Protein AF-0000000083397404 (afdb_homodimer)

Secondary structure (DSSP, 8-state):
--------GGGTTTTS--SS--HHHHHHH-HHHHHHHHTTTS-SSGGGS-HHHHHHHHHHHHHHHHH-HHHHHHHHHHHTTEES-SHHHHTTSTT-EEETTEEE--S---TT-HHHHHHHH--EEEESTTTSSS--S-EE-HHHHHHHHHHHTTS-S-TT--EEEE---TGGGG-HHHHHHHHHHS-TT--EEEEEEGGGGSHHIIIIIHHHHHHH-TT--EEEEEESSSPPPHHHHHHHHT-TT-SEEEEE-SSS---HHHHHHHHT----------TTS---SGGGTTSTT--EEEE-----/--------GGGTTTTS--SS--HHHHHHH-HHHHHHHHTTTS-SSGGGS-HHHHHHHHHHHHHHHHH-HHHHHHHHHHHTTEES-SHHHHTTSTT-EEETTEEE--S---TT-HHHHHHHH--EEEESTTTSSS--S-EE-HHHHHHHHHHHTTS-S-TT--EEEE---TGGGG-HHHHHHHHHHS-TT--EEEEEEGGGGSHHIIIIIHHHHHHH-TT--EEEEEESSSPPPHHHHHHHHT-TT-SEEEEE-SSS---HHHHHHHHT-SS-------TTS---SGGGTTSTT--EEEE-----

Foldseek 3Di:
DDDPPPDDPVVVVVVPPDPPCDPVNVCLQDLVNLLVVLCVQPPLDNVVDDLVSVVRSLVVLVVQLVPDVSNNPSSLLRNLQEDADCVVLLVQDPPWDADPQEIDDDDADDPPGPSQVSLASHAEYEYEPVNDDPDDSHAYDLVRLVVVCVRCPPHFRRQRHAEYEYEYELCLLVPPRRVSCLLNRLACNYAEYEYHYQNQQPVCNLPPNLLSNLVHPLNHAYYEYAHDDAFHDLSNVLSVLQRQNYQEYEYEGDDDPPPPQVSCCVSVVHDDRPDPDDLPDQPDDDVCPSRVRHRGYRYDYDDD/DDDPCPDDPCVVVVVPPDPPCDPVNVCLQDLVNLLVVLCVQPPLDNVVDDLVSVVRSLVVLVVQLVPDVSNNVSSLLRNLQEDADCVVLLVQDPPWDADPQETDDDDADDPPGPSQVSLASHAEYEYEPVNDDPDDSHAYDLVRLVVVCVRCPPHFRRQRHAEYEYEYELCLLVPPRRVSCLLNRLACNYAEYEYHYQNQQPVCNLPPNLLSSLVHPLNHAYYEYAHDDAFHDLSNVLSVLSRQNYQEYEYEGDDDPPPPQVSCDVSVPDDDSPDPDDLPDQPDDDVCPSRVRHRGYRYDYDDD

Sequence (608 aa):
MQPLTVSNPLLFQNLFQSTKPGPRTLVLSDQDLLALVFSNFLPDDPLVLPRAEIVNGRKQLRNIALTCKAFKNPALDRLWIYLDSLLPLIKVLPNLKVLHGQYYFSGRLSQDSKFRLYARKLRTLAIGSETESPQPTQMISPSLYHLITQELGEDILFPNLQHVIVHPSQDDTNNINFTAQLPWAFASSVKAAAFCGRGISRPLFAEFCFPLAQKLLSNLRHLSLKAAETAPPTGVLEAVMGMNNLESLDLQLPGPNVSLGHILARTMGSGNPCQPRDVTKPAPSRFGRAFPSLSGLAPICERHMQPLTVSNPLLFQNLFQSTKPGPRTLVLSDQDLLALVFSNFLPDDPLVLPRAEIVNGRKQLRNIALTCKAFKNPALDRLWIYLDSLLPLIKVLPNLKVLHGQYYFSGRLSQDSKFRLYARKLRTLAIGSETESPQPTQMISPSLYHLITQELGEDILFPNLQHVIVHPSQDDTNNINFTAQLPWAFASSVKAAAFCGRGISRPLFAEFCFPLAQKLLSNLRHLSLKAAETAPPTGVLEAVMGMNNLESLDLQLPGPNVSLGHILARTMGSGNPCQPRDVTKPAPSRFGRAFPSLSGLAPICERH

Radius of gyration: 31.04 Å; Cα contacts (8 Å, |Δi|>4): 1012; chains: 2; bounding box: 79×108×68 Å

Organism: Coprinellus micaceus (NCBI:txid71717)

Structure (mmCIF, N/CA/C/O backbone):
data_AF-0000000083397404-model_v1
#
loop_
_entity.id
_entity.type
_entity.pdbx_description
1 polymer 'F-box domain-containing protein'
#
loop_
_atom_site.group_PDB
_atom_site.id
_atom_site.type_symbol
_atom_site.label_atom_id
_atom_site.label_alt_id
_atom_site.label_comp_id
_atom_site.label_asym_id
_atom_site.label_entity_id
_atom_site.label_seq_id
_atom_site.pdbx_PDB_ins_code
_atom_site.Cartn_x
_atom_site.Cartn_y
_atom_site.Cartn_z
_atom_site.occupancy
_atom_site.B_iso_or_equiv
_atom_site.auth_seq_id
_atom_site.auth_comp_id
_atom_site.auth_asym_id
_atom_site.auth_atom_id
_atom_site.pdbx_PDB_model_num
ATOM 1 N N . MET A 1 1 ? 14.992 58.938 -10.523 1 24.72 1 MET A N 1
ATOM 2 C CA . MET A 1 1 ? 14.93 58.469 -9.141 1 24.72 1 MET A CA 1
ATOM 3 C C . MET A 1 1 ? 15.953 57.375 -8.898 1 24.72 1 MET A C 1
ATOM 5 O O . MET A 1 1 ? 15.977 56.375 -9.617 1 24.72 1 MET A O 1
ATOM 9 N N . GLN A 1 2 ? 17.141 57.625 -8.227 1 27.38 2 GLN A N 1
ATOM 10 C CA . GLN A 1 2 ? 18.453 57 -8.266 1 27.38 2 GLN A CA 1
ATOM 11 C C . GLN A 1 2 ? 18.469 55.688 -7.488 1 27.38 2 GLN A C 1
ATOM 13 O O . GLN A 1 2 ? 17.797 55.562 -6.461 1 27.38 2 GLN A O 1
ATOM 18 N N . PRO A 1 3 ? 18.938 54.5 -8.062 1 28.8 3 PRO A N 1
ATOM 19 C CA . PRO A 1 3 ? 18.859 53.094 -7.672 1 28.8 3 PRO A CA 1
ATOM 20 C C . PRO A 1 3 ? 19.625 52.781 -6.379 1 28.8 3 PRO A C 1
ATOM 22 O O . PRO A 1 3 ? 20.797 53.156 -6.25 1 28.8 3 PRO A O 1
ATOM 25 N N . LEU A 1 4 ? 19.047 52.969 -5.191 1 27.47 4 LEU A N 1
ATOM 26 C CA . LEU A 1 4 ? 19.766 52.906 -3.92 1 27.47 4 LEU A CA 1
ATOM 27 C C . LEU A 1 4 ? 20.531 51.594 -3.807 1 27.47 4 LEU A C 1
ATOM 29 O O . LEU A 1 4 ? 19.922 50.5 -3.824 1 27.47 4 LEU A O 1
ATOM 33 N N . THR A 1 5 ? 21.828 51.469 -4.223 1 27.86 5 THR A N 1
ATOM 34 C CA . THR A 1 5 ? 22.875 50.469 -4.273 1 27.86 5 THR A CA 1
ATOM 35 C C . THR A 1 5 ? 23.266 50 -2.865 1 27.86 5 THR A C 1
ATOM 37 O O . THR A 1 5 ? 23.766 50.812 -2.072 1 27.86 5 THR A O 1
ATOM 40 N N . VAL A 1 6 ? 22.422 49.219 -2.188 1 29.25 6 VAL A N 1
ATOM 41 C CA . VAL A 1 6 ? 22.672 48.781 -0.821 1 29.25 6 VAL A CA 1
ATOM 42 C C . VAL A 1 6 ? 24.047 48.125 -0.746 1 29.25 6 VAL A C 1
ATOM 44 O O . VAL A 1 6 ? 24.25 47.031 -1.259 1 29.25 6 VAL A O 1
ATOM 47 N N . SER A 1 7 ? 25.25 48.812 -0.882 1 26.8 7 SER A N 1
ATOM 48 C CA . SER A 1 7 ? 26.672 48.531 -1.078 1 26.8 7 SER A CA 1
ATOM 49 C C . SER A 1 7 ? 27.266 47.844 0.142 1 26.8 7 SER A C 1
ATOM 51 O O . SER A 1 7 ? 28.375 47.281 0.068 1 26.8 7 SER A O 1
ATOM 53 N N . ASN A 1 8 ? 27.047 48.281 1.415 1 26.64 8 ASN A N 1
ATOM 54 C CA . ASN A 1 8 ? 28.188 48.188 2.309 1 26.64 8 ASN A CA 1
ATOM 55 C C . ASN A 1 8 ? 28.359 46.781 2.865 1 26.64 8 ASN A C 1
ATOM 57 O O . ASN A 1 8 ? 27.5 46.281 3.619 1 26.64 8 ASN A O 1
ATOM 61 N N . PRO A 1 9 ? 29.188 45.844 2.32 1 30.39 9 PRO A N 1
ATOM 62 C CA . PRO A 1 9 ? 29.625 44.469 2.629 1 30.39 9 PRO A CA 1
ATOM 63 C C . PRO A 1 9 ? 30.156 44.344 4.055 1 30.39 9 PRO A C 1
ATOM 65 O O . PRO A 1 9 ? 30.297 43.219 4.555 1 30.39 9 PRO A O 1
ATOM 68 N N . LEU A 1 10 ? 30.656 45.438 4.652 1 30.62 10 LEU A N 1
ATOM 69 C CA . LEU A 1 10 ? 31.453 45.469 5.871 1 30.62 10 LEU A CA 1
ATOM 70 C C . LEU A 1 10 ? 30.609 45.094 7.086 1 30.62 10 LEU A C 1
ATOM 72 O O . LEU A 1 10 ? 31.156 44.781 8.148 1 30.62 10 LEU A O 1
ATOM 76 N N . LEU A 1 11 ? 29.297 45.406 6.988 1 29.14 11 LEU A N 1
ATOM 77 C CA . LEU A 1 11 ? 28.516 45.25 8.211 1 29.14 11 LEU A CA 1
ATOM 78 C C . LEU A 1 11 ? 28.484 43.781 8.664 1 29.14 11 LEU A C 1
ATOM 80 O O . LEU A 1 11 ? 28.312 43.5 9.852 1 29.14 11 LEU A O 1
ATOM 84 N N . PHE A 1 12 ? 28.578 42.844 7.711 1 31.06 12 PHE A N 1
ATOM 85 C CA . PHE A 1 12 ? 28.5 41.438 8.094 1 31.06 12 PHE A CA 1
ATOM 86 C C . PHE A 1 12 ? 29.781 40.969 8.781 1 31.06 12 PHE A C 1
ATOM 88 O O . PHE A 1 12 ? 29.781 39.969 9.508 1 31.06 12 PHE A O 1
ATOM 95 N N . GLN A 1 13 ? 30.938 41.5 8.398 1 31.58 13 GLN A N 1
ATOM 96 C CA . GLN A 1 13 ? 32.25 41.062 8.875 1 31.58 13 GLN A CA 1
ATOM 97 C C . GLN A 1 13 ? 32.406 41.344 10.359 1 31.58 13 GLN A C 1
ATOM 99 O O . GLN A 1 13 ? 33 40.531 11.086 1 31.58 13 GLN A O 1
ATOM 104 N N . ASN A 1 14 ? 32.062 42.594 10.781 1 32 14 ASN A N 1
ATOM 105 C CA . ASN A 1 14 ? 32.438 43.062 12.117 1 32 14 ASN A CA 1
ATOM 106 C C . ASN A 1 14 ? 31.719 42.281 13.203 1 32 14 ASN A C 1
ATOM 108 O O . ASN A 1 14 ? 31.953 42.5 14.391 1 32 14 ASN A O 1
ATOM 112 N N . LEU A 1 15 ? 30.516 41.688 12.852 1 32.56 15 LEU A N 1
ATOM 113 C CA . LEU A 1 15 ? 29.797 41.062 13.945 1 32.56 15 LEU A CA 1
ATOM 114 C C . LEU A 1 15 ? 30.547 39.812 14.43 1 32.56 15 LEU A C 1
ATOM 116 O O . LEU A 1 15 ? 30.281 39.312 15.523 1 32.56 15 LEU A O 1
ATOM 120 N N . PHE A 1 16 ? 31.406 39.188 13.641 1 32.59 16 PHE A N 1
ATOM 121 C CA . PHE A 1 16 ? 32.094 37.969 14.016 1 32.59 16 PHE A CA 1
ATOM 122 C C . PHE A 1 16 ? 33.344 38.25 14.836 1 32.59 16 PHE A C 1
ATOM 124 O O . PHE A 1 16 ? 34.062 37.344 15.188 1 32.59 16 PHE A O 1
ATOM 131 N N . GLN A 1 17 ? 33.938 39.406 14.812 1 31.3 17 GLN A N 1
ATOM 132 C CA . GLN A 1 17 ? 35.312 39.469 15.273 1 31.3 17 GLN A CA 1
ATOM 133 C C . GLN A 1 17 ? 35.406 39.375 16.797 1 31.3 17 GLN A C 1
ATOM 135 O O . GLN A 1 17 ? 36.5 39.312 17.359 1 31.3 17 GLN A O 1
ATOM 140 N N . SER A 1 18 ? 34.5 40.031 17.672 1 33.97 18 SER A N 1
ATOM 141 C CA . SER A 1 18 ? 35.062 40.219 19 1 33.97 18 SER A CA 1
ATOM 142 C C . SER A 1 18 ? 35.219 38.875 19.719 1 33.97 18 SER A C 1
ATOM 144 O O . SER A 1 18 ? 34.438 37.938 19.484 1 33.97 18 SER A O 1
ATOM 146 N N . THR A 1 19 ? 36.312 38.531 20.438 1 39.16 19 THR A N 1
ATOM 147 C CA . THR A 1 19 ? 36.875 37.438 21.203 1 39.16 19 THR A CA 1
ATOM 148 C C . THR A 1 19 ? 35.906 36.938 22.25 1 39.16 19 THR A C 1
ATOM 150 O O . THR A 1 19 ? 36.094 35.875 22.828 1 39.16 19 THR A O 1
ATOM 153 N N . LYS A 1 20 ? 35.375 37.844 23.219 1 42.38 20 LYS A N 1
ATOM 154 C CA . LYS A 1 20 ? 34.438 37.438 24.266 1 42.38 20 LYS A CA 1
ATOM 155 C C . LYS A 1 20 ? 33.125 36.938 23.656 1 42.38 20 LYS A C 1
ATOM 157 O O . LYS A 1 20 ? 32.531 37.594 22.812 1 42.38 20 LYS A O 1
ATOM 162 N N . PRO A 1 21 ? 32.688 35.625 23.594 1 44.53 21 PRO A N 1
ATOM 163 C CA . PRO A 1 21 ? 31.594 35.188 22.719 1 44.53 21 PRO A CA 1
ATOM 164 C C . PRO A 1 21 ? 30.375 36.094 22.766 1 44.53 21 PRO A C 1
ATOM 166 O O . PRO A 1 21 ? 29.875 36.406 23.859 1 44.53 21 PRO A O 1
ATOM 169 N N . GLY A 1 22 ? 30.203 37.156 22.078 1 42.41 22 GLY A N 1
ATOM 170 C CA . GLY A 1 22 ? 29.234 38.25 22.094 1 42.41 22 GLY A CA 1
ATOM 171 C C . GLY A 1 22 ? 27.797 37.75 22.203 1 42.41 22 GLY A C 1
ATOM 172 O O . GLY A 1 22 ? 27.531 36.562 22.078 1 42.41 22 GLY A O 1
ATOM 173 N N . PRO A 1 23 ? 26.828 38.594 22.844 1 45.31 23 PRO A N 1
ATOM 174 C CA . PRO A 1 23 ? 25.422 38.281 23.047 1 45.31 23 PRO A CA 1
ATOM 175 C C . PRO A 1 23 ? 24.812 37.469 21.891 1 45.31 23 PRO A C 1
ATOM 177 O O . PRO A 1 23 ? 23.891 36.688 22.094 1 45.31 23 PRO A O 1
ATOM 180 N N . ARG A 1 24 ? 25.219 37.781 20.766 1 47.16 24 ARG A N 1
ATOM 181 C CA . ARG A 1 24 ? 24.734 37.094 19.578 1 47.16 24 ARG A CA 1
ATOM 182 C C . ARG A 1 24 ? 25.156 35.625 19.578 1 47.16 24 ARG A C 1
ATOM 184 O O . ARG A 1 24 ? 24.391 34.75 19.188 1 47.16 24 ARG A O 1
ATOM 191 N N . THR A 1 25 ? 26.266 35.438 20 1 52.66 25 THR A N 1
ATOM 192 C CA . THR A 1 25 ? 26.797 34.062 20.047 1 52.66 25 THR A CA 1
ATOM 193 C C . THR A 1 25 ? 26 33.219 21.031 1 52.66 25 THR A C 1
ATOM 195 O O . THR A 1 25 ? 25.781 32.031 20.781 1 52.66 25 THR A O 1
ATOM 198 N N . LEU A 1 26 ? 25.75 33.844 22.109 1 51.03 26 LEU A N 1
ATOM 199 C CA . LEU A 1 26 ? 25 33.125 23.141 1 51.03 26 LEU A CA 1
ATOM 200 C C . LEU A 1 26 ? 23.609 32.75 22.641 1 51.03 26 LEU A C 1
ATOM 202 O O . LEU A 1 26 ? 23.125 31.656 22.906 1 51.03 26 LEU A O 1
ATOM 206 N N . VAL A 1 27 ? 22.984 33.75 22.125 1 52.53 27 VAL A N 1
ATOM 207 C CA . VAL A 1 27 ? 21.641 33.531 21.641 1 52.53 27 VAL A CA 1
ATOM 208 C C . VAL A 1 27 ? 21.656 32.469 20.562 1 52.53 27 VAL A C 1
ATOM 210 O O . VAL A 1 27 ? 20.766 31.594 20.516 1 52.53 27 VAL A O 1
ATOM 213 N N . LEU A 1 28 ? 22.75 32.531 19.797 1 58.09 28 LEU A N 1
ATOM 214 C CA . LEU A 1 28 ? 22.828 31.578 18.688 1 58.09 28 LEU A CA 1
ATOM 215 C C . LEU A 1 28 ? 23.109 30.188 19.219 1 58.09 28 LEU A C 1
ATOM 217 O O . LEU A 1 28 ? 22.875 29.188 18.516 1 58.09 28 LEU A O 1
ATOM 221 N N . SER A 1 29 ? 23.562 30.25 20.5 1 62.59 29 SER A N 1
ATOM 222 C CA . SER A 1 29 ? 23.906 28.938 21.047 1 62.59 29 SER A CA 1
ATOM 223 C C . SER A 1 29 ? 22.781 28.391 21.906 1 62.59 29 SER A C 1
ATOM 225 O O . SER A 1 29 ? 22.812 27.219 22.297 1 62.59 29 SER A O 1
ATOM 227 N N . ASP A 1 30 ? 21.812 29.281 22.25 1 73 30 ASP A N 1
ATOM 228 C CA . ASP A 1 30 ? 20.719 28.797 23.078 1 73 30 ASP A CA 1
ATOM 229 C C . ASP A 1 30 ? 19.609 28.188 22.234 1 73 30 ASP A C 1
ATOM 231 O O . ASP A 1 30 ? 18.828 28.906 21.609 1 73 30 ASP A O 1
ATOM 235 N N . GLN A 1 31 ? 19.5 27 22.312 1 75.88 31 GLN A N 1
ATOM 236 C CA . GLN A 1 31 ? 18.562 26.219 21.5 1 75.88 31 GLN A CA 1
ATOM 237 C C . GLN A 1 31 ? 17.125 26.609 21.781 1 75.88 31 GLN A C 1
ATOM 239 O O . GLN A 1 31 ? 16.297 26.641 20.859 1 75.88 31 GLN A O 1
ATOM 244 N N . ASP A 1 32 ? 16.875 27.047 22.984 1 79.19 32 ASP A N 1
ATOM 245 C CA . ASP A 1 32 ? 15.516 27.422 23.344 1 79.19 32 ASP A CA 1
ATOM 246 C C . ASP A 1 32 ? 15.125 28.766 22.719 1 79.19 32 ASP A C 1
ATOM 248 O O . ASP A 1 32 ? 13.984 28.938 22.281 1 79.19 32 ASP A O 1
ATOM 252 N N . LEU A 1 33 ? 16.062 29.547 22.734 1 79.44 33 LEU A N 1
ATOM 253 C CA . LEU A 1 33 ? 15.805 30.859 22.125 1 79.44 33 LEU A CA 1
ATOM 254 C C . LEU A 1 33 ? 15.625 30.719 20.625 1 79.44 33 LEU A C 1
ATOM 256 O O . LEU A 1 33 ? 14.75 31.359 20.031 1 79.44 33 LEU A O 1
ATOM 260 N N . LEU A 1 34 ? 16.438 29.953 20.062 1 82.44 34 LEU A N 1
ATOM 261 C CA . LEU A 1 34 ? 16.328 29.734 18.625 1 82.44 34 LEU A CA 1
ATOM 262 C C . LEU A 1 34 ? 14.969 29.125 18.266 1 82.44 34 LEU A C 1
ATOM 264 O O . LEU A 1 34 ? 14.336 29.516 17.297 1 82.44 34 LEU A O 1
ATOM 268 N N . ALA A 1 35 ? 14.547 28.266 19.094 1 82.44 35 ALA A N 1
ATOM 269 C CA . ALA A 1 35 ? 13.258 27.625 18.875 1 82.44 35 ALA A CA 1
ATOM 270 C C . ALA A 1 35 ? 12.117 28.641 18.891 1 82.44 35 ALA A C 1
ATOM 272 O O . ALA A 1 35 ? 11.195 28.562 18.078 1 82.44 35 ALA A O 1
ATOM 273 N N . LEU A 1 36 ? 12.266 29.516 19.781 1 82.94 36 LEU A N 1
ATOM 274 C CA . LEU A 1 36 ? 11.242 30.562 19.891 1 82.94 36 LEU A CA 1
ATOM 275 C C . LEU A 1 36 ? 11.242 31.453 18.656 1 82.94 36 LEU A C 1
ATOM 277 O O . LEU A 1 36 ? 10.18 31.828 18.156 1 82.94 36 LEU A O 1
ATOM 281 N N . VAL A 1 37 ? 12.383 31.734 18.203 1 84.12 37 VAL A N 1
ATOM 282 C CA . VAL A 1 37 ? 12.508 32.562 17.031 1 84.12 37 VAL A CA 1
ATOM 283 C C . VAL A 1 37 ? 11.922 31.859 15.812 1 84.12 37 VAL A C 1
ATOM 285 O O . VAL A 1 37 ? 11.156 32.438 15.039 1 84.12 37 VAL A O 1
ATOM 288 N N . PHE A 1 38 ? 12.227 30.656 15.766 1 88.69 38 PHE A N 1
ATOM 289 C CA . PHE A 1 38 ? 11.82 29.906 14.578 1 88.69 38 PHE A CA 1
ATOM 290 C C . PHE A 1 38 ? 10.328 29.594 14.617 1 88.69 38 PHE A C 1
ATOM 292 O O . PHE A 1 38 ? 9.719 29.312 13.578 1 88.69 38 PHE A O 1
ATOM 299 N N . SER A 1 39 ? 9.766 29.656 15.742 1 87.75 39 SER A N 1
ATOM 300 C CA . SER A 1 39 ? 8.328 29.438 15.867 1 87.75 39 SER A CA 1
ATOM 301 C C . SER A 1 39 ? 7.539 30.578 15.211 1 87.75 39 SER A C 1
ATOM 303 O O . SER A 1 39 ? 6.348 30.422 14.93 1 87.75 39 SER A O 1
ATOM 305 N N . ASN A 1 40 ? 8.242 31.609 15 1 85.31 40 ASN A N 1
ATOM 306 C CA . ASN A 1 40 ? 7.594 32.719 14.328 1 85.31 40 ASN A CA 1
ATOM 307 C C . ASN A 1 40 ? 7.383 32.438 12.844 1 85.31 40 ASN A C 1
ATOM 309 O O . ASN A 1 40 ? 6.516 33.031 12.211 1 85.31 40 ASN A O 1
ATOM 313 N N . PHE A 1 41 ? 8.172 31.609 12.305 1 88 41 PHE A N 1
ATOM 314 C CA . PHE A 1 41 ? 8.039 31.25 10.898 1 88 41 PHE A CA 1
ATOM 315 C C . PHE A 1 41 ? 6.945 30.219 10.695 1 88 41 PHE A C 1
ATOM 317 O O . PHE A 1 41 ? 6.285 30.203 9.656 1 88 41 PHE A O 1
ATOM 324 N N . LEU A 1 42 ? 6.766 29.344 11.609 1 89.5 42 LEU A N 1
ATOM 325 C CA . LEU A 1 42 ? 5.762 28.281 11.594 1 89.5 42 LEU A CA 1
ATOM 326 C C . LEU A 1 42 ? 5.277 27.969 13 1 89.5 42 LEU A C 1
ATOM 328 O O . LEU A 1 42 ? 5.969 27.297 13.766 1 89.5 42 LEU A O 1
ATOM 332 N N . PRO A 1 43 ? 4.125 28.438 13.242 1 83.94 43 PRO A N 1
ATOM 333 C CA . PRO A 1 43 ? 3.598 28.188 14.586 1 83.94 43 PRO A CA 1
ATOM 334 C C . PRO A 1 43 ? 3.232 26.719 14.805 1 83.94 43 PRO A C 1
ATOM 336 O O . PRO A 1 43 ? 3.273 25.922 13.867 1 83.94 43 PRO A O 1
ATOM 339 N N . ASP A 1 44 ? 2.963 26.359 16.062 1 77.81 44 ASP A N 1
ATOM 340 C CA . ASP A 1 44 ? 2.615 24.984 16.422 1 77.81 44 ASP A CA 1
ATOM 341 C C . ASP A 1 44 ? 1.352 24.531 15.695 1 77.81 44 ASP A C 1
ATOM 343 O O . ASP A 1 44 ? 1.239 23.359 15.305 1 77.81 44 ASP A O 1
ATOM 347 N N . ASP A 1 45 ? 0.474 25.516 15.531 1 76.88 45 ASP A N 1
ATOM 348 C CA . ASP A 1 45 ? -0.711 25.25 14.719 1 76.88 45 ASP A CA 1
ATOM 349 C C . ASP A 1 45 ? -0.67 26.062 13.422 1 76.88 45 ASP A C 1
ATOM 351 O O . ASP A 1 45 ? -1.196 27.172 13.367 1 76.88 45 ASP A O 1
ATOM 355 N N . PRO A 1 46 ? -0.126 25.469 12.477 1 76.38 46 PRO A N 1
ATOM 356 C CA . PRO A 1 46 ? 0.099 26.219 11.242 1 76.38 46 PRO A CA 1
ATOM 357 C C . PRO A 1 46 ? -1.197 26.547 10.5 1 76.38 46 PRO A C 1
ATOM 359 O O . PRO A 1 46 ? -1.217 27.422 9.633 1 76.38 46 PRO A O 1
ATOM 362 N N . LEU A 1 47 ? -2.236 25.938 10.867 1 73.75 47 LEU A N 1
ATOM 363 C CA . LEU A 1 47 ? -3.475 26.094 10.109 1 73.75 47 LEU A CA 1
ATOM 364 C C . LEU A 1 47 ? -4.129 27.438 10.414 1 73.75 47 LEU A C 1
ATOM 366 O O . LEU A 1 47 ? -5.051 27.859 9.711 1 73.75 47 LEU A O 1
ATOM 370 N N . VAL A 1 48 ? -3.615 28.078 11.391 1 71.62 48 VAL A N 1
ATOM 371 C CA . VAL A 1 48 ? -4.105 29.422 11.703 1 71.62 48 VAL A CA 1
ATOM 372 C C . VAL A 1 48 ? -3.605 30.406 10.656 1 71.62 48 VAL A C 1
ATOM 374 O O . VAL A 1 48 ? -4.191 31.484 10.477 1 71.62 48 VAL A O 1
ATOM 377 N N . LEU A 1 49 ? -2.602 30.031 9.906 1 79 49 LEU A N 1
ATOM 378 C CA . LEU A 1 49 ? -1.987 30.891 8.898 1 79 49 LEU A CA 1
ATOM 379 C C . LEU A 1 49 ? -2.549 30.594 7.516 1 79 49 LEU A C 1
ATOM 381 O O . LEU A 1 49 ? -2.959 29.469 7.234 1 79 49 LEU A O 1
ATOM 385 N N . PRO A 1 50 ? -2.596 31.703 6.801 1 81.69 50 PRO A N 1
ATOM 386 C CA . PRO A 1 50 ? -2.896 31.438 5.395 1 81.69 50 PRO A CA 1
ATOM 387 C C . PRO A 1 50 ? -1.853 30.547 4.727 1 81.69 50 PRO A C 1
ATOM 389 O O . PRO A 1 50 ? -0.69 30.531 5.137 1 81.69 50 PRO A O 1
ATOM 392 N N . ARG A 1 51 ? -2.244 29.906 3.777 1 79.81 51 ARG A N 1
ATOM 393 C CA . ARG A 1 51 ? -1.396 28.938 3.082 1 79.81 51 ARG A CA 1
ATOM 394 C C . ARG A 1 51 ? -0.109 29.594 2.596 1 79.81 51 ARG A C 1
ATOM 396 O O . ARG A 1 51 ? 0.971 29.016 2.705 1 79.81 51 ARG A O 1
ATOM 403 N N . ALA A 1 52 ? -0.206 30.719 2.066 1 82.62 52 ALA A N 1
ATOM 404 C CA . ALA A 1 52 ? 0.952 31.438 1.529 1 82.62 52 ALA A CA 1
ATOM 405 C C . ALA A 1 52 ? 2.002 31.672 2.611 1 82.62 52 ALA A C 1
ATOM 407 O O . ALA A 1 52 ? 3.203 31.578 2.35 1 82.62 52 ALA A O 1
ATOM 408 N N . GLU A 1 53 ? 1.567 31.938 3.799 1 86.44 53 GLU A N 1
ATOM 409 C CA . GLU A 1 53 ? 2.477 32.188 4.914 1 86.44 53 GLU A CA 1
ATOM 410 C C . GLU A 1 53 ? 3.139 30.906 5.391 1 86.44 53 GLU A C 1
ATOM 412 O O . GLU A 1 53 ? 4.305 30.906 5.797 1 86.44 53 GLU A O 1
ATOM 417 N N . ILE A 1 54 ? 2.383 29.859 5.328 1 85.44 54 ILE A N 1
ATOM 418 C CA . ILE A 1 54 ? 2.939 28.562 5.699 1 85.44 54 ILE A CA 1
ATOM 419 C C . ILE A 1 54 ? 4.066 28.188 4.742 1 85.44 54 ILE A C 1
ATOM 421 O O . ILE A 1 54 ? 5.156 27.797 5.172 1 85.44 54 ILE A O 1
ATOM 425 N N . VAL A 1 55 ? 3.816 28.344 3.494 1 83.81 55 VAL A N 1
ATOM 426 C CA . VAL A 1 55 ? 4.797 28.016 2.467 1 83.81 55 VAL A CA 1
ATOM 427 C C . VAL A 1 55 ? 6.051 28.875 2.646 1 83.81 55 VAL A C 1
ATOM 429 O O . VAL A 1 55 ? 7.172 28.359 2.588 1 83.81 55 VAL A O 1
ATOM 432 N N . ASN A 1 56 ? 5.801 30.141 2.885 1 88 56 ASN A N 1
ATOM 433 C CA . ASN A 1 56 ? 6.918 31.062 3.084 1 88 56 ASN A CA 1
ATOM 434 C C . ASN A 1 56 ? 7.703 30.719 4.348 1 88 56 ASN A C 1
ATOM 436 O O . ASN A 1 56 ? 8.938 30.781 4.355 1 88 56 ASN A O 1
ATOM 440 N N . GLY A 1 57 ? 6.988 30.5 5.363 1 89.31 57 GLY A N 1
ATOM 441 C CA . GLY A 1 57 ? 7.637 30.109 6.605 1 89.31 57 GLY A CA 1
ATOM 442 C C . GLY A 1 57 ? 8.492 28.875 6.465 1 89.31 57 GLY A C 1
ATOM 443 O O . GLY A 1 57 ? 9.625 28.828 6.953 1 89.31 57 GLY A O 1
ATOM 444 N N . ARG A 1 58 ? 8.047 27.922 5.777 1 89.06 58 ARG A N 1
ATOM 445 C CA . ARG A 1 58 ? 8.797 26.688 5.566 1 89.06 58 ARG A CA 1
ATOM 446 C C . ARG A 1 58 ? 10.031 26.938 4.707 1 89.06 58 ARG A C 1
ATOM 448 O O . ARG A 1 58 ? 11.102 26.375 4.973 1 89.06 58 ARG A O 1
ATOM 455 N N . LYS A 1 59 ? 9.844 27.719 3.717 1 89.19 59 LYS A N 1
ATOM 456 C CA . LYS A 1 59 ? 10.969 28.078 2.863 1 89.19 59 LYS A CA 1
ATOM 457 C C . LYS A 1 59 ? 12.078 28.75 3.67 1 89.19 59 LYS A C 1
ATOM 459 O O . LYS A 1 59 ? 13.258 28.438 3.5 1 89.19 59 LYS A O 1
ATOM 464 N N . GLN A 1 60 ? 11.664 29.656 4.523 1 90.94 60 GLN A N 1
ATOM 465 C CA . GLN A 1 60 ? 12.625 30.359 5.359 1 90.94 60 GLN A CA 1
ATOM 466 C C . GLN A 1 60 ? 13.336 29.406 6.316 1 90.94 60 GLN A C 1
ATOM 468 O O . GLN A 1 60 ? 14.555 29.484 6.488 1 90.94 60 GLN A O 1
ATOM 473 N N . LEU A 1 61 ? 12.578 28.562 6.844 1 92.12 61 LEU A N 1
ATOM 474 C CA . LEU A 1 61 ? 13.156 27.609 7.773 1 92.12 61 LEU A CA 1
ATOM 475 C C . LEU A 1 61 ? 14.164 26.703 7.066 1 92.12 61 LEU A C 1
ATOM 477 O O . LEU A 1 61 ? 15.219 26.406 7.617 1 92.12 61 LEU A O 1
ATOM 481 N N . ARG A 1 62 ? 13.828 26.297 5.883 1 90.44 62 ARG A N 1
ATOM 482 C CA . ARG A 1 62 ? 14.758 25.484 5.094 1 90.44 62 ARG A CA 1
ATOM 483 C C . ARG A 1 62 ? 16.062 26.25 4.836 1 90.44 62 ARG A C 1
ATOM 485 O O . ARG A 1 62 ? 17.141 25.703 5.004 1 90.44 62 ARG A O 1
ATOM 492 N N . ASN A 1 63 ? 15.938 27.469 4.5 1 91.12 63 ASN A N 1
ATOM 493 C CA . ASN A 1 63 ? 17.109 28.297 4.234 1 91.12 63 ASN A CA 1
ATOM 494 C C . ASN A 1 63 ? 17.953 28.484 5.492 1 91.12 63 ASN A C 1
ATOM 496 O O . ASN A 1 63 ? 19.188 28.438 5.426 1 91.12 63 ASN A O 1
ATOM 500 N N . ILE A 1 64 ? 17.328 28.719 6.531 1 89.69 64 ILE A N 1
ATOM 501 C CA . ILE A 1 64 ? 18 28.906 7.809 1 89.69 64 ILE A CA 1
ATOM 502 C C . ILE A 1 64 ? 18.766 27.641 8.195 1 89.69 64 ILE A C 1
ATOM 504 O O . ILE A 1 64 ? 19.891 27.719 8.672 1 89.69 64 ILE A O 1
ATOM 508 N N . ALA A 1 65 ? 18.172 26.5 7.945 1 89.56 65 ALA A N 1
ATOM 509 C CA . ALA A 1 65 ? 18.812 25.219 8.273 1 89.56 65 ALA A CA 1
ATOM 510 C C . ALA A 1 65 ? 20.078 25.016 7.461 1 89.56 65 ALA A C 1
ATOM 512 O O . ALA A 1 65 ? 21.016 24.359 7.91 1 89.56 65 ALA A O 1
ATOM 513 N N . LEU A 1 66 ? 20.062 25.641 6.336 1 89.5 66 LEU A N 1
ATOM 514 C CA . LEU A 1 66 ? 21.188 25.453 5.434 1 89.5 66 LEU A CA 1
ATOM 515 C C . LEU A 1 66 ? 22.266 26.516 5.672 1 89.5 66 LEU A C 1
ATOM 517 O O . LEU A 1 66 ? 23.359 26.422 5.133 1 89.5 66 LEU A O 1
ATOM 521 N N . THR A 1 67 ? 22.031 27.5 6.406 1 86.69 67 THR A N 1
ATOM 522 C CA . THR A 1 67 ? 22.922 28.641 6.555 1 86.69 67 THR A CA 1
ATOM 523 C C . THR A 1 67 ? 23.969 28.375 7.629 1 86.69 67 THR A C 1
ATOM 525 O O . THR A 1 67 ? 25.125 28.766 7.48 1 86.69 67 THR A O 1
ATOM 528 N N . CYS A 1 68 ? 23.531 27.859 8.766 1 83.94 68 CYS A N 1
ATOM 529 C CA . CYS A 1 68 ? 24.406 27.672 9.922 1 83.94 68 CYS A CA 1
ATOM 530 C C . CYS A 1 68 ? 24.156 26.328 10.602 1 83.94 68 CYS A C 1
ATOM 532 O O . CYS A 1 68 ? 23 25.938 10.781 1 83.94 68 CYS A O 1
ATOM 534 N N . LYS A 1 69 ? 25.172 25.734 10.953 1 83.44 69 LYS A N 1
ATOM 535 C CA . LYS A 1 69 ? 25.094 24.422 11.602 1 83.44 69 LYS A CA 1
ATOM 536 C C . LYS A 1 69 ? 24.375 24.516 12.938 1 83.44 69 LYS A C 1
ATOM 538 O O . LYS A 1 69 ? 23.625 23.625 13.312 1 83.44 69 LYS A O 1
ATOM 543 N N . ALA A 1 70 ? 24.625 25.562 13.578 1 81.56 70 ALA A N 1
ATOM 544 C CA . ALA A 1 70 ? 24.016 25.75 14.891 1 81.56 70 ALA A CA 1
ATOM 545 C C . ALA A 1 70 ? 22.484 25.875 14.781 1 81.56 70 ALA A C 1
ATOM 547 O O . ALA A 1 70 ? 21.766 25.531 15.719 1 81.56 70 ALA A O 1
ATOM 548 N N . PHE A 1 71 ? 22.078 26.344 13.602 1 87.25 71 PHE A N 1
ATOM 549 C CA . PHE A 1 71 ? 20.641 26.578 13.406 1 87.25 71 PHE A CA 1
ATOM 550 C C . PHE A 1 71 ? 19.969 25.359 12.797 1 87.25 71 PHE A C 1
ATOM 552 O O . PHE A 1 71 ? 18.734 25.25 12.812 1 87.25 71 PHE A O 1
ATOM 559 N N . LYS A 1 72 ? 20.688 24.453 12.359 1 87.94 72 LYS A N 1
ATOM 560 C CA . LYS A 1 72 ? 20.172 23.375 11.531 1 87.94 72 LYS A CA 1
ATOM 561 C C . LYS A 1 72 ? 19.125 22.547 12.281 1 87.94 72 LYS A C 1
ATOM 563 O O . LYS A 1 72 ? 17.984 22.438 11.836 1 87.94 72 LYS A O 1
ATOM 568 N N . ASN A 1 73 ? 19.484 22.141 13.438 1 87.44 73 ASN A N 1
ATOM 569 C CA . ASN A 1 73 ? 18.609 21.203 14.133 1 87.44 73 ASN A CA 1
ATOM 570 C C . ASN A 1 73 ? 17.328 21.891 14.625 1 87.44 73 ASN A C 1
ATOM 572 O O . ASN A 1 73 ? 16.219 21.422 14.352 1 87.44 73 ASN A O 1
ATOM 576 N N . PRO A 1 74 ? 17.5 23.047 15.227 1 88.19 74 PRO A N 1
ATOM 577 C CA . PRO A 1 74 ? 16.281 23.719 15.648 1 88.19 74 PRO A CA 1
ATOM 578 C C . PRO A 1 74 ? 15.375 24.109 14.484 1 88.19 74 PRO A C 1
ATOM 580 O O . PRO A 1 74 ? 14.148 24.062 14.594 1 88.19 74 PRO A O 1
ATOM 583 N N . ALA A 1 75 ? 15.938 24.5 13.438 1 90.75 75 ALA A N 1
ATOM 584 C CA . ALA A 1 75 ? 15.164 24.875 12.258 1 90.75 75 ALA A CA 1
ATOM 585 C C . ALA A 1 75 ? 14.453 23.672 11.656 1 90.75 75 ALA A C 1
ATOM 587 O O . ALA A 1 75 ? 13.281 23.75 11.281 1 90.75 75 ALA A O 1
ATOM 588 N N . LEU A 1 76 ? 15.125 22.578 11.625 1 90.44 76 LEU A N 1
ATOM 589 C CA . LEU A 1 76 ? 14.539 21.344 11.094 1 90.44 76 LEU A CA 1
ATOM 590 C C . LEU A 1 76 ? 13.43 20.844 12.008 1 90.44 76 LEU A C 1
ATOM 592 O O . LEU A 1 76 ? 12.414 20.328 11.523 1 90.44 76 LEU A O 1
ATOM 596 N N . ASP A 1 77 ? 13.641 21.062 13.211 1 90.25 77 ASP A N 1
ATOM 597 C CA . ASP A 1 77 ? 12.609 20.641 14.156 1 90.25 77 ASP A CA 1
ATOM 598 C C . ASP A 1 77 ? 11.297 21.375 13.898 1 90.25 77 ASP A C 1
ATOM 600 O O . ASP A 1 77 ? 10.219 20.766 13.953 1 90.25 77 ASP A O 1
ATOM 604 N N . ARG A 1 78 ? 11.516 22.562 13.602 1 90.94 78 ARG A N 1
ATOM 605 C CA . ARG A 1 78 ? 10.328 23.359 13.328 1 90.94 78 ARG A CA 1
ATOM 606 C C . ARG A 1 78 ? 9.766 23.047 11.945 1 90.94 78 ARG A C 1
ATOM 608 O O . ARG A 1 78 ? 8.547 23 11.766 1 90.94 78 ARG A O 1
ATOM 615 N N . LEU A 1 79 ? 10.562 22.844 11.062 1 92.19 79 LEU A N 1
ATOM 616 C CA . LEU A 1 79 ? 10.172 22.609 9.672 1 92.19 79 LEU A CA 1
ATOM 617 C C . LEU A 1 79 ? 9.312 21.359 9.555 1 92.19 79 LEU A C 1
ATOM 619 O O . LEU A 1 79 ? 8.328 21.344 8.805 1 92.19 79 LEU A O 1
ATOM 623 N N . TRP A 1 80 ? 9.602 20.391 10.375 1 94.38 80 TRP A N 1
ATOM 624 C CA . TRP A 1 80 ? 9 19.078 10.195 1 94.38 80 TRP A CA 1
ATOM 625 C C . TRP A 1 80 ? 7.707 18.953 11 1 94.38 80 TRP A C 1
ATOM 627 O O . TRP A 1 80 ? 6.988 17.953 10.883 1 94.38 80 TRP A O 1
ATOM 637 N N . ILE A 1 81 ? 7.285 19.984 11.703 1 93 81 ILE A N 1
ATOM 638 C CA . ILE A 1 81 ? 6.09 19.906 12.531 1 93 81 ILE A CA 1
ATOM 639 C C . ILE A 1 81 ? 4.848 19.859 11.648 1 93 81 ILE A C 1
ATOM 641 O O . ILE A 1 81 ? 3.789 19.391 12.07 1 93 81 ILE A O 1
ATOM 645 N N . TYR A 1 82 ? 5.102 20.359 10.453 1 93 82 TYR A N 1
ATOM 646 C CA . TYR A 1 82 ? 3.979 20.453 9.523 1 93 82 TYR A CA 1
ATOM 647 C C . TYR A 1 82 ? 4.375 19.969 8.141 1 93 82 TYR A C 1
ATOM 649 O O . TYR A 1 82 ? 5.445 20.312 7.633 1 93 82 TYR A O 1
ATOM 657 N N . LEU A 1 83 ? 3.436 19.141 7.578 1 92 83 LEU A N 1
ATOM 658 C CA . LEU A 1 83 ? 3.57 18.75 6.18 1 92 83 LEU A CA 1
ATOM 659 C C . LEU A 1 83 ? 2.232 18.844 5.457 1 92 83 LEU A C 1
ATOM 661 O O . LEU A 1 83 ? 1.188 18.516 6.02 1 92 83 LEU A O 1
ATOM 665 N N . ASP A 1 84 ? 2.279 19.266 4.227 1 89.56 84 ASP A N 1
ATOM 666 C CA . ASP A 1 84 ? 1.083 19.281 3.393 1 89.56 84 ASP A CA 1
ATOM 667 C C . ASP A 1 84 ? 1.17 18.234 2.289 1 89.56 84 ASP A C 1
ATOM 669 O O . ASP A 1 84 ? 0.338 18.203 1.38 1 89.56 84 ASP A O 1
ATOM 673 N N . SER A 1 85 ? 2.193 17.5 2.361 1 90.25 85 SER A N 1
ATOM 674 C CA . SER A 1 85 ? 2.449 16.344 1.5 1 90.25 85 SER A CA 1
ATOM 675 C C . SER A 1 85 ? 3.441 15.383 2.145 1 90.25 85 SER A C 1
ATOM 677 O O . SER A 1 85 ? 4.312 15.797 2.912 1 90.25 85 SER A O 1
ATOM 679 N N . LEU A 1 86 ? 3.336 14.18 1.81 1 93.12 86 LEU A N 1
ATOM 680 C CA . LEU A 1 86 ? 4.254 13.195 2.377 1 93.12 86 LEU A CA 1
ATOM 681 C C . LEU A 1 86 ? 5.543 13.117 1.566 1 93.12 86 LEU A C 1
ATOM 683 O O . LEU A 1 86 ? 6.512 12.484 1.987 1 93.12 86 LEU A O 1
ATOM 687 N N . LEU A 1 87 ? 5.578 13.82 0.484 1 92 87 LEU A N 1
ATOM 688 C CA . LEU A 1 87 ? 6.684 13.703 -0.463 1 92 87 LEU A CA 1
ATOM 689 C C . LEU A 1 87 ? 8 14.102 0.189 1 92 87 LEU A C 1
ATOM 691 O O . LEU A 1 87 ? 9.008 13.414 0.034 1 92 87 LEU A O 1
ATOM 695 N N . PRO A 1 88 ? 8.039 15.211 0.947 1 91.56 88 PRO A N 1
ATOM 696 C CA . PRO A 1 88 ? 9.312 15.555 1.587 1 91.56 88 PRO A CA 1
ATOM 697 C C . PRO A 1 88 ? 9.836 14.453 2.504 1 91.56 88 PRO A C 1
ATOM 699 O O . PRO A 1 88 ? 11.039 14.211 2.564 1 91.56 88 PRO A O 1
ATOM 702 N N . LEU A 1 89 ? 9 13.797 3.16 1 94.94 89 LEU A N 1
ATOM 703 C CA . LEU A 1 89 ? 9.391 12.719 4.059 1 94.94 89 LEU A CA 1
ATOM 704 C C . LEU A 1 89 ? 9.898 11.516 3.268 1 94.94 89 LEU A C 1
ATOM 706 O O . LEU A 1 89 ? 10.891 10.891 3.646 1 94.94 89 LEU A O 1
ATOM 710 N N . ILE A 1 90 ? 9.234 11.211 2.16 1 95.44 90 ILE A N 1
ATOM 711 C CA . ILE A 1 90 ? 9.602 10.086 1.309 1 95.44 90 ILE A CA 1
ATOM 712 C C . ILE A 1 90 ? 10.977 10.336 0.688 1 95.44 90 ILE A C 1
ATOM 714 O O . ILE A 1 90 ? 11.773 9.406 0.547 1 95.44 90 ILE A O 1
ATOM 718 N N . LYS A 1 91 ? 11.234 11.555 0.427 1 93.94 91 LYS A N 1
ATOM 719 C CA . LYS A 1 91 ? 12.469 11.914 -0.265 1 93.94 91 LYS A CA 1
ATOM 720 C C . LYS A 1 91 ? 13.688 11.711 0.636 1 93.94 91 LYS A C 1
ATOM 722 O O . LYS A 1 91 ? 14.82 11.672 0.156 1 93.94 91 LYS A O 1
ATOM 727 N N . VAL A 1 92 ? 13.492 11.547 1.882 1 94.25 92 VAL A N 1
ATOM 728 C CA . VAL A 1 92 ? 14.602 11.367 2.807 1 94.25 92 VAL A CA 1
ATOM 729 C C . VAL A 1 92 ? 14.977 9.891 2.881 1 94.25 92 VAL A C 1
ATOM 731 O O . VAL A 1 92 ? 16.016 9.531 3.432 1 94.25 92 VAL A O 1
ATOM 734 N N . LEU A 1 93 ? 14.18 8.961 2.287 1 95.75 93 LEU A N 1
ATOM 735 C CA . LEU A 1 93 ? 14.453 7.531 2.309 1 95.75 93 LEU A CA 1
ATOM 736 C C . LEU A 1 93 ? 15.734 7.219 1.535 1 95.75 93 LEU A C 1
ATOM 738 O O . LEU A 1 93 ? 15.984 7.805 0.482 1 95.75 93 LEU A O 1
ATOM 742 N N . PRO A 1 94 ? 16.469 6.293 2.092 1 90.44 94 PRO A N 1
ATOM 743 C CA . PRO A 1 94 ? 17.688 5.914 1.371 1 90.44 94 PRO A CA 1
ATOM 744 C C . PRO A 1 94 ? 17.406 5.109 0.107 1 90.44 94 PRO A C 1
ATOM 746 O O . PRO A 1 94 ? 16.406 4.387 0.044 1 90.44 94 PRO A O 1
ATOM 749 N N . ASN A 1 95 ? 18.188 5.227 -0.939 1 86.62 95 ASN A N 1
ATOM 750 C CA . ASN A 1 95 ? 18.156 4.434 -2.164 1 86.62 95 ASN A CA 1
ATOM 751 C C . ASN A 1 95 ? 16.797 4.543 -2.857 1 86.62 95 ASN A C 1
ATOM 753 O O . ASN A 1 95 ? 16.25 3.545 -3.334 1 86.62 95 ASN A O 1
ATOM 757 N N . LEU A 1 96 ? 16.203 5.68 -2.734 1 93.94 96 LEU A N 1
ATOM 758 C CA . LEU A 1 96 ? 14.953 5.957 -3.424 1 93.94 96 LEU A CA 1
ATOM 759 C C . LEU A 1 96 ? 15.164 6.043 -4.93 1 93.94 96 LEU A C 1
ATOM 761 O O . LEU A 1 96 ? 16.141 6.629 -5.391 1 93.94 96 LEU A O 1
ATOM 765 N N . LYS A 1 97 ? 14.305 5.398 -5.68 1 93.94 97 LYS A N 1
ATOM 766 C CA . LYS A 1 97 ? 14.391 5.402 -7.141 1 93.94 97 LYS A CA 1
ATOM 767 C C . LYS A 1 97 ? 13.164 6.07 -7.758 1 93.94 97 LYS A C 1
ATOM 769 O O . LYS A 1 97 ? 12.055 5.965 -7.227 1 93.94 97 LYS A O 1
ATOM 774 N N . VAL A 1 98 ? 13.422 6.742 -8.852 1 93.5 98 VAL A N 1
ATOM 775 C CA . VAL A 1 98 ? 12.32 7.328 -9.609 1 93.5 98 VAL A CA 1
ATOM 776 C C . VAL A 1 98 ? 12.188 6.613 -10.953 1 93.5 98 VAL A C 1
ATOM 778 O O . VAL A 1 98 ? 13.125 6.598 -11.75 1 93.5 98 VAL A O 1
ATOM 781 N N . LEU A 1 99 ? 11.062 5.949 -11.086 1 91.94 99 LEU A N 1
ATOM 782 C CA . LEU A 1 99 ? 10.766 5.242 -12.328 1 91.94 99 LEU A CA 1
ATOM 783 C C . LEU A 1 99 ? 9.414 5.676 -12.883 1 91.94 99 LEU A C 1
ATOM 785 O O . LEU A 1 99 ? 8.398 5.613 -12.188 1 91.94 99 LEU A O 1
ATOM 789 N N . HIS A 1 100 ? 9.375 6.137 -14.109 1 87.81 100 HIS A N 1
ATOM 790 C CA . HIS A 1 100 ? 8.148 6.559 -14.789 1 87.81 100 HIS A CA 1
ATOM 791 C C . HIS A 1 100 ? 7.375 7.562 -13.938 1 87.81 100 HIS A C 1
ATOM 793 O O . HIS A 1 100 ? 6.168 7.406 -13.734 1 87.81 100 HIS A O 1
ATOM 799 N N . GLY A 1 101 ? 8.109 8.438 -13.344 1 88.44 101 GLY A N 1
ATOM 800 C CA . GLY A 1 101 ? 7.484 9.516 -12.602 1 88.44 101 GLY A CA 1
ATOM 801 C C . GLY A 1 101 ? 6.98 9.094 -11.234 1 88.44 101 GLY A C 1
ATOM 802 O O . GLY A 1 101 ? 6.207 9.82 -10.602 1 88.44 101 GLY A O 1
ATOM 803 N N . GLN A 1 102 ? 7.406 7.922 -10.711 1 92.19 102 GLN A N 1
ATOM 804 C CA . GLN A 1 102 ? 6.988 7.438 -9.398 1 92.19 102 GLN A CA 1
ATOM 805 C C . GLN A 1 102 ? 8.195 7.113 -8.523 1 92.19 102 GLN A C 1
ATOM 807 O O . GLN A 1 102 ? 9.203 6.609 -9.016 1 92.19 102 GLN A O 1
ATOM 812 N N . TYR A 1 103 ? 8.023 7.383 -7.285 1 94.62 103 TYR A N 1
ATOM 813 C CA . TYR A 1 103 ? 9.062 7.039 -6.324 1 94.62 103 TYR A CA 1
ATOM 814 C C . TYR A 1 103 ? 8.898 5.602 -5.836 1 94.62 103 TYR A C 1
ATOM 816 O O . TYR A 1 103 ? 7.812 5.203 -5.418 1 94.62 103 TYR A O 1
ATOM 824 N N . TYR A 1 104 ? 9.969 4.844 -5.93 1 95.94 104 TYR A N 1
ATOM 825 C CA . TYR A 1 104 ? 10 3.465 -5.453 1 95.94 104 TYR A CA 1
ATOM 826 C C . TYR A 1 104 ? 11.055 3.289 -4.367 1 95.94 104 TYR A C 1
ATOM 828 O O . TYR A 1 104 ? 12.086 3.965 -4.379 1 95.94 104 TYR A O 1
ATOM 836 N N . PHE A 1 105 ? 10.734 2.416 -3.426 1 95.25 105 PHE A N 1
ATOM 837 C CA . PHE A 1 105 ? 11.648 2.117 -2.33 1 95.25 105 PHE A CA 1
ATOM 838 C C . PHE A 1 105 ? 11.789 0.611 -2.139 1 95.25 105 PHE A C 1
ATOM 840 O O . PHE A 1 105 ? 10.789 -0.096 -1.989 1 95.25 105 PHE A O 1
ATOM 847 N N . SER A 1 106 ? 12.977 0.116 -2.219 1 92.69 106 SER A N 1
ATOM 848 C CA . SER A 1 106 ? 13.227 -1.307 -2.018 1 92.69 106 SER A CA 1
ATOM 849 C C . SER A 1 106 ? 14.258 -1.535 -0.919 1 92.69 106 SER A C 1
ATOM 851 O O . SER A 1 106 ? 14.766 -2.646 -0.76 1 92.69 106 SER A O 1
ATOM 853 N N . GLY A 1 107 ? 14.578 -0.526 -0.164 1 90.94 107 GLY A N 1
ATOM 854 C CA . GLY A 1 107 ? 15.617 -0.639 0.845 1 90.94 107 GLY A CA 1
ATOM 855 C C . GLY A 1 107 ? 15.086 -1.021 2.213 1 90.94 107 GLY A C 1
ATOM 856 O O . GLY A 1 107 ? 13.945 -1.488 2.334 1 90.94 107 GLY A O 1
ATOM 857 N N . ARG A 1 108 ? 16.016 -0.909 3.166 1 92.62 108 ARG A N 1
ATOM 858 C CA . ARG A 1 108 ? 15.695 -1.172 4.562 1 92.62 108 ARG A CA 1
ATOM 859 C C . ARG A 1 108 ? 15.641 0.124 5.367 1 92.62 108 ARG A C 1
ATOM 861 O O . ARG A 1 108 ? 16.312 1.104 5.02 1 92.62 108 ARG A O 1
ATOM 868 N N . LEU A 1 109 ? 14.773 0.061 6.34 1 93.38 109 LEU A N 1
ATOM 869 C CA . LEU A 1 109 ? 14.656 1.214 7.227 1 93.38 109 LEU A CA 1
ATOM 870 C C . LEU A 1 109 ? 15.328 0.939 8.57 1 93.38 109 LEU A C 1
ATOM 872 O O . LEU A 1 109 ? 14.766 0.236 9.414 1 93.38 109 LEU A O 1
ATOM 876 N N . SER A 1 110 ? 16.438 1.553 8.75 1 91.88 110 SER A N 1
ATOM 877 C CA . SER A 1 110 ? 17.141 1.394 10.023 1 91.88 110 SER A CA 1
ATOM 878 C C . SER A 1 110 ? 16.469 2.189 11.133 1 91.88 110 SER A C 1
ATOM 880 O O . SER A 1 110 ? 15.68 3.094 10.859 1 91.88 110 SER A O 1
ATOM 882 N N . GLN A 1 111 ? 16.766 1.854 12.312 1 90.62 111 GLN A N 1
ATOM 883 C CA . GLN A 1 111 ? 16.188 2.527 13.469 1 90.62 111 GLN A CA 1
ATOM 884 C C . GLN A 1 111 ? 16.625 3.986 13.531 1 90.62 111 GLN A C 1
ATOM 886 O O . GLN A 1 111 ? 15.883 4.844 14.008 1 90.62 111 GLN A O 1
ATOM 891 N N . ASP A 1 112 ? 17.828 4.176 12.977 1 91.5 112 ASP A N 1
ATOM 892 C CA . ASP A 1 112 ? 18.375 5.523 13.062 1 91.5 112 ASP A CA 1
ATOM 893 C C . ASP A 1 112 ? 18.203 6.273 11.742 1 91.5 112 ASP A C 1
ATOM 895 O O . ASP A 1 112 ? 18.922 7.242 11.469 1 91.5 112 ASP A O 1
ATOM 899 N N . SER A 1 113 ? 17.281 5.844 11.016 1 93.62 113 SER A N 1
ATOM 900 C CA . SER A 1 113 ? 17.094 6.484 9.727 1 93.62 113 SER A CA 1
ATOM 901 C C . SER A 1 113 ? 16.516 7.895 9.883 1 93.62 113 SER A C 1
ATOM 903 O O . SER A 1 113 ? 15.758 8.156 10.812 1 93.62 113 SER A O 1
ATOM 905 N N . LYS A 1 114 ? 16.891 8.781 9.008 1 93.81 114 LYS A N 1
ATOM 906 C CA . LYS A 1 114 ? 16.344 10.141 8.977 1 93.81 114 LYS A CA 1
ATOM 907 C C . LYS A 1 114 ? 14.836 10.117 8.797 1 93.81 114 LYS A C 1
ATOM 909 O O . LYS A 1 114 ? 14.133 10.984 9.312 1 93.81 114 LYS A O 1
ATOM 914 N N . PHE A 1 115 ? 14.391 9.141 8.109 1 96.44 115 PHE A N 1
ATOM 915 C CA . PHE A 1 115 ? 12.961 8.992 7.895 1 96.44 115 PHE A CA 1
ATOM 916 C C . PHE A 1 115 ? 12.219 8.875 9.227 1 96.44 115 PHE A C 1
ATOM 918 O O . PHE A 1 115 ? 11.258 9.602 9.469 1 96.44 115 PHE A O 1
ATOM 925 N N . ARG A 1 116 ? 12.672 8.039 10.055 1 95.5 116 ARG A N 1
ATOM 926 C CA . ARG A 1 116 ? 12.055 7.836 11.359 1 95.5 116 ARG A CA 1
ATOM 927 C C . ARG A 1 116 ? 12.188 9.078 12.234 1 95.5 116 ARG A C 1
ATOM 929 O O . ARG A 1 116 ? 11.25 9.453 12.945 1 95.5 116 ARG A O 1
ATOM 936 N N . LEU A 1 117 ? 13.312 9.688 12.156 1 94.94 117 LEU A N 1
ATOM 937 C CA . LEU A 1 117 ? 13.578 10.883 12.953 1 94.94 117 LEU A CA 1
ATOM 938 C C . LEU A 1 117 ? 12.586 11.984 12.617 1 94.94 117 LEU A C 1
ATOM 940 O O . LEU A 1 117 ? 11.977 12.57 13.516 1 94.94 117 LEU A O 1
ATOM 944 N N . TYR A 1 118 ? 12.43 12.203 11.367 1 95.69 118 TYR A N 1
ATOM 945 C CA . TYR A 1 118 ? 11.555 13.289 10.945 1 95.69 118 TYR A CA 1
ATOM 946 C C . TYR A 1 118 ? 10.094 12.906 11.109 1 95.69 118 TYR A C 1
ATOM 948 O O . TYR A 1 118 ? 9.25 13.758 11.398 1 95.69 118 TYR A O 1
ATOM 956 N N . ALA A 1 119 ? 9.75 11.648 10.891 1 96.75 119 ALA A N 1
ATOM 957 C CA . ALA A 1 119 ? 8.383 11.18 11.117 1 96.75 119 ALA A CA 1
ATOM 958 C C . ALA A 1 119 ? 7.938 11.453 12.547 1 96.75 119 ALA A C 1
ATOM 960 O O . ALA A 1 119 ? 6.773 11.773 12.797 1 96.75 119 ALA A O 1
ATOM 961 N N . ARG A 1 120 ? 8.844 11.43 13.477 1 95.62 120 ARG A N 1
ATOM 962 C CA . ARG A 1 120 ? 8.531 11.648 14.891 1 95.62 120 ARG A CA 1
ATOM 963 C C . ARG A 1 120 ? 8.25 13.117 15.164 1 95.62 120 ARG A C 1
ATOM 965 O O . ARG A 1 120 ? 7.598 13.453 16.156 1 95.62 120 ARG A O 1
ATOM 972 N N . LYS A 1 121 ? 8.711 13.938 14.367 1 94.25 121 LYS A N 1
ATOM 973 C CA . LYS A 1 121 ? 8.578 15.367 14.602 1 94.25 121 LYS A CA 1
ATOM 974 C C . LYS A 1 121 ? 7.254 15.898 14.055 1 94.25 121 LYS A C 1
ATOM 976 O O . LYS A 1 121 ? 6.828 17 14.406 1 94.25 121 LYS A O 1
ATOM 981 N N . LEU A 1 122 ? 6.66 15.133 13.203 1 96.12 122 LEU A N 1
ATOM 982 C CA . LEU A 1 122 ? 5.441 15.562 12.531 1 96.12 122 LEU A CA 1
ATOM 983 C C . LEU A 1 122 ? 4.285 15.68 13.516 1 96.12 122 LEU A C 1
ATOM 985 O O . LEU A 1 122 ? 4.02 14.742 14.273 1 96.12 122 LEU A O 1
ATOM 989 N N . ARG A 1 123 ? 3.574 16.828 13.484 1 95.12 123 ARG A N 1
ATOM 990 C CA . ARG A 1 123 ? 2.457 17.047 14.398 1 95.12 123 ARG A CA 1
ATOM 991 C C . ARG A 1 123 ? 1.163 17.297 13.625 1 95.12 123 ARG A C 1
ATOM 993 O O . ARG A 1 123 ? 0.076 16.984 14.117 1 95.12 123 ARG A O 1
ATOM 1000 N N . THR A 1 124 ? 1.351 17.922 12.523 1 94.62 124 THR A N 1
ATOM 1001 C CA . THR A 1 124 ? 0.188 18.234 11.703 1 94.62 124 THR A CA 1
ATOM 1002 C C . THR A 1 124 ? 0.415 17.797 10.258 1 94.62 124 THR A C 1
ATOM 1004 O O . THR A 1 124 ? 1.444 18.125 9.656 1 94.62 124 THR A O 1
ATOM 1007 N N . LEU A 1 125 ? -0.501 17.047 9.695 1 94.81 125 LEU A N 1
ATOM 1008 C CA . LEU A 1 125 ? -0.435 16.594 8.312 1 94.81 125 LEU A CA 1
ATOM 1009 C C . LEU A 1 125 ? -1.687 16.984 7.547 1 94.81 125 LEU A C 1
ATOM 1011 O O . LEU A 1 125 ? -2.807 16.734 7.996 1 94.81 125 LEU A O 1
ATOM 1015 N N . ALA A 1 126 ? -1.473 17.656 6.527 1 92.19 126 ALA A N 1
ATOM 1016 C CA . ALA A 1 126 ? -2.568 18.016 5.625 1 92.19 126 ALA A CA 1
ATOM 1017 C C . ALA A 1 126 ? -2.479 17.219 4.32 1 92.19 126 ALA A C 1
ATOM 1019 O O . ALA A 1 126 ? -1.41 17.125 3.713 1 92.19 126 ALA A O 1
ATOM 1020 N N . ILE A 1 127 ? -3.566 16.578 3.941 1 91.25 127 ILE A N 1
ATOM 1021 C CA . ILE A 1 127 ? -3.564 15.805 2.707 1 91.25 127 ILE A CA 1
ATOM 1022 C C . ILE A 1 127 ? -4.711 16.266 1.807 1 91.25 127 ILE A C 1
ATOM 1024 O O . ILE A 1 127 ? -5.766 16.672 2.295 1 91.25 127 ILE A O 1
ATOM 1028 N N . GLY A 1 128 ? -4.434 16.172 0.501 1 89.12 128 GLY A N 1
ATOM 1029 C CA . GLY A 1 128 ? -5.414 16.578 -0.495 1 89.12 128 GLY A CA 1
ATOM 1030 C C . GLY A 1 128 ? -4.895 17.625 -1.458 1 89.12 128 GLY A C 1
ATOM 1031 O O . GLY A 1 128 ? -3.998 18.391 -1.115 1 89.12 128 GLY A O 1
ATOM 1032 N N . SER A 1 129 ? -5.43 17.609 -2.662 1 80.38 129 SER A N 1
ATOM 1033 C CA . SER A 1 129 ? -4.949 18.484 -3.729 1 80.38 129 SER A CA 1
ATOM 1034 C C . SER A 1 129 ? -5.191 19.953 -3.395 1 80.38 129 SER A C 1
ATOM 1036 O O . SER A 1 129 ? -4.488 20.844 -3.893 1 80.38 129 SER A O 1
ATOM 1038 N N . GLU A 1 130 ? -6.152 20.203 -2.559 1 73.94 130 GLU A N 1
ATOM 1039 C CA . GLU A 1 130 ? -6.473 21.594 -2.234 1 73.94 130 GLU A CA 1
ATOM 1040 C C . GLU A 1 130 ? -5.488 22.156 -1.22 1 73.94 130 GLU A C 1
ATOM 1042 O O . GLU A 1 130 ? -5.398 23.375 -1.054 1 73.94 130 GLU A O 1
ATOM 1047 N N . THR A 1 131 ? -4.801 21.297 -0.53 1 70.56 131 THR A N 1
ATOM 1048 C CA . THR A 1 131 ? -3.822 21.734 0.461 1 70.56 131 THR A CA 1
ATOM 1049 C C . THR A 1 131 ? -2.408 21.672 -0.109 1 70.56 131 THR A C 1
ATOM 1051 O O . THR A 1 131 ? -1.514 22.375 0.358 1 70.56 131 THR A O 1
ATOM 1054 N N . GLU A 1 132 ? -2.287 20.797 -1.052 1 67.69 132 GLU A N 1
ATOM 1055 C CA . GLU A 1 132 ? -0.934 20.484 -1.497 1 67.69 132 GLU A CA 1
ATOM 1056 C C . GLU A 1 132 ? -0.348 21.609 -2.338 1 67.69 132 GLU A C 1
ATOM 1058 O O . GLU A 1 132 ? -1.059 22.234 -3.125 1 67.69 132 GLU A O 1
ATOM 1063 N N . SER A 1 133 ? 0.746 21.953 -1.883 1 64.62 133 SER A N 1
ATOM 1064 C CA . SER A 1 133 ? 1.518 22.844 -2.756 1 64.62 133 SER A CA 1
ATOM 1065 C C . SER A 1 133 ? 1.583 22.281 -4.176 1 64.62 133 SER A C 1
ATOM 1067 O O . SER A 1 133 ? 1.241 21.125 -4.414 1 64.62 133 SER A O 1
ATOM 1069 N N . PRO A 1 134 ? 1.896 23.125 -5.098 1 61.22 134 PRO A N 1
ATOM 1070 C CA . PRO A 1 134 ? 1.856 22.625 -6.473 1 61.22 134 PRO A CA 1
ATOM 1071 C C . PRO A 1 134 ? 2.369 21.188 -6.594 1 61.22 134 PRO A C 1
ATOM 1073 O O . PRO A 1 134 ? 3.375 20.828 -5.973 1 61.22 134 PRO A O 1
ATOM 1076 N N . GLN A 1 135 ? 1.432 20.453 -7.074 1 59.12 135 GLN A N 1
ATOM 1077 C CA . GLN A 1 135 ? 1.612 19 -7.133 1 59.12 135 GLN A CA 1
ATOM 1078 C C . GLN A 1 135 ? 2.91 18.641 -7.852 1 59.12 135 GLN A C 1
ATOM 1080 O O . GLN A 1 135 ? 3.203 19.172 -8.922 1 59.12 135 GLN A O 1
ATOM 1085 N N . PRO A 1 136 ? 3.734 17.969 -6.961 1 61.38 136 PRO A N 1
ATOM 1086 C CA . PRO A 1 136 ? 4.914 17.453 -7.664 1 61.38 136 PRO A CA 1
ATOM 1087 C C . PRO A 1 136 ? 4.555 16.594 -8.875 1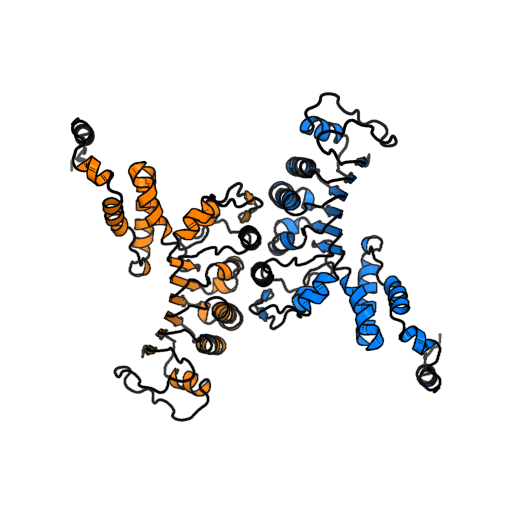 61.38 136 PRO A C 1
ATOM 1089 O O . PRO A 1 136 ? 3.465 16.016 -8.922 1 61.38 136 PRO A O 1
ATOM 1092 N N . THR A 1 137 ? 5.336 16.656 -9.82 1 66.25 137 THR A N 1
ATOM 1093 C CA . THR A 1 137 ? 5.215 15.867 -11.039 1 66.25 137 THR A CA 1
ATOM 1094 C C . THR A 1 137 ? 5.352 14.375 -10.734 1 66.25 137 THR A C 1
ATOM 1096 O O . THR A 1 137 ? 4.758 13.539 -11.414 1 66.25 137 THR A O 1
ATOM 1099 N N . GLN A 1 138 ? 5.969 14.188 -9.594 1 76.56 138 GLN A N 1
ATOM 1100 C CA . GLN A 1 138 ? 6.223 12.781 -9.258 1 76.56 138 GLN A CA 1
ATOM 1101 C C . GLN A 1 138 ? 5.25 12.289 -8.195 1 76.56 138 GLN A C 1
ATOM 1103 O O . GLN A 1 138 ? 4.859 13.047 -7.301 1 76.56 138 GLN A O 1
ATOM 1108 N N . MET A 1 139 ? 4.898 11.062 -8.406 1 87.88 139 MET A N 1
ATOM 1109 C CA . MET A 1 139 ? 3.957 10.422 -7.488 1 87.88 139 MET A CA 1
ATOM 1110 C C . MET A 1 139 ? 4.652 9.344 -6.656 1 87.88 139 MET A C 1
ATOM 1112 O O . MET A 1 139 ? 5.758 8.914 -6.992 1 87.88 139 MET A O 1
ATOM 1116 N N . ILE A 1 140 ? 4.156 9.07 -5.512 1 92.69 140 ILE A N 1
ATOM 1117 C CA . ILE A 1 140 ? 4.645 8 -4.648 1 92.69 140 ILE A CA 1
ATOM 1118 C C . ILE A 1 140 ? 4.016 6.672 -5.062 1 92.69 140 ILE A C 1
ATOM 1120 O O . ILE A 1 140 ? 2.789 6.559 -5.145 1 92.69 140 ILE A O 1
ATOM 1124 N N . SER A 1 141 ? 4.844 5.73 -5.375 1 93.69 141 SER A N 1
ATOM 1125 C CA . SER A 1 141 ? 4.301 4.41 -5.68 1 93.69 141 SER A CA 1
ATOM 1126 C C . SER A 1 141 ? 3.553 3.83 -4.484 1 93.69 141 SER A C 1
ATOM 1128 O O . SER A 1 141 ? 4.059 3.848 -3.361 1 93.69 141 SER A O 1
ATOM 1130 N N . PRO A 1 142 ? 2.422 3.277 -4.727 1 91.44 142 PRO A N 1
ATOM 1131 C CA . PRO A 1 142 ? 1.66 2.713 -3.609 1 91.44 142 PRO A CA 1
ATOM 1132 C C . PRO A 1 142 ? 2.393 1.567 -2.916 1 91.44 142 PRO A C 1
ATOM 1134 O O . PRO A 1 142 ? 2.154 1.301 -1.734 1 91.44 142 PRO A O 1
ATOM 1137 N N . SER A 1 143 ? 3.246 0.864 -3.643 1 92.88 143 SER A N 1
ATOM 1138 C CA . SER A 1 143 ? 4.012 -0.217 -3.031 1 92.88 143 SER A CA 1
ATOM 1139 C C . SER A 1 143 ? 4.887 0.3 -1.895 1 92.88 143 SER A C 1
ATOM 1141 O O . SER A 1 143 ? 5.211 -0.444 -0.967 1 92.88 143 SER A O 1
ATOM 1143 N N . LEU A 1 144 ? 5.188 1.533 -1.997 1 95.31 144 LEU A N 1
ATOM 1144 C CA . LEU A 1 144 ? 6.066 2.143 -1.002 1 95.31 144 LEU A CA 1
ATOM 1145 C C . LEU A 1 144 ? 5.395 2.174 0.367 1 95.31 144 LEU A C 1
ATOM 1147 O O . LEU A 1 144 ? 6.035 1.897 1.384 1 95.31 144 LEU A O 1
ATOM 1151 N N . TYR A 1 145 ? 4.141 2.465 0.402 1 93.25 145 TYR A N 1
ATOM 1152 C CA . TYR A 1 145 ? 3.41 2.52 1.662 1 93.25 145 TYR A CA 1
ATOM 1153 C C . TYR A 1 145 ? 3.396 1.158 2.346 1 93.25 145 TYR A C 1
ATOM 1155 O O . TYR A 1 145 ? 3.627 1.06 3.553 1 93.25 145 TYR A O 1
ATOM 1163 N N . HIS A 1 146 ? 3.221 0.225 1.527 1 90.69 146 HIS A N 1
ATOM 1164 C CA . HIS A 1 146 ? 3.197 -1.152 2.006 1 90.69 146 HIS A CA 1
ATOM 1165 C C . HIS A 1 146 ? 4.566 -1.581 2.521 1 90.69 146 HIS A C 1
ATOM 1167 O O . HIS A 1 146 ? 4.676 -2.16 3.604 1 90.69 146 HIS A O 1
ATOM 1173 N N . LEU A 1 147 ? 5.523 -1.311 1.821 1 93.81 147 LEU A N 1
ATOM 1174 C CA . LEU A 1 147 ? 6.879 -1.742 2.143 1 93.81 147 LEU A CA 1
ATOM 1175 C C . LEU A 1 147 ? 7.387 -1.053 3.406 1 93.81 147 LEU A C 1
ATOM 1177 O O . LEU A 1 147 ? 8.016 -1.687 4.254 1 93.81 147 LEU A O 1
ATOM 1181 N N . ILE A 1 148 ? 7.039 0.192 3.553 1 94.06 148 ILE A N 1
ATOM 1182 C CA . ILE A 1 148 ? 7.461 0.921 4.742 1 94.06 148 ILE A CA 1
ATOM 1183 C C . ILE A 1 148 ? 6.73 0.375 5.969 1 94.06 148 ILE A C 1
ATOM 1185 O O . ILE A 1 148 ? 7.324 0.242 7.043 1 94.06 148 ILE A O 1
ATOM 1189 N N . THR A 1 149 ? 5.527 0.067 5.77 1 90.94 149 THR A N 1
ATOM 1190 C CA . THR A 1 149 ? 4.766 -0.516 6.867 1 90.94 149 THR A CA 1
ATOM 1191 C C . THR A 1 149 ? 5.387 -1.833 7.32 1 90.94 149 THR A C 1
ATOM 1193 O O . THR A 1 149 ? 5.477 -2.105 8.516 1 90.94 149 THR A O 1
ATOM 1196 N N . GLN A 1 150 ? 5.801 -2.578 6.398 1 89.94 150 GLN A N 1
ATOM 1197 C CA . GLN A 1 150 ? 6.465 -3.836 6.719 1 89.94 150 GLN A CA 1
ATOM 1198 C C . GLN A 1 150 ? 7.77 -3.592 7.473 1 89.94 150 GLN A C 1
ATOM 1200 O O . GLN A 1 150 ? 8.078 -4.297 8.438 1 89.94 150 GLN A O 1
ATOM 1205 N N . GLU A 1 151 ? 8.484 -2.604 7.027 1 90.75 151 GLU A N 1
ATOM 1206 C CA . GLU A 1 151 ? 9.773 -2.275 7.633 1 90.75 151 GLU A CA 1
ATOM 1207 C C . GLU A 1 151 ? 9.594 -1.739 9.047 1 90.75 151 GLU A C 1
ATOM 1209 O O . GLU A 1 151 ? 10.453 -1.944 9.906 1 90.75 151 GLU A O 1
ATOM 1214 N N . LEU A 1 152 ? 8.492 -1.102 9.234 1 89.56 152 LEU A N 1
ATOM 1215 C CA . LEU A 1 152 ? 8.227 -0.514 10.547 1 89.56 152 LEU A CA 1
ATOM 1216 C C . LEU A 1 152 ? 7.836 -1.588 11.555 1 89.56 152 LEU A C 1
ATOM 1218 O O . LEU A 1 152 ? 8.148 -1.473 12.742 1 89.56 152 LEU A O 1
ATOM 1222 N N . GLY A 1 153 ? 7.176 -2.615 11.07 1 83.69 153 GLY A N 1
ATOM 1223 C CA . GLY A 1 153 ? 6.695 -3.645 11.977 1 83.69 153 GLY A CA 1
ATOM 1224 C C . GLY A 1 153 ? 5.652 -3.139 12.953 1 83.69 153 GLY A C 1
ATOM 1225 O O . GLY A 1 153 ? 4.625 -2.588 12.547 1 83.69 153 GLY A O 1
ATOM 1226 N N . GLU A 1 154 ? 6.047 -3.121 14.227 1 83.06 154 GLU A N 1
ATOM 1227 C CA . GLU A 1 154 ? 5.109 -2.732 15.273 1 83.06 154 GLU A CA 1
ATOM 1228 C C . GLU A 1 154 ? 5.273 -1.263 15.648 1 83.06 154 GLU A C 1
ATOM 1230 O O . GLU A 1 154 ? 4.461 -0.71 16.391 1 83.06 154 GLU A O 1
ATOM 1235 N N . ASP A 1 155 ? 6.254 -0.694 15.047 1 86.56 155 ASP A N 1
ATOM 1236 C CA . ASP A 1 155 ? 6.5 0.709 15.359 1 86.56 155 ASP A CA 1
ATOM 1237 C C . ASP A 1 155 ? 5.414 1.604 14.773 1 86.56 155 ASP A C 1
ATOM 1239 O O . ASP A 1 155 ? 4.895 1.33 13.688 1 86.56 155 ASP A O 1
ATOM 1243 N N . ILE A 1 156 ? 5.184 2.635 15.516 1 89.06 156 ILE A N 1
ATOM 1244 C CA . ILE A 1 156 ? 4.23 3.633 15.039 1 89.06 156 ILE A CA 1
ATOM 1245 C C . ILE A 1 156 ? 4.945 4.648 14.148 1 89.06 156 ILE A C 1
ATOM 1247 O O . ILE A 1 156 ? 5.953 5.238 14.555 1 89.06 156 ILE A O 1
ATOM 1251 N N . LEU A 1 157 ? 4.391 4.855 12.93 1 92.81 157 LEU A N 1
ATOM 1252 C CA . LEU A 1 157 ? 5.047 5.715 11.953 1 92.81 157 LEU A CA 1
ATOM 1253 C C . LEU A 1 157 ? 5.082 7.16 12.438 1 92.81 157 LEU A C 1
ATOM 1255 O O . LEU A 1 157 ? 6.133 7.805 12.406 1 92.81 157 LEU A O 1
ATOM 1259 N N . PHE A 1 158 ? 3.918 7.648 12.867 1 96.38 158 PHE A N 1
ATOM 1260 C CA . PHE A 1 158 ? 3.807 9.031 13.32 1 96.38 158 PHE A CA 1
ATOM 1261 C C . PHE A 1 158 ? 3.33 9.086 14.766 1 96.38 158 PHE A C 1
ATOM 1263 O O . PHE A 1 158 ? 2.193 9.484 15.039 1 96.38 158 PHE A O 1
ATOM 1270 N N . PRO A 1 159 ? 4.219 8.914 15.734 1 95.25 159 PRO A N 1
ATOM 1271 C CA . PRO A 1 159 ? 3.785 8.844 17.125 1 95.25 159 PRO A CA 1
ATOM 1272 C C . PRO A 1 159 ? 3.324 10.188 17.672 1 95.25 159 PRO A C 1
ATOM 1274 O O . PRO A 1 159 ? 2.557 10.234 18.641 1 95.25 159 PRO A O 1
ATOM 1277 N N . ASN A 1 160 ? 3.771 11.305 17.047 1 95.38 160 ASN A N 1
ATOM 1278 C CA . ASN A 1 160 ? 3.441 12.617 17.594 1 95.38 160 ASN A CA 1
ATOM 1279 C C . ASN A 1 160 ? 2.447 13.359 16.703 1 95.38 160 ASN A C 1
ATOM 1281 O O . ASN A 1 160 ? 2.201 14.555 16.906 1 95.38 160 ASN A O 1
ATOM 1285 N N . LEU A 1 161 ? 1.954 12.672 15.742 1 96.75 161 LEU A N 1
ATOM 1286 C CA . LEU A 1 161 ? 0.946 13.289 14.891 1 96.75 161 LEU A CA 1
ATOM 1287 C C . LEU A 1 161 ? -0.34 13.547 15.672 1 96.75 161 LEU A C 1
ATOM 1289 O O . LEU A 1 161 ? -0.963 12.609 16.172 1 96.75 161 LEU A O 1
ATOM 1293 N N . GLN A 1 162 ? -0.805 14.82 15.688 1 95.56 162 GLN A N 1
ATOM 1294 C CA . GLN A 1 162 ? -1.944 15.195 16.516 1 95.56 162 GLN A CA 1
ATOM 1295 C C . GLN A 1 162 ? -3.102 15.711 15.672 1 95.56 162 GLN A C 1
ATOM 1297 O O . GLN A 1 162 ? -4.266 15.547 16.031 1 95.56 162 GLN A O 1
ATOM 1302 N N . HIS A 1 163 ? -2.725 16.328 14.602 1 95.44 163 HIS A N 1
ATOM 1303 C CA . HIS A 1 163 ? -3.732 16.969 13.773 1 95.44 163 HIS A CA 1
ATOM 1304 C C . HIS A 1 163 ? -3.65 16.5 12.328 1 95.44 163 HIS A C 1
ATOM 1306 O O . HIS A 1 163 ? -2.562 16.422 11.75 1 95.44 163 HIS A O 1
ATOM 1312 N N . VAL A 1 164 ? -4.785 16.156 11.781 1 96.12 164 VAL A N 1
ATOM 1313 C CA . VAL A 1 164 ? -4.844 15.766 10.375 1 96.12 164 VAL A CA 1
ATOM 1314 C C . VAL A 1 164 ? -5.93 16.578 9.664 1 96.12 164 VAL A C 1
ATOM 1316 O O . VAL A 1 164 ? -7.039 16.719 10.18 1 96.12 164 VAL A O 1
ATOM 1319 N N . ILE A 1 165 ? -5.586 17.094 8.547 1 93.62 165 ILE A N 1
ATOM 1320 C CA . ILE A 1 165 ? -6.535 17.812 7.707 1 93.62 165 ILE A CA 1
ATOM 1321 C C . ILE A 1 165 ? -6.676 17.109 6.359 1 93.62 165 ILE A C 1
ATOM 1323 O O . ILE A 1 165 ? -5.68 16.875 5.668 1 93.62 165 ILE A O 1
ATOM 1327 N N . VAL A 1 166 ? -7.844 16.719 6.062 1 94.38 166 VAL A N 1
ATOM 1328 C CA . VAL A 1 166 ? -8.141 16.125 4.762 1 94.38 166 VAL A CA 1
ATOM 1329 C C . VAL A 1 166 ? -8.984 17.094 3.934 1 94.38 166 VAL A C 1
ATOM 1331 O O . VAL A 1 166 ? -10.141 17.375 4.277 1 94.38 166 VAL A O 1
ATOM 1334 N N . HIS A 1 167 ? -8.375 17.578 2.855 1 91.06 167 HIS A N 1
ATOM 1335 C CA . HIS A 1 167 ? -9.023 18.578 2.002 1 91.06 167 HIS A CA 1
ATOM 1336 C C . HIS A 1 167 ? -9.055 18.109 0.55 1 91.06 167 HIS A C 1
ATOM 1338 O O . HIS A 1 167 ? -8.359 18.656 -0.302 1 91.06 167 HIS A O 1
ATOM 1344 N N . PRO A 1 168 ? -9.977 17.188 0.275 1 91.06 168 PRO A N 1
ATOM 1345 C CA . PRO A 1 168 ? -10.016 16.594 -1.062 1 91.06 168 PRO A CA 1
ATOM 1346 C C . PRO A 1 168 ? -10.742 17.469 -2.078 1 91.06 168 PRO A C 1
ATOM 1348 O O . PRO A 1 168 ? -11.773 18.078 -1.755 1 91.06 168 PRO A O 1
ATOM 1351 N N . SER A 1 169 ? -10.148 17.5 -3.227 1 88.12 169 SER A N 1
ATOM 1352 C CA . SER A 1 169 ? -10.906 17.984 -4.375 1 88.12 169 SER A CA 1
ATOM 1353 C C . SER A 1 169 ? -11.812 16.891 -4.934 1 88.12 169 SER A C 1
ATOM 1355 O O . SER A 1 169 ? -11.781 15.75 -4.473 1 88.12 169 SER A O 1
ATOM 1357 N N . GLN A 1 170 ? -12.578 17.219 -5.883 1 85.31 170 GLN A N 1
ATOM 1358 C CA . GLN A 1 170 ? -13.43 16.219 -6.527 1 85.31 170 GLN A CA 1
ATOM 1359 C C . GLN A 1 170 ? -12.594 15.164 -7.242 1 85.31 170 GLN A C 1
ATOM 1361 O O . GLN A 1 170 ? -12.938 13.984 -7.223 1 85.31 170 GLN A O 1
ATOM 1366 N N . ASP A 1 171 ? -11.516 15.57 -7.73 1 86.94 171 ASP A N 1
ATOM 1367 C CA . ASP A 1 171 ? -10.664 14.68 -8.516 1 86.94 171 ASP A CA 1
ATOM 1368 C C . ASP A 1 171 ? -9.883 13.734 -7.609 1 86.94 171 ASP A C 1
ATOM 1370 O O . ASP A 1 171 ? -9.508 12.633 -8.031 1 86.94 171 ASP A O 1
ATOM 1374 N N . ASP A 1 172 ? -9.688 14.086 -6.363 1 87.94 172 ASP A N 1
ATOM 1375 C CA . ASP A 1 172 ? -8.93 13.266 -5.426 1 87.94 172 ASP A CA 1
ATOM 1376 C C . ASP A 1 172 ? -9.625 11.938 -5.164 1 87.94 172 ASP A C 1
ATOM 1378 O O . ASP A 1 172 ? -8.969 10.922 -4.918 1 87.94 172 ASP A O 1
ATOM 1382 N N . THR A 1 173 ? -10.859 11.961 -5.301 1 83.75 173 THR A N 1
ATOM 1383 C CA . THR A 1 173 ? -11.625 10.773 -4.949 1 83.75 173 THR A CA 1
ATOM 1384 C C . THR A 1 173 ? -11.398 9.656 -5.965 1 83.75 173 THR A C 1
ATOM 1386 O O . THR A 1 173 ? -11.68 8.492 -5.688 1 83.75 173 THR A O 1
ATOM 1389 N N . ASN A 1 174 ? -10.867 10.047 -7.055 1 85.06 174 ASN A N 1
ATOM 1390 C CA . ASN A 1 174 ? -10.547 9.055 -8.078 1 85.06 174 ASN A CA 1
ATOM 1391 C C . ASN A 1 174 ? -9.039 8.844 -8.203 1 85.06 174 ASN A C 1
ATOM 1393 O O . ASN A 1 174 ? -8.578 8.109 -9.078 1 85.06 174 ASN A O 1
ATOM 1397 N N . ASN A 1 175 ? -8.414 9.469 -7.371 1 87.31 175 ASN A N 1
ATOM 1398 C CA . ASN A 1 175 ? -6.961 9.43 -7.441 1 87.31 175 ASN A CA 1
ATOM 1399 C C . ASN A 1 175 ? -6.375 8.383 -6.496 1 87.31 175 ASN A C 1
ATOM 1401 O O . ASN A 1 175 ? -6.496 8.508 -5.277 1 87.31 175 ASN A O 1
ATOM 1405 N N . ILE A 1 176 ? -5.664 7.488 -7.035 1 86.69 176 ILE A N 1
ATOM 1406 C CA . ILE A 1 176 ? -5.098 6.363 -6.301 1 86.69 176 ILE A CA 1
ATOM 1407 C C . ILE A 1 176 ? -4.062 6.867 -5.297 1 86.69 176 ILE A C 1
ATOM 1409 O O . ILE A 1 176 ? -3.932 6.312 -4.203 1 86.69 176 ILE A O 1
ATOM 1413 N N . ASN A 1 177 ? -3.404 7.883 -5.676 1 85.12 177 ASN A N 1
ATOM 1414 C CA . ASN A 1 177 ? -2.373 8.422 -4.797 1 85.12 177 ASN A CA 1
ATOM 1415 C C . ASN A 1 177 ? -2.979 9.039 -3.537 1 85.12 177 ASN A C 1
ATOM 1417 O O . ASN A 1 177 ? -2.385 8.969 -2.461 1 85.12 177 ASN A O 1
ATOM 1421 N N . PHE A 1 178 ? -4.117 9.617 -3.75 1 90.81 178 PHE A N 1
ATOM 1422 C CA . PHE A 1 178 ? -4.812 10.203 -2.611 1 90.81 178 PHE A CA 1
ATOM 1423 C C . PHE A 1 178 ? -5.281 9.117 -1.646 1 90.81 178 PHE A C 1
ATOM 1425 O O . PHE A 1 178 ? -5.051 9.219 -0.438 1 90.81 178 PHE A O 1
ATOM 1432 N N . THR A 1 179 ? -5.844 8.078 -2.129 1 92.44 179 THR A N 1
ATOM 1433 C CA . THR A 1 179 ? -6.418 7.039 -1.278 1 92.44 179 THR A CA 1
ATOM 1434 C C . THR A 1 179 ? -5.32 6.203 -0.626 1 92.44 179 THR A C 1
ATOM 1436 O O . THR A 1 179 ? -5.484 5.727 0.498 1 92.44 179 THR A O 1
ATOM 1439 N N . ALA A 1 180 ? -4.219 6.109 -1.282 1 91.75 180 ALA A N 1
ATOM 1440 C CA . ALA A 1 180 ? -3.131 5.266 -0.797 1 91.75 180 ALA A CA 1
ATOM 1441 C C . ALA A 1 180 ? -2.488 5.863 0.452 1 91.75 180 ALA A C 1
ATOM 1443 O O . ALA A 1 180 ? -1.914 5.141 1.27 1 91.75 180 ALA A O 1
ATOM 1444 N N . GLN A 1 181 ? -2.596 7.129 0.641 1 93.19 181 GLN A N 1
ATOM 1445 C CA . GLN A 1 181 ? -1.894 7.777 1.744 1 93.19 181 GLN A CA 1
ATOM 1446 C C . GLN A 1 181 ? -2.783 7.879 2.979 1 93.19 181 GLN A C 1
ATOM 1448 O O . GLN A 1 181 ? -2.303 8.172 4.074 1 93.19 181 GLN A O 1
ATOM 1453 N N . LEU A 1 182 ? -4.039 7.605 2.869 1 94.75 182 LEU A N 1
ATOM 1454 C CA . LEU A 1 182 ? -5.012 7.824 3.936 1 94.75 182 LEU A CA 1
ATOM 1455 C C . LEU A 1 182 ? -4.676 6.98 5.16 1 94.75 182 LEU A C 1
ATOM 1457 O O . LEU A 1 182 ? -4.684 7.48 6.285 1 94.75 182 LEU A O 1
ATOM 1461 N N . PRO A 1 183 ? -4.258 5.75 4.949 1 94.31 183 PRO A N 1
ATOM 1462 C CA . PRO A 1 183 ? -3.947 4.949 6.137 1 94.31 183 PRO A CA 1
ATOM 1463 C C . PRO A 1 183 ? -2.805 5.535 6.965 1 94.31 183 PRO A C 1
ATOM 1465 O O . PRO A 1 183 ? -2.793 5.398 8.188 1 94.31 183 PRO A O 1
ATOM 1468 N N . TRP A 1 184 ? -1.899 6.18 6.344 1 94.38 184 TRP A N 1
ATOM 1469 C CA . TRP A 1 184 ? -0.792 6.805 7.055 1 94.38 184 TRP A CA 1
ATOM 1470 C C . TRP A 1 184 ? -1.263 8.039 7.816 1 94.38 184 TRP A C 1
ATOM 1472 O O . TRP A 1 184 ? -0.799 8.312 8.922 1 94.38 184 TRP A O 1
ATOM 1482 N N . ALA A 1 185 ? -2.168 8.734 7.234 1 95.38 185 ALA A N 1
ATOM 1483 C CA . ALA A 1 185 ? -2.666 9.969 7.84 1 95.38 185 ALA A CA 1
ATOM 1484 C C . ALA A 1 185 ? -3.518 9.672 9.07 1 95.38 185 ALA A C 1
ATOM 1486 O O . ALA A 1 185 ? -3.586 10.484 10 1 95.38 185 ALA A O 1
ATOM 1487 N N . PHE A 1 186 ? -4.121 8.508 9.039 1 96.12 186 PHE A N 1
ATOM 1488 C CA . PHE A 1 186 ? -5.031 8.156 10.117 1 96.12 186 PHE A CA 1
ATOM 1489 C C . PHE A 1 186 ? -4.309 7.359 11.195 1 96.12 186 PHE A C 1
ATOM 1491 O O . PHE A 1 186 ? -4.641 6.199 11.445 1 96.12 186 PHE A O 1
ATOM 1498 N N . ALA A 1 187 ? -3.426 8.031 11.812 1 94.12 187 ALA A N 1
ATOM 1499 C CA . ALA A 1 187 ? -2.658 7.422 12.898 1 94.12 187 ALA A CA 1
ATOM 1500 C C . ALA A 1 187 ? -3.445 7.445 14.203 1 94.12 187 ALA A C 1
ATOM 1502 O O . ALA A 1 187 ? -4.262 8.344 14.43 1 94.12 187 ALA A O 1
ATOM 1503 N N . SER A 1 188 ? -3.17 6.52 15.086 1 93.06 188 SER A N 1
ATOM 1504 C CA . SER A 1 188 ? -3.875 6.406 16.359 1 93.06 188 SER A CA 1
ATOM 1505 C C . SER A 1 188 ? -3.555 7.578 17.281 1 93.06 188 SER A C 1
ATOM 1507 O O . SER A 1 188 ? -4.293 7.852 18.234 1 93.06 188 SER A O 1
ATOM 1509 N N . SER A 1 189 ? -2.506 8.266 16.984 1 95.19 189 SER A N 1
ATOM 1510 C CA . SER A 1 189 ? -2.072 9.383 17.812 1 95.19 189 SER A CA 1
ATOM 1511 C C . SER A 1 189 ? -2.895 10.633 17.531 1 95.19 189 SER A C 1
ATOM 1513 O O . SER A 1 189 ? -2.854 11.594 18.297 1 95.19 189 SER A O 1
ATOM 1515 N N . VAL A 1 190 ? -3.621 10.602 16.516 1 96.94 190 VAL A N 1
ATOM 1516 C CA . VAL A 1 190 ? -4.34 11.789 16.062 1 96.94 190 VAL A CA 1
ATOM 1517 C C . VAL A 1 190 ? -5.449 12.133 17.047 1 96.94 190 VAL A C 1
ATOM 1519 O O . VAL A 1 190 ? -6.25 11.266 17.422 1 96.94 190 VAL A O 1
ATOM 1522 N N . LYS A 1 191 ? -5.508 13.414 17.438 1 96 191 LYS A N 1
ATOM 1523 C CA . LYS A 1 191 ? -6.512 13.867 18.391 1 96 191 LYS A CA 1
ATOM 1524 C C . LYS A 1 191 ? -7.559 14.75 17.719 1 96 191 LYS A C 1
ATOM 1526 O O . LYS A 1 191 ? -8.68 14.883 18.219 1 96 191 LYS A O 1
ATOM 1531 N N . ALA A 1 192 ? -7.129 15.352 16.688 1 94.94 192 ALA A N 1
ATOM 1532 C CA . ALA A 1 192 ? -8.039 16.25 15.977 1 94.94 192 ALA A CA 1
ATOM 1533 C C . ALA A 1 192 ? -7.957 16.031 14.469 1 94.94 192 ALA A C 1
ATOM 1535 O O . ALA A 1 192 ? -6.863 15.93 13.906 1 94.94 192 ALA A O 1
ATOM 1536 N N . ALA A 1 193 ? -9.094 15.953 13.828 1 95.56 193 ALA A N 1
ATOM 1537 C CA . ALA A 1 193 ? -9.164 15.781 12.383 1 95.56 193 ALA A CA 1
ATOM 1538 C C . ALA A 1 193 ? -10.172 16.75 11.758 1 95.56 193 ALA A C 1
ATOM 1540 O O . ALA A 1 193 ? -11.227 17.016 12.352 1 95.56 193 ALA A O 1
ATOM 1541 N N . ALA A 1 194 ? -9.812 17.281 10.672 1 92.88 194 ALA A N 1
ATOM 1542 C CA . ALA A 1 194 ? -10.703 18.156 9.914 1 92.88 194 ALA A CA 1
ATOM 1543 C C . ALA A 1 194 ? -10.891 17.641 8.484 1 92.88 194 ALA A C 1
ATOM 1545 O O . ALA A 1 194 ? -9.922 17.312 7.809 1 92.88 194 ALA A O 1
ATOM 1546 N N . PHE A 1 195 ? -12.102 17.484 8.086 1 92.75 195 PHE A N 1
ATOM 1547 C CA . PHE A 1 195 ? -12.461 17.125 6.715 1 92.75 195 PHE A CA 1
ATOM 1548 C C . PHE A 1 195 ? -13.18 18.297 6.031 1 92.75 195 PHE A C 1
ATOM 1550 O O . PHE A 1 195 ? -14.266 18.703 6.457 1 92.75 195 PHE A O 1
ATOM 1557 N N . CYS A 1 196 ? -12.438 18.781 5.023 1 86.88 196 CYS A N 1
ATOM 1558 C CA . CYS A 1 196 ? -13.008 19.922 4.328 1 86.88 196 CYS A CA 1
ATOM 1559 C C . CYS A 1 196 ? -12.758 19.828 2.826 1 86.88 196 CYS A C 1
ATOM 1561 O O . CYS A 1 196 ? -11.758 19.25 2.393 1 86.88 196 CYS A O 1
ATOM 1563 N N . GLY A 1 197 ? -13.742 20.094 2.062 1 83.69 197 GLY A N 1
ATOM 1564 C CA . GLY A 1 197 ? -13.523 20.094 0.624 1 83.69 197 GLY A CA 1
ATOM 1565 C C . GLY A 1 197 ? -14.695 19.531 -0.156 1 83.69 197 GLY A C 1
ATOM 1566 O O . GLY A 1 197 ? -15.602 18.922 0.422 1 83.69 197 GLY A O 1
ATOM 1567 N N . ARG A 1 198 ? -14.641 19.688 -1.462 1 84.06 198 ARG A N 1
ATOM 1568 C CA . ARG A 1 198 ? -15.727 19.312 -2.359 1 84.06 198 ARG A CA 1
ATOM 1569 C C . ARG A 1 198 ? -15.82 17.797 -2.518 1 84.06 198 ARG A C 1
ATOM 1571 O O . ARG A 1 198 ? -16.875 17.266 -2.852 1 84.06 198 ARG A O 1
ATOM 1578 N N . GLY A 1 199 ? -14.789 17.156 -2.162 1 88.38 199 GLY A N 1
ATOM 1579 C CA . GLY A 1 199 ? -14.75 15.719 -2.355 1 88.38 199 GLY A CA 1
ATOM 1580 C C . GLY A 1 199 ? -15.453 14.945 -1.254 1 88.38 199 GLY A C 1
ATOM 1581 O O . GLY A 1 199 ? -15.742 13.758 -1.407 1 88.38 199 GLY A O 1
ATOM 1582 N N . ILE A 1 200 ? -15.789 15.578 -0.197 1 87.56 200 ILE A N 1
ATOM 1583 C CA . ILE A 1 200 ? -16.328 14.914 0.988 1 87.56 200 ILE A CA 1
ATOM 1584 C C . ILE A 1 200 ? -17.688 14.312 0.674 1 87.56 200 ILE A C 1
ATOM 1586 O O . ILE A 1 200 ? -18.109 13.336 1.301 1 87.56 200 ILE A O 1
ATOM 1590 N N . SER A 1 201 ? -18.359 14.852 -0.301 1 85.94 201 SER A N 1
ATOM 1591 C CA . SER A 1 201 ? -19.703 14.414 -0.634 1 85.94 201 SER A CA 1
ATOM 1592 C C . SER A 1 201 ? -19.672 13.18 -1.529 1 85.94 201 SER A C 1
ATOM 1594 O O . SER A 1 201 ? -20.719 12.57 -1.79 1 85.94 201 SER A O 1
ATOM 1596 N N . ARG A 1 202 ? -18.578 12.781 -1.951 1 89.44 202 ARG A N 1
ATOM 1597 C CA . ARG A 1 202 ? -18.453 11.648 -2.861 1 89.44 202 ARG A CA 1
ATOM 1598 C C . ARG A 1 202 ? -18.562 10.328 -2.111 1 89.44 202 ARG A C 1
ATOM 1600 O O . ARG A 1 202 ? -18.234 10.258 -0.922 1 89.44 202 ARG A O 1
ATOM 1607 N N . PRO A 1 203 ? -18.922 9.305 -2.764 1 90.56 203 PRO A N 1
ATOM 1608 C CA . PRO A 1 203 ? -19.141 8.008 -2.125 1 90.56 203 PRO A CA 1
ATOM 1609 C C . PRO A 1 203 ? -17.891 7.457 -1.454 1 90.56 203 PRO A C 1
ATOM 1611 O O . PRO A 1 203 ? -17.984 6.723 -0.467 1 90.56 203 PRO A O 1
ATOM 1614 N N . LEU A 1 204 ? -16.766 7.785 -1.935 1 93.19 204 LEU A N 1
ATOM 1615 C CA . LEU A 1 204 ? -15.516 7.312 -1.368 1 93.19 204 LEU A CA 1
ATOM 1616 C C . LEU A 1 204 ? -15.422 7.648 0.117 1 93.19 204 LEU A C 1
ATOM 1618 O O . LEU A 1 204 ? -14.938 6.84 0.913 1 93.19 204 LEU A O 1
ATOM 1622 N N . PHE A 1 205 ? -15.898 8.742 0.48 1 92.19 205 PHE A N 1
ATOM 1623 C CA . PHE A 1 205 ? -15.758 9.203 1.858 1 92.19 205 PHE A CA 1
ATOM 1624 C C . PHE A 1 205 ? -16.734 8.469 2.771 1 92.19 205 PHE A C 1
ATOM 1626 O O . PHE A 1 205 ? -16.375 8.094 3.893 1 92.19 205 PHE A O 1
ATOM 1633 N N . ALA A 1 206 ? -17.891 8.211 2.244 1 90 206 ALA A N 1
ATOM 1634 C CA . ALA A 1 206 ? -18.891 7.52 3.043 1 90 206 ALA A CA 1
ATOM 1635 C C . ALA A 1 206 ? -18.578 6.031 3.152 1 90 206 ALA A C 1
ATOM 1637 O O . ALA A 1 206 ? -18.781 5.418 4.203 1 90 206 ALA A O 1
ATOM 1638 N N . GLU A 1 207 ? -18.031 5.508 2.129 1 92.75 207 GLU A N 1
ATOM 1639 C CA . GLU A 1 207 ? -17.938 4.055 2.045 1 92.75 207 GLU A CA 1
ATOM 1640 C C . GLU A 1 207 ? -16.547 3.555 2.43 1 92.75 207 GLU A C 1
ATOM 1642 O O . GLU A 1 207 ? -16.375 2.381 2.762 1 92.75 207 GLU A O 1
ATOM 1647 N N . PHE A 1 208 ? -15.602 4.453 2.42 1 94 208 PHE A N 1
ATOM 1648 C CA . PHE A 1 208 ? -14.242 3.994 2.697 1 94 208 PHE A CA 1
ATOM 1649 C C . PHE A 1 208 ? -13.555 4.906 3.705 1 94 208 PHE A C 1
ATOM 1651 O O . PHE A 1 208 ? -13.133 4.457 4.773 1 94 208 PHE A O 1
ATOM 1658 N N . CYS A 1 209 ? -13.5 6.172 3.465 1 94.88 209 CYS A N 1
ATOM 1659 C CA . CYS A 1 209 ? -12.688 7.094 4.246 1 94.88 209 CYS A CA 1
ATOM 1660 C C . CYS A 1 209 ? -13.164 7.152 5.691 1 94.88 209 CYS A C 1
ATOM 1662 O O . CYS A 1 209 ? -12.367 6.988 6.621 1 94.88 209 CYS A O 1
ATOM 1664 N N . PHE A 1 210 ? -14.391 7.363 5.898 1 94.12 210 PHE A N 1
ATOM 1665 C CA . PHE A 1 210 ? -14.867 7.551 7.262 1 94.12 210 PHE A CA 1
ATOM 1666 C C . 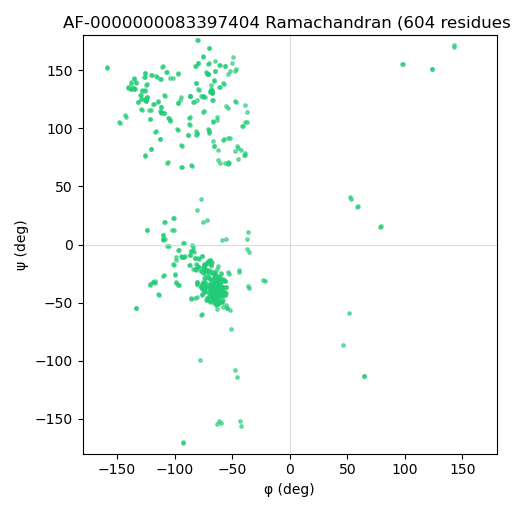PHE A 1 210 ? -14.906 6.223 8.008 1 94.12 210 PHE A C 1
ATOM 1668 O O . PHE A 1 210 ? -14.539 6.16 9.188 1 94.12 210 PHE A O 1
ATOM 1675 N N . PRO A 1 211 ? -15.328 5.156 7.34 1 93.25 211 PRO A N 1
ATOM 1676 C CA . PRO A 1 211 ? -15.172 3.875 8.023 1 93.25 211 PRO A CA 1
ATOM 1677 C C . PRO A 1 211 ? -13.719 3.596 8.422 1 93.25 211 PRO A C 1
ATOM 1679 O O . PRO A 1 211 ? -13.461 3.068 9.508 1 93.25 211 PRO A O 1
ATOM 1682 N N . LEU A 1 212 ? -12.828 3.906 7.57 1 95.12 212 LEU A N 1
ATOM 1683 C CA . LEU A 1 212 ? -11.406 3.752 7.875 1 95.12 212 LEU A CA 1
ATOM 1684 C C . LEU A 1 212 ? -11 4.637 9.047 1 95.12 212 LEU A C 1
ATOM 1686 O O . LEU A 1 212 ? -10.273 4.199 9.938 1 95.12 212 LEU A O 1
ATOM 1690 N N . ALA A 1 213 ? -11.461 5.875 8.992 1 95.31 213 ALA A N 1
ATOM 1691 C CA . ALA A 1 213 ? -11.18 6.809 10.078 1 95.31 213 ALA A CA 1
ATOM 1692 C C . ALA A 1 213 ? -11.703 6.277 11.414 1 95.31 213 ALA A C 1
ATOM 1694 O O . ALA A 1 213 ? -11.016 6.371 12.438 1 95.31 213 ALA A O 1
ATOM 1695 N N . GLN A 1 214 ? -12.836 5.738 11.398 1 92.19 214 GLN A N 1
ATOM 1696 C CA . GLN A 1 214 ? -13.438 5.172 12.602 1 92.19 214 GLN A CA 1
ATOM 1697 C C . GLN A 1 214 ? -12.586 4.039 13.164 1 92.19 214 GLN A C 1
ATOM 1699 O O . GLN A 1 214 ? -12.438 3.91 14.383 1 92.19 214 GLN A O 1
ATOM 1704 N N . LYS A 1 215 ? -12.055 3.35 12.305 1 91.81 215 LYS A N 1
ATOM 1705 C CA . LYS A 1 215 ? -11.25 2.195 12.695 1 91.81 215 LYS A CA 1
ATOM 1706 C C . LYS A 1 215 ? -9.883 2.629 13.211 1 91.81 215 LYS A C 1
ATOM 1708 O O . LYS A 1 215 ? -9.414 2.125 14.234 1 91.81 215 LYS A O 1
ATOM 1713 N N . LEU A 1 216 ? -9.266 3.557 12.547 1 93.94 216 LEU A N 1
ATOM 1714 C CA . LEU A 1 216 ? -7.852 3.832 12.789 1 93.94 216 LEU A CA 1
ATOM 1715 C C . LEU A 1 216 ? -7.684 4.992 13.766 1 93.94 216 LEU A C 1
ATOM 1717 O O . LEU A 1 216 ? -6.719 5.031 14.531 1 93.94 216 LEU A O 1
ATOM 1721 N N . LEU A 1 217 ? -8.602 5.961 13.68 1 95.38 217 LEU A N 1
ATOM 1722 C CA . LEU A 1 217 ? -8.508 7.129 14.547 1 95.38 217 LEU A CA 1
ATOM 1723 C C . LEU A 1 217 ? -9.164 6.859 15.898 1 95.38 217 LEU A C 1
ATOM 1725 O O . LEU A 1 217 ? -10.094 7.57 16.297 1 95.38 217 LEU A O 1
ATOM 1729 N N . SER A 1 218 ? -8.578 6 16.641 1 89.88 218 SER A N 1
ATOM 1730 C CA . SER A 1 218 ? -9.188 5.496 17.859 1 89.88 218 SER A CA 1
ATOM 1731 C C . SER A 1 218 ? -9.133 6.539 18.984 1 89.88 218 SER A C 1
ATOM 1733 O O . SER A 1 218 ? -9.961 6.52 19.891 1 89.88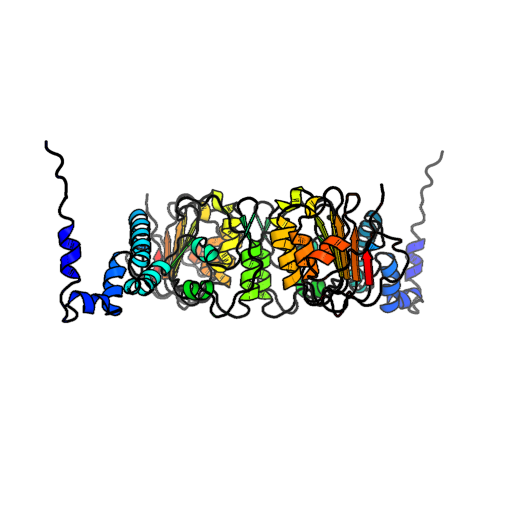 218 SER A O 1
ATOM 1735 N N . ASN A 1 219 ? -8.234 7.496 18.922 1 92.62 219 ASN A N 1
ATOM 1736 C CA . ASN A 1 219 ? -8.086 8.484 19.984 1 92.62 219 ASN A CA 1
ATOM 1737 C C . ASN A 1 219 ? -8.562 9.859 19.531 1 92.62 219 ASN A C 1
ATOM 1739 O O . ASN A 1 219 ? -8.211 10.867 20.141 1 92.62 219 ASN A O 1
ATOM 1743 N N . LEU A 1 220 ? -9.328 9.836 18.531 1 94.88 220 LEU A N 1
ATOM 1744 C CA . LEU A 1 220 ? -9.812 11.109 18 1 94.88 220 LEU A CA 1
ATOM 1745 C C . LEU A 1 220 ? -10.75 11.781 19 1 94.88 220 LEU A C 1
ATOM 1747 O O . LEU A 1 220 ? -11.711 11.164 19.469 1 94.88 220 LEU A O 1
ATOM 1751 N N . ARG A 1 221 ? -10.539 13.07 19.281 1 91.38 221 ARG A N 1
ATOM 1752 C CA . ARG A 1 221 ? -11.328 13.805 20.266 1 91.38 221 ARG A CA 1
ATOM 1753 C C . ARG A 1 221 ? -12.102 14.945 19.594 1 91.38 221 ARG A C 1
ATOM 1755 O O . ARG A 1 221 ? -13.18 15.32 20.047 1 91.38 221 ARG A O 1
ATOM 1762 N N . HIS A 1 222 ? -11.484 15.477 18.578 1 90 222 HIS A N 1
ATOM 1763 C CA . HIS A 1 222 ? -12.086 16.609 17.906 1 90 222 HIS A CA 1
ATOM 1764 C C . HIS A 1 222 ? -12.25 16.344 16.406 1 90 222 HIS A C 1
ATOM 1766 O O . HIS A 1 222 ? -11.289 16 15.727 1 90 222 HIS A O 1
ATOM 1772 N N . LEU A 1 223 ? -13.477 16.516 15.922 1 91.5 223 LEU A N 1
ATOM 1773 C CA . LEU A 1 223 ? -13.742 16.297 14.5 1 91.5 223 LEU A CA 1
ATOM 1774 C C . LEU A 1 223 ? -14.469 17.5 13.898 1 91.5 223 LEU A C 1
ATOM 1776 O O . LEU A 1 223 ? -15.438 17.984 14.477 1 91.5 223 LEU A O 1
ATOM 1780 N N . SER A 1 224 ? -13.898 18 12.875 1 88.56 224 SER A N 1
ATOM 1781 C CA . SER A 1 224 ? -14.539 19.047 12.102 1 88.56 224 SER A CA 1
ATOM 1782 C C . SER A 1 224 ? -14.883 18.578 10.695 1 88.56 224 SER A C 1
ATOM 1784 O O . SER A 1 224 ? -14.023 18.062 9.977 1 88.56 224 SER A O 1
ATOM 1786 N N . LEU A 1 225 ? -16.125 18.672 10.344 1 87.88 225 LEU A N 1
ATOM 1787 C CA . LEU A 1 225 ? -16.594 18.297 9.016 1 87.88 225 LEU A CA 1
ATOM 1788 C C . LEU A 1 225 ? -17.281 19.484 8.336 1 87.88 225 LEU A C 1
ATOM 1790 O O . LEU A 1 225 ? -18.312 19.969 8.805 1 87.88 225 LEU A O 1
ATOM 1794 N N . LYS A 1 226 ? -16.656 19.891 7.277 1 83.31 226 LYS A N 1
ATOM 1795 C CA . LYS A 1 226 ? -17.188 21.016 6.512 1 83.31 226 LYS A CA 1
ATOM 1796 C C . LYS A 1 226 ? -17.469 20.609 5.066 1 83.31 226 LYS A C 1
ATOM 1798 O O . LYS A 1 226 ? -16.547 20.438 4.273 1 83.31 226 LYS A O 1
ATOM 1803 N N . ALA A 1 227 ? -18.734 20.484 4.723 1 79.31 227 ALA A N 1
ATOM 1804 C CA . ALA A 1 227 ? -19.094 20.156 3.346 1 79.31 227 ALA A CA 1
ATOM 1805 C C . ALA A 1 227 ? -19.391 21.438 2.555 1 79.31 227 ALA A C 1
ATOM 1807 O O . ALA A 1 227 ? -20.109 22.328 3.035 1 79.31 227 ALA A O 1
ATOM 1808 N N . ALA A 1 228 ? -18.797 21.625 1.503 1 72.25 228 ALA A N 1
ATOM 1809 C CA . ALA A 1 228 ? -18.875 22.875 0.75 1 72.25 228 ALA A CA 1
ATOM 1810 C C . ALA A 1 228 ? -20.188 22.984 -0.014 1 72.25 228 ALA A C 1
ATOM 1812 O O . ALA A 1 228 ? -20.953 23.922 0.19 1 72.25 228 ALA A O 1
ATOM 1813 N N . GLU A 1 229 ? -20.484 22.109 -0.909 1 71.94 229 GLU A N 1
ATOM 1814 C CA . GLU A 1 229 ? -21.562 22.328 -1.863 1 71.94 229 GLU A CA 1
ATOM 1815 C C . GLU A 1 229 ? -22.703 21.328 -1.634 1 71.94 229 GLU A C 1
ATOM 1817 O O . GLU A 1 229 ? -23.875 21.703 -1.69 1 71.94 229 GLU A O 1
ATOM 1822 N N . THR A 1 230 ? -22.406 20.172 -1.408 1 74.94 230 THR A N 1
ATOM 1823 C CA . THR A 1 230 ? -23.391 19.109 -1.285 1 74.94 230 THR A CA 1
ATOM 1824 C C . THR A 1 230 ? -23.266 18.391 0.054 1 74.94 230 THR A C 1
ATOM 1826 O O . THR A 1 230 ? -22.156 18.203 0.554 1 74.94 230 THR A O 1
ATOM 1829 N N . ALA A 1 231 ? -24.438 18.141 0.598 1 73.25 231 ALA A N 1
ATOM 1830 C CA . ALA A 1 231 ? -24.453 17.406 1.858 1 73.25 231 ALA A CA 1
ATOM 1831 C C . ALA A 1 231 ? -23.766 16.047 1.712 1 73.25 231 ALA A C 1
ATOM 1833 O O . ALA A 1 231 ? -23.906 15.383 0.685 1 73.25 231 ALA A O 1
ATOM 1834 N N . PRO A 1 232 ? -23.031 15.758 2.715 1 78.12 232 PRO A N 1
ATOM 1835 C CA . PRO A 1 232 ? -22.406 14.438 2.668 1 78.12 232 PRO A CA 1
ATOM 1836 C C . PRO A 1 232 ? -23.406 13.297 2.721 1 78.12 232 PRO A C 1
ATOM 1838 O O . PRO A 1 232 ? -24.516 13.469 3.227 1 78.12 232 PRO A O 1
ATOM 1841 N N . PRO A 1 233 ? -23.031 12.234 2.096 1 78.62 233 PRO A N 1
ATOM 1842 C CA . PRO A 1 233 ? -23.906 11.062 2.168 1 78.62 233 PRO A CA 1
ATOM 1843 C C . PRO A 1 233 ? -24.203 10.625 3.604 1 78.62 233 PRO A C 1
ATOM 1845 O O . PRO A 1 233 ? -23.406 10.906 4.504 1 78.62 233 PRO A O 1
ATOM 1848 N N . THR A 1 234 ? -25.312 9.992 3.787 1 75.75 234 THR A N 1
ATOM 1849 C CA . THR A 1 234 ? -25.766 9.562 5.102 1 75.75 234 THR A CA 1
ATOM 1850 C C . THR A 1 234 ? -24.734 8.656 5.766 1 75.75 234 THR A C 1
ATOM 1852 O O . THR A 1 234 ? -24.594 8.672 6.992 1 75.75 234 THR A O 1
ATOM 1855 N N . GLY A 1 235 ? -24 7.922 4.969 1 78.19 235 GLY A N 1
ATOM 1856 C CA . GLY A 1 235 ? -23 7.016 5.508 1 78.19 235 GLY A CA 1
ATOM 1857 C C . GLY A 1 235 ? -21.891 7.723 6.262 1 78.19 235 GLY A C 1
ATOM 1858 O O . GLY A 1 235 ? -21.297 7.16 7.188 1 78.19 235 GLY A O 1
ATOM 1859 N N . VAL A 1 236 ? -21.656 8.984 5.871 1 83.75 236 VAL A N 1
ATOM 1860 C CA . VAL A 1 236 ? -20.625 9.766 6.535 1 83.75 236 VAL A CA 1
ATOM 1861 C C . VAL A 1 236 ? -21.062 10.102 7.957 1 83.75 236 VAL A C 1
ATOM 1863 O O . VAL A 1 236 ? -20.312 9.906 8.914 1 83.75 236 VAL A O 1
ATOM 1866 N N . LEU A 1 237 ? -22.25 10.492 7.996 1 76.81 237 LEU A N 1
ATOM 1867 C CA . LEU A 1 237 ? -22.797 10.875 9.297 1 76.81 237 LEU A CA 1
ATOM 1868 C C . LEU A 1 237 ? -22.938 9.664 10.211 1 76.81 237 LEU A C 1
ATOM 1870 O O . LEU A 1 237 ? -22.672 9.742 11.414 1 76.81 237 LEU A O 1
ATOM 1874 N N . GLU A 1 238 ? -23.25 8.578 9.672 1 77.12 238 GLU A N 1
ATOM 1875 C CA . GLU A 1 238 ? -23.344 7.344 10.438 1 77.12 238 GLU A CA 1
ATOM 1876 C C . GLU A 1 238 ? -21.984 6.949 11.008 1 77.12 238 GLU A C 1
ATOM 1878 O O . GLU A 1 238 ? -21.891 6.531 12.164 1 77.12 238 GLU A O 1
ATOM 1883 N N . ALA A 1 239 ? -21 7.09 10.227 1 82 239 ALA A N 1
ATOM 1884 C CA . ALA A 1 239 ? -19.656 6.746 10.664 1 82 239 ALA A CA 1
ATOM 1885 C C . ALA A 1 239 ? -19.172 7.688 11.766 1 82 239 ALA A C 1
ATOM 1887 O O . ALA A 1 239 ? -18.547 7.25 12.734 1 82 239 ALA A O 1
ATOM 1888 N N . VAL A 1 240 ? -19.5 8.906 11.57 1 82.56 240 VAL A N 1
ATOM 1889 C CA . VAL A 1 240 ? -19.094 9.922 12.539 1 82.56 240 VAL A CA 1
ATOM 1890 C C . VAL A 1 240 ? -19.75 9.633 13.891 1 82.56 240 VAL A C 1
ATOM 1892 O O . VAL A 1 240 ? -19.109 9.75 14.938 1 82.56 240 VAL A O 1
ATOM 1895 N N . MET A 1 241 ? -20.891 9.133 13.781 1 74.75 241 MET A N 1
ATOM 1896 C CA . MET A 1 241 ? -21.641 8.844 15 1 74.75 241 MET A CA 1
ATOM 1897 C C . MET A 1 241 ? -21.078 7.609 15.703 1 74.75 241 MET A C 1
ATOM 1899 O O . MET A 1 241 ? -21.281 7.426 16.906 1 74.75 241 MET A O 1
ATOM 1903 N N . GLY A 1 242 ? -20.391 6.836 14.977 1 76.75 242 GLY A N 1
ATOM 1904 C CA . GLY A 1 242 ? -19.781 5.637 15.539 1 76.75 242 GLY A CA 1
ATOM 1905 C C . GLY A 1 242 ? -18.453 5.898 16.203 1 76.75 242 GLY A C 1
ATOM 1906 O O . GLY A 1 242 ? -17.875 5.008 16.844 1 76.75 242 GLY A O 1
ATOM 1907 N N . MET A 1 243 ? -18 7.148 16.156 1 84.06 243 MET A N 1
ATOM 1908 C CA . MET A 1 243 ? -16.75 7.496 16.797 1 84.06 243 MET A CA 1
ATOM 1909 C C . MET A 1 243 ? -16.953 7.848 18.266 1 84.06 243 MET A C 1
ATOM 1911 O O . MET A 1 243 ? -17.281 8.992 18.594 1 84.06 243 MET A O 1
ATOM 1915 N N . ASN A 1 244 ? -16.609 6.93 19.109 1 76.38 244 ASN A N 1
ATOM 1916 C CA . ASN A 1 244 ? -17.047 6.938 20.5 1 76.38 244 ASN A CA 1
ATOM 1917 C C . ASN A 1 244 ? -16.203 7.875 21.359 1 76.38 244 ASN A C 1
ATOM 1919 O O . ASN A 1 244 ? -16.625 8.305 22.422 1 76.38 244 ASN A O 1
ATOM 1923 N N . ASN A 1 245 ? -15.062 8.273 20.953 1 83.38 245 ASN A N 1
ATOM 1924 C CA . ASN A 1 245 ? -14.164 9.055 21.797 1 83.38 245 ASN A CA 1
ATOM 1925 C C . ASN A 1 245 ? -14.219 10.539 21.453 1 83.38 245 ASN A C 1
ATOM 1927 O O . ASN A 1 245 ? -13.422 11.336 21.953 1 83.38 245 ASN A O 1
ATOM 1931 N N . LEU A 1 246 ? -15.172 10.93 20.703 1 84.38 246 LEU A N 1
ATOM 1932 C CA . LEU A 1 246 ? -15.25 12.312 20.25 1 84.38 246 LEU A CA 1
ATOM 1933 C C . LEU A 1 246 ? -15.727 13.219 21.375 1 84.38 246 LEU A C 1
ATOM 1935 O O . LEU A 1 246 ? -16.75 12.938 22.016 1 84.38 246 LEU A O 1
ATOM 1939 N N . GLU A 1 247 ? -15.008 14.266 21.656 1 81.38 247 GLU A N 1
ATOM 1940 C CA . GLU A 1 247 ? -15.367 15.266 22.656 1 81.38 247 GLU A CA 1
ATOM 1941 C C . GLU A 1 247 ? -16.016 16.484 22 1 81.38 247 GLU A C 1
ATOM 1943 O O . GLU A 1 247 ? -16.828 17.172 22.625 1 81.38 247 GLU A O 1
ATOM 1948 N N . SER A 1 248 ? -15.562 16.781 20.797 1 81.31 248 SER A N 1
ATOM 1949 C CA . SER A 1 248 ? -16.109 17.922 20.062 1 81.31 248 SER A CA 1
ATOM 1950 C C . SER A 1 248 ? -16.328 17.578 18.594 1 81.31 248 SER A C 1
ATOM 1952 O O . SER A 1 248 ? -15.523 16.891 17.969 1 81.31 248 SER A O 1
ATOM 1954 N N . LEU A 1 249 ? -17.5 17.969 18.125 1 81.06 249 LEU A N 1
ATOM 1955 C CA . LEU A 1 249 ? -17.875 17.781 16.734 1 81.06 249 LEU A CA 1
ATOM 1956 C C . LEU A 1 249 ? -18.375 19.078 16.109 1 81.06 249 LEU A C 1
ATOM 1958 O O . LEU A 1 249 ? -19.344 19.672 16.578 1 81.06 249 LEU A O 1
ATOM 1962 N N . ASP A 1 250 ? -17.625 19.547 15.125 1 78.38 250 ASP A N 1
ATOM 1963 C CA . ASP A 1 250 ? -18.016 20.734 14.359 1 78.38 250 ASP A CA 1
ATOM 1964 C C . ASP A 1 250 ? -18.531 20.344 12.977 1 78.38 250 ASP A C 1
ATOM 1966 O O . ASP A 1 250 ? -17.781 19.875 12.133 1 78.38 250 ASP A O 1
ATOM 1970 N N . LEU A 1 251 ? -19.859 20.484 12.742 1 78.38 251 LEU A N 1
ATOM 1971 C CA . LEU A 1 251 ? -20.453 20.141 11.453 1 78.38 251 LEU A CA 1
ATOM 1972 C C . LEU A 1 251 ? -20.953 21.391 10.734 1 78.38 251 LEU A C 1
ATOM 1974 O O . LEU A 1 251 ? -21.719 22.172 11.289 1 78.38 251 LEU A O 1
ATOM 1978 N N . GLN A 1 252 ? -20.344 21.609 9.555 1 76.69 252 GLN A N 1
ATOM 1979 C CA . GLN A 1 252 ? -20.828 22.656 8.664 1 76.69 252 GLN A CA 1
ATOM 1980 C C . GLN A 1 252 ? -21.344 22.062 7.348 1 76.69 252 GLN A C 1
ATOM 1982 O O . GLN A 1 252 ? -20.547 21.75 6.453 1 76.69 252 GLN A O 1
ATOM 1987 N N . LEU A 1 253 ? -22.625 21.844 7.184 1 72 253 LEU A N 1
ATOM 1988 C CA . LEU A 1 253 ? -23.219 21.203 6.02 1 72 253 LEU A CA 1
ATOM 1989 C C . LEU A 1 253 ? -24.078 22.203 5.23 1 72 253 LEU A C 1
ATOM 1991 O O . LEU A 1 253 ? -24.656 23.125 5.809 1 72 253 LEU A O 1
ATOM 1995 N N . PRO A 1 254 ? -23.922 21.953 3.775 1 68.56 254 PRO A N 1
ATOM 1996 C CA . PRO A 1 254 ? -24.781 22.828 2.969 1 68.56 254 PRO A CA 1
ATOM 1997 C C . PRO A 1 254 ? -26.266 22.484 3.092 1 68.56 254 PRO A C 1
ATOM 1999 O O . PRO A 1 254 ? -26.609 21.328 3.264 1 68.56 254 PRO A O 1
ATOM 2002 N N . GLY A 1 255 ? -27.156 23.5 2.822 1 58.25 255 GLY A N 1
ATOM 2003 C CA . GLY A 1 255 ? -28.609 23.359 2.744 1 58.25 255 GLY A CA 1
ATOM 2004 C C . GLY A 1 255 ? -29.312 23.781 4.02 1 58.25 255 GLY A C 1
ATOM 2005 O O . GLY A 1 255 ? -28.672 23.953 5.062 1 58.25 255 GLY A O 1
ATOM 2006 N N . PRO A 1 256 ? -30.516 24.109 3.654 1 48.34 256 PRO A N 1
ATOM 2007 C CA . PRO A 1 256 ? -31.312 24.625 4.777 1 48.34 256 PRO A CA 1
ATOM 2008 C C . PRO A 1 256 ? -31.188 23.766 6.031 1 48.34 256 PRO A C 1
ATOM 2010 O O . PRO A 1 256 ? -30.281 23.953 6.832 1 48.34 256 PRO A O 1
ATOM 2013 N N . ASN A 1 257 ? -32.344 23.125 6.406 1 40.84 257 ASN A N 1
ATOM 2014 C CA . ASN A 1 257 ? -32.75 22.5 7.664 1 40.84 257 ASN A CA 1
ATOM 2015 C C . ASN A 1 257 ? -31.984 21.188 7.887 1 40.84 257 ASN A C 1
ATOM 2017 O O . ASN A 1 257 ? -32.531 20.109 7.668 1 40.84 257 ASN A O 1
ATOM 2021 N N . VAL A 1 258 ? -30.953 21 7.316 1 44.97 258 VAL A N 1
ATOM 2022 C CA . VAL A 1 258 ? -30.469 19.672 7.66 1 44.97 258 VAL A CA 1
ATOM 2023 C C . VAL A 1 258 ? -30.406 19.516 9.18 1 44.97 258 VAL A C 1
ATOM 2025 O O . VAL A 1 258 ? -29.625 20.203 9.844 1 44.97 258 VAL A O 1
ATOM 2028 N N . SER A 1 259 ? -31.5 19.438 9.773 1 41.62 259 SER A N 1
ATOM 2029 C CA . SER A 1 259 ? -31.609 19.266 11.219 1 41.62 259 SER A CA 1
ATOM 2030 C C . SER A 1 259 ? -30.641 18.203 11.734 1 41.62 259 SER A C 1
ATOM 2032 O O . SER A 1 259 ? -30.781 17.031 11.406 1 41.62 259 SER A O 1
ATOM 2034 N N . LEU A 1 260 ? -29.375 18.484 11.789 1 47.5 260 LEU A N 1
ATOM 2035 C CA . LEU A 1 260 ? -28.469 17.656 12.586 1 47.5 260 LEU A CA 1
ATOM 2036 C C . LEU A 1 260 ? -29.234 16.922 13.672 1 47.5 260 LEU A C 1
ATOM 2038 O O . LEU A 1 260 ? -28.891 15.781 14.023 1 47.5 260 LEU A O 1
ATOM 2042 N N . GLY A 1 261 ? -30.266 17.672 14.031 1 45.56 261 GLY A N 1
ATOM 2043 C CA . GLY A 1 261 ? -31.156 17.094 15.031 1 45.56 261 GLY A CA 1
ATOM 2044 C C . GLY A 1 261 ? -31.828 15.805 14.578 1 45.56 261 GLY A C 1
ATOM 2045 O O . GLY A 1 261 ? -31.891 14.836 15.336 1 45.56 261 GLY A O 1
ATOM 2046 N N . HIS A 1 262 ? -32.188 15.898 13.336 1 46 262 HIS A N 1
ATOM 2047 C CA . HIS A 1 262 ? -32.844 14.703 12.844 1 46 262 HIS A CA 1
ATOM 2048 C C . HIS A 1 262 ? -31.859 13.555 12.656 1 46 262 HIS A C 1
ATOM 2050 O O . HIS A 1 262 ? -32.156 12.406 12.945 1 46 262 HIS A O 1
ATOM 2056 N N . ILE A 1 263 ? -30.844 13.891 12.055 1 47.03 263 ILE A N 1
ATOM 2057 C CA . ILE A 1 263 ? -29.859 12.852 11.797 1 47.03 263 ILE A CA 1
ATOM 2058 C C . ILE A 1 263 ? -29.344 12.289 13.125 1 47.03 263 ILE A C 1
ATOM 2060 O O . ILE A 1 263 ? -29.219 11.07 13.281 1 47.03 263 ILE A O 1
ATOM 2064 N N . LEU A 1 264 ? -29.141 13.219 13.969 1 48.25 264 LEU A N 1
ATOM 2065 C CA . LEU A 1 264 ? -28.719 12.797 15.297 1 48.25 264 LEU A CA 1
ATOM 2066 C C . LEU A 1 264 ? -29.844 12.094 16.047 1 48.25 264 LEU A C 1
ATOM 2068 O O . LEU A 1 264 ? -29.609 11.148 16.781 1 48.25 264 LEU A O 1
ATOM 2072 N N . ALA A 1 265 ? -31.047 12.672 15.758 1 45 265 ALA A N 1
ATOM 2073 C CA . ALA A 1 265 ? -32.219 12.055 16.359 1 45 265 ALA A CA 1
ATOM 2074 C C . ALA A 1 265 ? -32.406 10.633 15.844 1 45 265 ALA A C 1
ATOM 2076 O O . ALA A 1 265 ? -32.781 9.727 16.594 1 45 265 ALA A O 1
ATOM 2077 N N . ARG A 1 266 ? -32.469 10.539 14.539 1 44.12 266 ARG A N 1
ATOM 2078 C CA . ARG A 1 266 ? -32.688 9.227 13.938 1 44.12 266 ARG A CA 1
ATOM 2079 C C . ARG A 1 266 ? -31.656 8.219 14.406 1 44.12 266 ARG A C 1
ATOM 2081 O O . ARG A 1 266 ? -31.969 7.039 14.602 1 44.12 266 ARG A O 1
ATOM 2088 N N . THR A 1 267 ? -30.453 8.625 14.195 1 40.66 267 THR A N 1
ATOM 2089 C CA . THR A 1 267 ? -29.375 7.691 14.547 1 40.66 267 THR A CA 1
ATOM 2090 C C . THR A 1 267 ? -29.375 7.402 16.047 1 40.66 267 THR A C 1
ATOM 2092 O O . THR A 1 267 ? -28.938 6.336 16.469 1 40.66 267 THR A O 1
ATOM 2095 N N . MET A 1 268 ? -29.688 8.5 16.844 1 38.38 268 MET A N 1
ATOM 2096 C CA . MET A 1 268 ? -29.703 8.289 18.281 1 38.38 268 MET A CA 1
ATOM 2097 C C . MET A 1 268 ? -31.016 7.641 18.719 1 38.38 268 MET A C 1
ATOM 2099 O O . MET A 1 268 ? -31.219 7.383 19.906 1 38.38 268 MET A O 1
ATOM 2103 N N . GLY A 1 269 ? -31.688 6.836 17.922 1 37.16 269 GLY A N 1
ATOM 2104 C CA . GLY A 1 269 ? -32.938 6.184 18.312 1 37.16 269 GLY A CA 1
ATOM 2105 C C . GLY A 1 269 ? -33.969 7.148 18.875 1 37.16 269 GLY A C 1
ATOM 2106 O O . GLY A 1 269 ? -35.094 6.754 19.156 1 37.16 269 GLY A O 1
ATOM 2107 N N . SER A 1 270 ? -33.688 7.945 20.031 1 35.75 270 SER A N 1
ATOM 2108 C CA . SER A 1 270 ? -34.781 8.531 20.766 1 35.75 270 SER A CA 1
ATOM 2109 C C . SER A 1 270 ? -35.531 9.57 19.922 1 35.75 270 SER A C 1
ATOM 2111 O O . SER A 1 270 ? -34.969 10.109 18.969 1 35.75 270 SER A O 1
ATOM 2113 N N . GLY A 1 271 ? -36.906 10.008 20.156 1 32.5 271 GLY A N 1
ATOM 2114 C CA . GLY A 1 271 ? -38.094 10.727 19.734 1 32.5 271 GLY A CA 1
ATOM 2115 C C . GLY A 1 271 ? -37.812 12.156 19.312 1 32.5 271 GLY A C 1
ATOM 2116 O O . GLY A 1 271 ? -38.344 12.633 18.312 1 32.5 271 GLY A O 1
ATOM 2117 N N . ASN A 1 272 ? -37.5 13.125 20.297 1 31.28 272 ASN A N 1
ATOM 2118 C CA . ASN A 1 272 ? -37.969 14.492 20.094 1 31.28 272 ASN A CA 1
ATOM 2119 C C . ASN A 1 272 ? -37.156 15.211 19.031 1 31.28 272 ASN A C 1
ATOM 2121 O O . ASN A 1 272 ? -35.938 15.227 19.094 1 31.28 272 ASN A O 1
ATOM 2125 N N . PRO A 1 273 ? -37.688 15.57 17.938 1 33.28 273 PRO A N 1
ATOM 2126 C CA . PRO A 1 273 ? -37.188 16.391 16.844 1 33.28 273 PRO A CA 1
ATOM 2127 C C . PRO A 1 273 ? -36.438 17.625 17.328 1 33.28 273 PRO A C 1
ATOM 2129 O O . PRO A 1 273 ? -36.969 18.422 18.109 1 33.28 273 PRO A O 1
ATOM 2132 N N . CYS A 1 274 ? -35.156 17.547 17.703 1 32.59 274 CYS A N 1
ATOM 2133 C CA . CYS A 1 274 ? -34.562 18.828 18.078 1 32.59 274 CYS A CA 1
ATOM 2134 C C . CYS A 1 274 ? -35 19.922 17.109 1 32.59 274 CYS A C 1
ATOM 2136 O O . CYS A 1 274 ? -34.875 19.781 15.898 1 32.59 274 CYS A O 1
ATOM 2138 N N . GLN A 1 275 ? -35.875 20.688 17.469 1 30.58 275 GLN A N 1
ATOM 2139 C CA . GLN A 1 275 ? -36.281 21.906 16.766 1 30.58 275 GLN A CA 1
ATOM 2140 C C . GLN A 1 275 ? -35.094 22.734 16.375 1 30.58 275 GLN A C 1
ATOM 2142 O O . GLN A 1 275 ? -34.125 22.844 17.141 1 30.58 275 GLN A O 1
ATOM 2147 N N . PRO A 1 276 ? -34.812 23.094 15.234 1 32.56 276 PRO A N 1
ATOM 2148 C CA . PRO A 1 276 ? -33.812 23.969 14.602 1 32.56 276 PRO A CA 1
ATOM 2149 C C . PRO A 1 276 ? -33.5 25.203 15.43 1 32.56 276 PRO A C 1
ATOM 2151 O O . PRO A 1 276 ? -33 26.203 14.898 1 32.56 276 PRO A O 1
ATOM 2154 N N . ARG A 1 277 ? -34.062 25.438 16.781 1 32.66 277 ARG A N 1
ATOM 2155 C CA . ARG A 1 277 ? -33.906 26.844 17.188 1 32.66 277 ARG A CA 1
ATOM 2156 C C . ARG A 1 277 ? -32.438 27.219 17.25 1 32.66 277 ARG A C 1
ATOM 2158 O O . ARG A 1 277 ? -31.562 26.359 17.172 1 32.66 277 ARG A O 1
ATOM 2165 N N . ASP A 1 278 ? -32.125 28.344 18.266 1 30.59 278 ASP A N 1
ATOM 2166 C CA . ASP A 1 278 ? -31.031 29.266 18.562 1 30.59 278 ASP A CA 1
ATOM 2167 C C . ASP A 1 278 ? -29.797 28.516 19.047 1 30.59 278 ASP A C 1
ATOM 2169 O O . ASP A 1 278 ? -29.812 27.875 20.094 1 30.59 278 ASP A O 1
ATOM 2173 N N . VAL A 1 279 ? -28.891 27.969 18.266 1 35.06 279 VAL A N 1
ATOM 2174 C CA . VAL A 1 279 ? -27.594 27.359 18.484 1 35.06 279 VAL A CA 1
ATOM 2175 C C . VAL A 1 279 ? -26.844 28.109 19.594 1 35.06 279 VAL A C 1
ATOM 2177 O O . VAL A 1 279 ? -25.656 27.891 19.797 1 35.06 279 VAL A O 1
ATOM 2180 N N . THR A 1 280 ? -27.328 29.203 20.172 1 31.53 280 THR A N 1
ATOM 2181 C CA . THR A 1 280 ? -26.562 29.844 21.234 1 31.53 280 THR A CA 1
ATOM 2182 C C . THR A 1 280 ? -26.438 28.922 22.438 1 31.53 280 THR A C 1
ATOM 2184 O O . THR A 1 280 ? -25.688 29.203 23.375 1 31.53 280 THR A O 1
ATOM 2187 N N . LYS A 1 281 ? -27.562 28.25 22.969 1 32.09 281 LYS A N 1
ATOM 2188 C CA . LYS A 1 281 ? -27.5 27.641 24.297 1 32.09 281 LYS A CA 1
ATOM 2189 C C . LYS A 1 281 ? -26.766 26.297 24.25 1 32.09 281 LYS A C 1
ATOM 2191 O O . LYS A 1 281 ? -26.859 25.562 23.281 1 32.09 281 LYS A O 1
ATOM 2196 N N . PRO A 1 282 ? -25.75 26.047 25.266 1 32.16 282 PRO A N 1
ATOM 2197 C CA . PRO A 1 282 ? -24.984 24.828 25.547 1 32.16 282 PRO A CA 1
ATOM 2198 C C . PRO A 1 282 ? -25.844 23.562 25.422 1 32.16 282 PRO A C 1
ATOM 2200 O O . PRO A 1 282 ? -26.938 23.5 26.016 1 32.16 282 PRO A O 1
ATOM 2203 N N . ALA A 1 283 ? -26.094 23.172 24.312 1 33.44 283 ALA A N 1
ATOM 2204 C CA . ALA A 1 283 ? -27.047 22.078 24.156 1 33.44 283 ALA A CA 1
ATOM 2205 C C . ALA A 1 283 ? -26.891 21.047 25.281 1 33.44 283 ALA A C 1
ATOM 2207 O O . ALA A 1 283 ? -25.797 20.547 25.531 1 33.44 283 ALA A O 1
ATOM 2208 N N . PRO A 1 284 ? -27.781 20.922 26.328 1 31.3 284 PRO A N 1
ATOM 2209 C CA . PRO A 1 284 ? -27.75 20.109 27.547 1 31.3 284 PRO A CA 1
ATOM 2210 C C . PRO A 1 284 ? -27.25 18.688 27.297 1 31.3 284 PRO A C 1
ATOM 2212 O O . PRO A 1 284 ? -27.109 18.281 26.141 1 31.3 284 PRO A O 1
ATOM 2215 N N . SER A 1 285 ? -27.672 17.641 28.266 1 32.91 285 SER A N 1
ATOM 2216 C CA . SER A 1 285 ? -27.438 16.375 28.969 1 32.91 285 SER A CA 1
ATOM 2217 C C . SER A 1 285 ? -27.562 15.195 28.016 1 32.91 285 SER A C 1
ATOM 2219 O O . SER A 1 285 ? -27.234 14.062 28.375 1 32.91 285 SER A O 1
ATOM 2221 N N . ARG A 1 286 ? -28.438 15.227 27.031 1 32.19 286 ARG A N 1
ATOM 2222 C CA . ARG A 1 286 ? -29.047 14.023 26.484 1 32.19 286 ARG A CA 1
ATOM 2223 C C . ARG A 1 286 ? -28.125 13.359 25.453 1 32.19 286 ARG A C 1
ATOM 2225 O O . ARG A 1 286 ? -28.516 12.391 24.797 1 32.19 286 ARG A O 1
ATOM 2232 N N . PHE A 1 287 ? -27.234 14.016 24.906 1 38.75 287 PHE A N 1
ATOM 2233 C CA . PHE A 1 287 ? -26.203 13.406 24.078 1 38.75 287 PHE A CA 1
ATOM 2234 C C . PHE A 1 287 ? -25.469 12.312 24.828 1 38.75 287 PHE A C 1
ATOM 2236 O O . PHE A 1 287 ? -24.406 11.859 24.406 1 38.75 287 PHE A O 1
ATOM 2243 N N . GLY A 1 288 ? -25.859 12.031 25.906 1 35.88 288 GLY A N 1
ATOM 2244 C CA . GLY A 1 288 ? -25.234 11.219 26.953 1 35.88 288 GLY A CA 1
ATOM 2245 C C . GLY A 1 288 ? -24.844 9.836 26.469 1 35.88 288 GLY A C 1
ATOM 2246 O O . GLY A 1 288 ? -23.75 9.359 26.766 1 35.88 288 GLY A O 1
ATOM 2247 N N . ARG A 1 289 ? -25.844 9.094 25.891 1 38.25 289 ARG A N 1
ATOM 2248 C CA . ARG A 1 289 ? -25.562 7.668 25.828 1 38.25 289 ARG A CA 1
ATOM 2249 C C . ARG A 1 289 ? -24.656 7.336 24.641 1 38.25 289 ARG A C 1
ATOM 2251 O O . ARG A 1 289 ? -23.859 6.402 24.719 1 38.25 289 ARG A O 1
ATOM 2258 N N . ALA A 1 290 ? -24.938 7.898 23.406 1 38.94 290 ALA A N 1
ATOM 2259 C CA . ALA A 1 290 ? -24.219 7.426 22.219 1 38.94 290 ALA A CA 1
ATOM 2260 C C . ALA A 1 290 ? -22.75 7.859 22.281 1 38.94 290 ALA A C 1
ATOM 2262 O O . ALA A 1 290 ? -21.875 7.156 21.781 1 38.94 290 ALA A O 1
ATOM 2263 N N . PHE A 1 291 ? -22.531 9.203 22.578 1 41.97 291 PHE A N 1
ATOM 2264 C CA . PHE A 1 291 ? -21.172 9.695 22.812 1 41.97 291 PHE A CA 1
ATOM 2265 C C . PHE A 1 291 ? -20.953 9.969 24.297 1 41.97 291 PHE A C 1
ATOM 2267 O O . PHE A 1 291 ? -21.109 11.102 24.75 1 41.97 291 PHE A O 1
ATOM 2274 N N . PRO A 1 292 ? -20.906 8.977 24.938 1 44.75 292 PRO A N 1
ATOM 2275 C CA . PRO A 1 292 ? -20.812 9.227 26.375 1 44.75 292 PRO A CA 1
ATOM 2276 C C . PRO A 1 292 ? -19.812 10.32 26.719 1 44.75 292 PRO A C 1
ATOM 2278 O O . PRO A 1 292 ? -19.969 11.016 27.719 1 44.75 292 PRO A O 1
ATOM 2281 N N . SER A 1 293 ? -18.875 10.484 25.672 1 43.22 293 SER A N 1
ATOM 2282 C CA . SER A 1 293 ? -17.828 11.438 26.047 1 43.22 293 SER A CA 1
ATOM 2283 C C . SER A 1 293 ? -18 12.766 25.328 1 43.22 293 SER A C 1
ATOM 2285 O O . SER A 1 293 ? -17.141 13.641 25.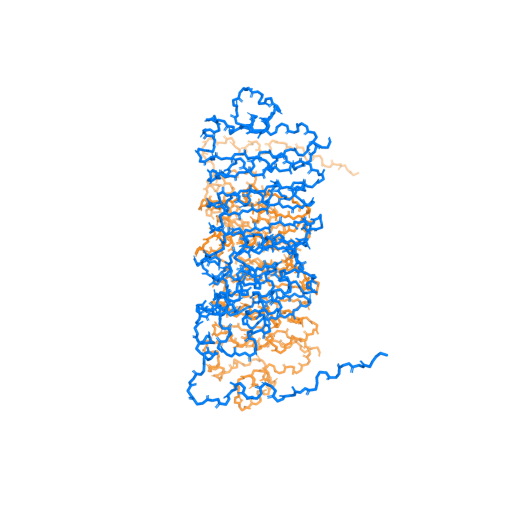406 1 43.22 293 SER A O 1
ATOM 2287 N N . LEU A 1 294 ? -18.984 12.859 24.5 1 47.59 294 LEU A N 1
ATOM 2288 C CA . LEU A 1 294 ? -19.109 14.07 23.688 1 47.59 294 LEU A CA 1
ATOM 2289 C C . LEU A 1 294 ? -19.5 15.258 24.562 1 47.59 294 LEU A C 1
ATOM 2291 O O . LEU A 1 294 ? -20.547 15.227 25.219 1 47.59 294 LEU A O 1
ATOM 2295 N N . SER A 1 295 ? -18.719 16.062 24.969 1 41.66 295 SER A N 1
ATOM 2296 C CA . SER A 1 295 ? -19.031 17.203 25.828 1 41.66 295 SER A CA 1
ATOM 2297 C C . SER A 1 295 ? -19.594 18.359 25.031 1 41.66 295 SER A C 1
ATOM 2299 O O . SER A 1 295 ? -20.328 19.203 25.578 1 41.66 295 SER A O 1
ATOM 2301 N N . GLY A 1 296 ? -19.234 18.672 23.688 1 41.44 296 GLY A N 1
ATOM 2302 C CA . GLY A 1 296 ? -19.703 19.859 23 1 41.44 296 GLY A CA 1
ATOM 2303 C C . GLY A 1 296 ? -20 19.625 21.531 1 41.44 296 GLY A C 1
ATOM 2304 O O . GLY A 1 296 ? -19.25 18.922 20.844 1 41.44 296 GLY A O 1
ATOM 2305 N N . LEU A 1 297 ? -21.203 19.656 21.062 1 44.31 297 LEU A N 1
ATOM 2306 C CA . LEU A 1 297 ? -21.625 19.625 19.656 1 44.31 297 LEU A CA 1
ATOM 2307 C C . LEU A 1 297 ? -21.906 21.031 19.141 1 44.31 297 LEU A C 1
ATOM 2309 O O . LEU A 1 297 ? -22.688 21.766 19.75 1 44.31 297 LEU A O 1
ATOM 2313 N N . ALA A 1 298 ? -21 21.703 18.406 1 37.69 298 ALA A N 1
ATOM 2314 C CA . ALA A 1 298 ? -21.359 22.984 17.828 1 37.69 298 ALA A CA 1
ATOM 2315 C C . ALA A 1 298 ? -21.859 22.812 16.391 1 37.69 298 ALA A C 1
ATOM 2317 O O . ALA A 1 298 ? -21.078 22.641 15.469 1 37.69 298 ALA A O 1
ATOM 2318 N N . PRO A 1 299 ? -23.062 22.547 16.188 1 42.97 299 PRO A N 1
ATOM 2319 C CA . PRO A 1 299 ? -23.609 22.484 14.828 1 42.97 299 PRO A CA 1
ATOM 2320 C C . PRO A 1 299 ? -23.688 23.859 14.18 1 42.97 299 PRO A C 1
ATOM 2322 O O . PRO A 1 299 ? -24.141 24.828 14.812 1 42.97 299 PRO A O 1
ATOM 2325 N N . ILE A 1 300 ? -22.75 24.406 13.32 1 36.62 300 ILE A N 1
ATOM 2326 C CA . ILE A 1 300 ? -22.953 25.688 12.648 1 36.62 300 ILE A CA 1
ATOM 2327 C C . ILE A 1 300 ? -23.688 25.469 11.328 1 36.62 300 ILE A C 1
ATOM 2329 O O . ILE A 1 300 ? -23.188 24.781 10.445 1 36.62 300 ILE A O 1
ATOM 2333 N N . CYS A 1 301 ? -24.906 25.562 11.266 1 35.97 301 CYS A N 1
ATOM 2334 C CA . CYS A 1 301 ? -25.672 25.578 10.023 1 35.97 301 CYS A CA 1
ATOM 2335 C C . CYS A 1 301 ? -25.672 26.953 9.398 1 35.97 301 CYS A C 1
ATOM 2337 O O . CYS A 1 301 ? -26.016 27.938 10.062 1 35.97 301 CYS A O 1
ATOM 2339 N N . GLU A 1 302 ? -24.828 27.234 8.445 1 32.81 302 GLU A N 1
ATOM 2340 C CA . GLU A 1 302 ? -24.906 28.562 7.836 1 32.81 302 GLU A CA 1
ATOM 2341 C C . GLU A 1 302 ? -26.219 28.719 7.066 1 32.81 302 GLU A C 1
ATOM 2343 O O . GLU A 1 302 ? -26.594 27.859 6.27 1 32.81 302 GLU A O 1
ATOM 2348 N N . ARG A 1 303 ? -27.172 29.5 7.629 1 33.19 303 ARG A N 1
ATOM 2349 C CA . ARG A 1 303 ? -28.359 30.031 6.973 1 33.19 303 ARG A CA 1
ATOM 2350 C C . ARG A 1 303 ? -27.969 30.875 5.75 1 33.19 303 ARG A C 1
ATOM 2352 O O . ARG A 1 303 ? -27.188 31.812 5.859 1 33.19 303 ARG A O 1
ATOM 2359 N N . HIS A 1 304 ? -27.844 30.266 4.484 1 29 304 HIS A N 1
ATOM 2360 C CA . HIS A 1 304 ? -28.078 31.297 3.475 1 29 304 HIS A CA 1
ATOM 2361 C C . HIS A 1 304 ? -29.547 31.703 3.428 1 29 304 HIS A C 1
ATOM 2363 O O . HIS A 1 304 ? -30.438 30.859 3.59 1 29 304 HIS A O 1
ATOM 2369 N N . MET B 1 1 ? -31.891 -37.062 -40.312 1 25.11 1 MET B N 1
ATOM 2370 C CA . MET B 1 1 ? -30.922 -37.594 -39.344 1 25.11 1 MET B CA 1
ATOM 2371 C C . MET B 1 1 ? -31.344 -37.281 -37.906 1 25.11 1 MET B C 1
ATOM 2373 O O . MET B 1 1 ? -31.578 -36.125 -37.562 1 25.11 1 MET B O 1
ATOM 2377 N N . GLN B 1 2 ? -32 -38.219 -37.125 1 27.81 2 GLN B N 1
ATOM 2378 C CA . GLN B 1 2 ? -33 -38.156 -36.062 1 27.81 2 GLN B CA 1
ATOM 2379 C C . GLN B 1 2 ? -32.312 -37.812 -34.719 1 27.81 2 GLN B C 1
ATOM 2381 O O . GLN B 1 2 ? -31.203 -38.25 -34.469 1 27.81 2 GLN B O 1
ATOM 2386 N N . PRO B 1 3 ? -32.75 -36.688 -33.969 1 28.64 3 PRO B N 1
ATOM 2387 C CA . PRO B 1 3 ? -32.219 -35.969 -32.781 1 28.64 3 PRO B CA 1
ATOM 2388 C C . PRO B 1 3 ? -32.156 -36.844 -31.547 1 28.64 3 PRO B C 1
ATOM 2390 O O . PRO B 1 3 ? -33.156 -37.469 -31.156 1 28.64 3 PRO B O 1
ATOM 2393 N N . LEU B 1 4 ? -31.125 -37.688 -31.375 1 27.95 4 LEU B N 1
ATOM 2394 C CA . LEU B 1 4 ? -31.078 -38.688 -30.312 1 27.95 4 LEU B CA 1
ATOM 2395 C C . LEU B 1 4 ? -31.359 -38.062 -28.953 1 27.95 4 LEU B C 1
ATOM 2397 O O . LEU B 1 4 ? -30.625 -37.188 -28.516 1 27.95 4 LEU B O 1
ATOM 2401 N N . THR B 1 5 ?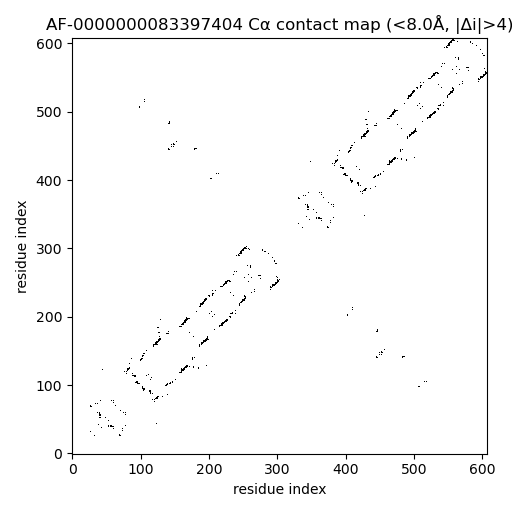 -32.625 -38 -28.438 1 28.02 5 THR B N 1
ATOM 2402 C CA . THR B 1 5 ? -33.312 -37.531 -27.25 1 28.02 5 THR B CA 1
ATOM 2403 C C . THR B 1 5 ? -32.812 -38.25 -26 1 28.02 5 THR B C 1
ATOM 2405 O O . THR B 1 5 ? -32.969 -39.469 -25.891 1 28.02 5 THR B O 1
ATOM 2408 N N . VAL B 1 6 ? -31.578 -38 -25.547 1 28.66 6 VAL B N 1
ATOM 2409 C CA . VAL B 1 6 ? -30.969 -38.688 -24.422 1 28.66 6 VAL B CA 1
ATOM 2410 C C . VAL B 1 6 ? -31.891 -38.625 -23.203 1 28.66 6 VAL B C 1
ATOM 2412 O O . VAL B 1 6 ? -32.094 -37.531 -22.625 1 28.66 6 VAL B O 1
ATOM 2415 N N . SER B 1 7 ? -33.094 -39.312 -23.094 1 26.22 7 SER B N 1
ATOM 2416 C CA . SER B 1 7 ? -34.312 -39.375 -22.266 1 26.22 7 SER B CA 1
ATOM 2417 C C . SER B 1 7 ? -33.969 -39.812 -20.844 1 26.22 7 SER B C 1
ATOM 2419 O O . SER B 1 7 ? -34.75 -39.594 -19.922 1 26.22 7 SER B O 1
ATOM 2421 N N . ASN B 1 8 ? -33.188 -40.906 -20.578 1 25.89 8 ASN B N 1
ATOM 2422 C CA . ASN B 1 8 ? -33.656 -41.719 -19.438 1 25.89 8 ASN B CA 1
ATOM 2423 C C . ASN B 1 8 ? -33.219 -41.125 -18.109 1 25.89 8 ASN B C 1
ATOM 2425 O O . ASN B 1 8 ? -32 -41.062 -17.828 1 25.89 8 ASN B O 1
ATOM 2429 N N . PRO B 1 9 ? -34 -40.281 -17.359 1 30.05 9 PRO B N 1
ATOM 2430 C CA . PRO B 1 9 ? -33.906 -39.594 -16.062 1 30.05 9 PRO B CA 1
ATOM 2431 C C . PRO B 1 9 ? -33.594 -40.562 -14.914 1 30.05 9 PRO B C 1
ATOM 2433 O O . PRO B 1 9 ? -33.281 -40.125 -13.805 1 30.05 9 PRO B O 1
ATOM 2436 N N . LEU B 1 10 ? -33.906 -41.875 -15.062 1 29.95 10 LEU B N 1
ATOM 2437 C CA . LEU B 1 10 ? -34 -42.875 -14.008 1 29.95 10 LEU B CA 1
ATOM 2438 C C . LEU B 1 10 ? -32.625 -43.219 -13.469 1 29.95 10 LEU B C 1
ATOM 2440 O O . LEU B 1 10 ? -32.5 -43.875 -12.438 1 29.95 10 LEU B O 1
ATOM 2444 N N . LEU B 1 11 ? -31.594 -43.062 -14.344 1 28.83 11 LEU B N 1
ATOM 2445 C CA . LEU B 1 11 ? -30.312 -43.625 -13.914 1 28.83 11 LEU B CA 1
ATOM 2446 C C . LEU B 1 11 ? -29.781 -42.906 -12.688 1 28.83 11 LEU B C 1
ATOM 2448 O O . LEU B 1 11 ? -29.031 -43.469 -11.891 1 28.83 11 LEU B O 1
ATOM 2452 N N . PHE B 1 12 ? -30.125 -41.625 -12.5 1 31 12 PHE B N 1
ATOM 2453 C CA . PHE B 1 12 ? -29.578 -40.875 -11.367 1 31 12 PHE B CA 1
ATOM 2454 C C . PHE B 1 12 ? -30.219 -41.312 -10.062 1 31 12 PHE B C 1
ATOM 2456 O O . PHE B 1 12 ? -29.672 -41.062 -8.984 1 31 12 PHE B O 1
ATOM 2463 N N . GLN B 1 13 ? -31.484 -41.719 -10.094 1 30.91 13 GLN B N 1
ATOM 2464 C CA . GLN B 1 13 ? -32.281 -42 -8.898 1 30.91 13 GLN B CA 1
ATOM 2465 C C . GLN B 1 13 ? -31.734 -43.219 -8.172 1 30.91 13 GLN B C 1
ATOM 2467 O O . GLN B 1 13 ? -31.781 -43.312 -6.945 1 30.91 13 GLN B O 1
ATOM 2472 N N . ASN B 1 14 ? -31.422 -44.312 -8.961 1 31.64 14 ASN B N 1
ATOM 2473 C CA . ASN B 1 14 ? -31.172 -45.625 -8.352 1 31.64 14 ASN B CA 1
ATOM 2474 C C . ASN B 1 14 ? -29.906 -45.594 -7.508 1 31.64 14 ASN B C 1
ATOM 2476 O O . ASN B 1 14 ? -29.594 -46.594 -6.844 1 31.64 14 ASN B O 1
ATOM 2480 N N . LEU B 1 15 ? -28.922 -44.688 -7.895 1 32.34 15 LEU B N 1
ATOM 2481 C CA . LEU B 1 15 ? -27.672 -44.844 -7.16 1 32.34 15 LEU B CA 1
ATOM 2482 C C . LEU B 1 15 ? -27.844 -44.469 -5.695 1 32.34 15 LEU B C 1
ATOM 2484 O O . LEU B 1 15 ? -27.016 -44.812 -4.852 1 32.34 15 LEU B O 1
ATOM 2488 N N . PHE B 1 16 ? -28.812 -43.625 -5.328 1 32.19 16 PHE B N 1
ATOM 2489 C CA . PHE B 1 16 ? -28.984 -43.156 -3.957 1 32.19 16 PHE B CA 1
ATOM 2490 C C . PHE B 1 16 ? -29.719 -44.188 -3.119 1 32.19 16 PHE B C 1
ATOM 2492 O O . PHE B 1 16 ? -30.031 -43.938 -1.947 1 32.19 16 PHE B O 1
ATOM 2499 N N . GLN B 1 17 ? -30.484 -45.125 -3.656 1 30.97 17 GLN B N 1
ATOM 2500 C CA . GLN B 1 17 ? -31.484 -45.75 -2.809 1 30.97 17 GLN B CA 1
ATOM 2501 C C . GLN B 1 17 ? -30.828 -46.719 -1.812 1 30.97 17 GLN B C 1
ATOM 2503 O O . GLN B 1 17 ? -31.5 -47.281 -0.95 1 30.97 17 GLN B O 1
ATOM 2508 N N . SER B 1 18 ? -29.734 -47.562 -2.184 1 33.75 18 SER B N 1
ATOM 2509 C CA . SER B 1 18 ? -29.625 -48.688 -1.29 1 33.75 18 SER B CA 1
ATOM 2510 C C . SER B 1 18 ? -29.203 -48.281 0.113 1 33.75 18 SER B C 1
ATOM 2512 O O . SER B 1 18 ? -28.484 -47.281 0.278 1 33.75 18 SER B O 1
ATOM 2514 N N . THR B 1 19 ? -29.797 -48.688 1.222 1 38.97 19 THR B N 1
ATOM 2515 C CA . THR B 1 19 ? -29.844 -48.469 2.666 1 38.97 19 THR B CA 1
ATOM 2516 C C . THR B 1 19 ? -28.453 -48.625 3.27 1 38.97 19 THR B C 1
ATOM 2518 O O . THR B 1 19 ? -28.234 -48.312 4.438 1 38.97 19 THR B O 1
ATOM 2521 N N . LYS B 1 20 ? -27.656 -49.812 3.004 1 41.78 20 LYS B N 1
ATOM 2522 C CA . LYS B 1 20 ? -26.312 -50.062 3.533 1 41.78 20 LYS B CA 1
ATOM 2523 C C . LYS B 1 20 ? -25.328 -49.031 3.016 1 41.78 20 LYS B C 1
ATOM 2525 O O . LYS B 1 20 ? -25.281 -48.75 1.816 1 41.78 20 LYS B O 1
ATOM 2530 N N . PRO B 1 21 ? -24.703 -48 3.725 1 43.97 21 PRO B N 1
ATOM 2531 C CA . PRO B 1 21 ? -24.031 -46.875 3.092 1 43.97 21 PRO B CA 1
ATOM 2532 C C . PRO B 1 21 ? -23.125 -47.281 1.937 1 43.97 21 PRO B C 1
ATOM 2534 O O . PRO B 1 21 ? -22.266 -48.125 2.105 1 43.97 21 PRO B O 1
ATOM 2537 N N . GLY B 1 22 ? -23.484 -47.5 0.737 1 42.38 22 GLY B N 1
ATOM 2538 C CA . GLY B 1 22 ? -22.875 -48.062 -0.455 1 42.38 22 GLY B CA 1
ATOM 2539 C C . GLY B 1 22 ? -21.484 -47.5 -0.737 1 42.38 22 GLY B C 1
ATOM 2540 O O . GLY B 1 22 ? -21.062 -46.531 -0.133 1 42.38 22 GLY B O 1
ATOM 2541 N N . PRO B 1 23 ? -20.547 -48.344 -1.374 1 44.91 23 PRO B N 1
ATOM 2542 C CA . PRO B 1 23 ? -19.156 -48 -1.704 1 44.91 23 PRO B CA 1
ATOM 2543 C C . PRO B 1 23 ? -18.984 -46.562 -2.125 1 44.91 23 PRO B C 1
ATOM 2545 O O . PRO B 1 23 ? -17.938 -45.969 -1.905 1 44.91 23 PRO B O 1
ATOM 2548 N N . ARG B 1 24 ? -19.906 -46.062 -2.783 1 46.47 24 ARG B N 1
ATOM 2549 C CA . ARG B 1 24 ? -19.875 -44.656 -3.229 1 46.47 24 ARG B CA 1
ATOM 2550 C C . ARG B 1 24 ? -19.891 -43.719 -2.041 1 46.47 24 ARG B C 1
ATOM 2552 O O . ARG B 1 24 ? -19.219 -42.688 -2.049 1 46.47 24 ARG B O 1
ATOM 2559 N N . THR B 1 25 ? -20.594 -44.031 -1.104 1 52.59 25 THR B N 1
ATOM 2560 C CA . THR B 1 25 ? -20.719 -43.188 0.08 1 52.59 25 THR B CA 1
ATOM 2561 C C . THR B 1 25 ? -19.375 -43.125 0.828 1 52.59 25 THR B C 1
ATOM 2563 O O . THR B 1 25 ? -19.031 -42.094 1.394 1 52.59 25 THR B O 1
ATOM 2566 N N . LEU B 1 26 ? -18.812 -44.281 0.907 1 50.25 26 LEU B N 1
ATOM 2567 C CA . LEU B 1 26 ? -17.547 -44.344 1.607 1 50.25 26 LEU B CA 1
ATOM 2568 C C . LEU B 1 26 ? -16.484 -43.531 0.895 1 50.25 26 LEU B C 1
ATOM 2570 O O . LEU B 1 26 ? -15.68 -42.844 1.542 1 50.25 26 LEU B O 1
ATOM 2574 N N . VAL B 1 27 ? -16.391 -43.781 -0.361 1 51.47 27 VAL B N 1
ATOM 2575 C CA . VAL B 1 27 ? -15.383 -43.094 -1.145 1 51.47 27 VAL B CA 1
ATOM 2576 C C . VAL B 1 27 ? -15.641 -41.594 -1.069 1 51.47 27 VAL B C 1
ATOM 2578 O O . VAL B 1 27 ? -14.703 -40.781 -0.936 1 51.47 27 VAL B O 1
ATOM 2581 N N . LEU B 1 28 ? -16.938 -41.281 -1.09 1 56.5 28 LEU B N 1
ATOM 2582 C CA . LEU B 1 28 ? -17.281 -39.875 -1.055 1 56.5 28 LEU B CA 1
ATOM 2583 C C . LEU B 1 28 ? -17 -39.281 0.321 1 56.5 28 LEU B C 1
ATOM 2585 O O . LEU B 1 28 ? -16.906 -38.062 0.469 1 56.5 28 LEU B O 1
ATOM 2589 N N . SER B 1 29 ? -16.844 -40.281 1.217 1 61 29 SER B N 1
ATOM 2590 C CA . SER B 1 29 ? -16.625 -39.781 2.574 1 61 29 SER B CA 1
ATOM 2591 C C . SER B 1 29 ? -15.141 -39.781 2.928 1 61 29 SER B C 1
ATOM 2593 O O . SER B 1 29 ? -14.75 -39.219 3.961 1 61 29 SER B O 1
ATOM 2595 N N . ASP B 1 30 ? -14.328 -40.438 2.066 1 71.81 30 ASP B N 1
ATOM 2596 C CA . ASP B 1 30 ? -12.906 -40.469 2.379 1 71.81 30 ASP B CA 1
ATOM 2597 C C . ASP B 1 30 ? -12.195 -39.25 1.812 1 71.81 30 ASP B C 1
ATOM 2599 O O . ASP B 1 30 ? -11.953 -39.156 0.606 1 71.81 30 ASP B O 1
ATOM 2603 N N . GLN B 1 31 ? -11.828 -38.438 2.625 1 75.19 31 GLN B N 1
ATOM 2604 C CA . GLN B 1 31 ? -11.234 -37.156 2.275 1 75.19 31 GLN B CA 1
ATOM 2605 C C . GLN B 1 31 ? -9.938 -37.344 1.496 1 75.19 31 GLN B C 1
ATOM 2607 O O . GLN B 1 31 ? -9.641 -36.562 0.58 1 75.19 31 GLN B O 1
ATOM 2612 N N . ASP B 1 32 ? -9.266 -38.438 1.771 1 78.81 32 ASP B N 1
ATOM 2613 C CA . ASP B 1 32 ? -7.992 -38.688 1.101 1 78.81 32 ASP B CA 1
ATOM 2614 C C . ASP B 1 32 ? -8.211 -39.125 -0.349 1 78.81 32 ASP B C 1
ATOM 2616 O O . ASP B 1 32 ? -7.457 -38.719 -1.239 1 78.81 32 ASP B O 1
ATOM 2620 N N . LEU B 1 33 ? -9.188 -39.844 -0.458 1 79.19 33 LEU B N 1
ATOM 2621 C CA . LEU B 1 33 ? -9.5 -40.312 -1.814 1 79.19 33 LEU B CA 1
ATOM 2622 C C . LEU B 1 33 ? -10 -39.125 -2.662 1 79.19 33 LEU B C 1
ATOM 2624 O O . LEU B 1 33 ? -9.625 -39 -3.83 1 79.19 33 LEU B O 1
ATOM 2628 N N . LEU B 1 34 ? -10.805 -38.375 -2.094 1 82.69 34 LEU B N 1
ATOM 2629 C CA . LEU B 1 34 ? -11.312 -37.219 -2.803 1 82.69 34 LEU B CA 1
ATOM 2630 C C . LEU B 1 34 ? -10.172 -36.281 -3.197 1 82.69 34 LEU B C 1
ATOM 2632 O O . LEU B 1 34 ? -10.148 -35.75 -4.316 1 82.69 34 LEU B O 1
ATOM 2636 N N . ALA B 1 35 ? -9.266 -36.188 -2.33 1 82.31 35 ALA B N 1
ATOM 2637 C CA . ALA B 1 35 ? -8.109 -35.312 -2.598 1 82.31 35 ALA B CA 1
ATOM 2638 C C . ALA B 1 35 ? -7.324 -35.812 -3.807 1 82.31 35 ALA B C 1
ATOM 2640 O O . ALA B 1 35 ? -6.879 -35.031 -4.637 1 82.31 35 ALA B O 1
ATOM 2641 N N . LEU B 1 36 ? -7.23 -37.062 -3.852 1 82.94 36 LEU B N 1
ATOM 2642 C CA . LEU B 1 36 ? -6.508 -37.656 -4.969 1 82.94 36 LEU B CA 1
ATOM 2643 C C . LEU B 1 36 ? -7.246 -37.438 -6.281 1 82.94 36 LEU B C 1
ATOM 2645 O O . LEU B 1 36 ? -6.625 -37.156 -7.305 1 82.94 36 LEU B O 1
ATOM 2649 N N . VAL B 1 37 ? -8.5 -37.531 -6.203 1 84.38 37 VAL B N 1
ATOM 2650 C CA . VAL B 1 37 ? -9.312 -37.344 -7.395 1 84.38 37 VAL B CA 1
ATOM 2651 C C . VAL B 1 37 ? -9.203 -35.875 -7.852 1 84.38 37 VAL B C 1
ATOM 2653 O O . VAL B 1 37 ? -9 -35.594 -9.039 1 84.38 37 VAL B O 1
ATOM 2656 N N . PHE B 1 38 ? -9.258 -35.094 -6.906 1 88.75 38 PHE B N 1
ATOM 2657 C CA . PHE B 1 38 ? -9.297 -33.656 -7.242 1 88.75 38 PHE B CA 1
ATOM 2658 C C . PHE B 1 38 ? -7.922 -33.188 -7.691 1 88.75 38 PHE B C 1
ATOM 2660 O O . PHE B 1 38 ? -7.809 -32.156 -8.367 1 88.75 38 PHE B O 1
ATOM 2667 N N . SER B 1 39 ? -6.926 -33.875 -7.363 1 87.94 39 SER B N 1
ATOM 2668 C CA . SER B 1 39 ? -5.578 -33.531 -7.797 1 87.94 39 SER B CA 1
ATOM 2669 C C . SER B 1 39 ? -5.418 -33.719 -9.305 1 87.94 39 SER B C 1
ATOM 2671 O O . SER B 1 39 ? -4.48 -33.188 -9.898 1 87.94 39 SER B O 1
ATOM 2673 N N . ASN B 1 40 ? -6.348 -34.406 -9.812 1 85.5 40 ASN B N 1
ATOM 2674 C CA . ASN B 1 40 ? -6.312 -34.594 -11.266 1 85.5 40 ASN B CA 1
ATOM 2675 C C . ASN B 1 40 ? -6.754 -33.344 -12 1 85.5 40 ASN B C 1
ATOM 2677 O O . ASN B 1 40 ? -6.418 -33.156 -13.172 1 85.5 40 ASN B O 1
ATOM 2681 N N . PHE B 1 41 ? -7.508 -32.562 -11.359 1 88.38 41 PHE B N 1
ATOM 2682 C CA . PHE B 1 41 ? -7.973 -31.312 -11.977 1 88.38 41 PHE B CA 1
ATOM 2683 C C . PHE B 1 41 ? -6.906 -30.234 -11.883 1 88.38 41 PHE B C 1
ATOM 2685 O O . PHE B 1 41 ? -6.801 -29.375 -12.766 1 88.38 41 PHE B O 1
ATOM 2692 N N . LEU B 1 42 ? -6.156 -30.219 -10.844 1 89.62 42 LEU B N 1
ATOM 2693 C CA . LEU B 1 42 ? -5.082 -29.266 -10.586 1 89.62 42 LEU B CA 1
ATOM 2694 C C . LEU B 1 42 ? -3.959 -29.922 -9.781 1 89.62 42 LEU B C 1
ATOM 2696 O O . LEU B 1 42 ? -4.086 -30.109 -8.57 1 89.62 42 LEU B O 1
ATOM 2700 N N . PRO B 1 43 ? -2.938 -30.172 -10.492 1 84.31 43 PRO B N 1
ATOM 2701 C CA . PRO B 1 43 ? -1.82 -30.797 -9.789 1 84.31 43 PRO B CA 1
ATOM 2702 C C . PRO B 1 43 ? -1.123 -29.859 -8.812 1 84.31 43 PRO B C 1
ATOM 2704 O O . PRO B 1 43 ? -1.426 -28.672 -8.781 1 84.31 43 PRO B O 1
ATOM 2707 N N . ASP B 1 44 ? -0.239 -30.422 -7.969 1 78.31 44 ASP B N 1
ATOM 2708 C CA . ASP B 1 44 ? 0.489 -29.641 -6.973 1 78.31 44 ASP B CA 1
ATOM 2709 C C . ASP B 1 44 ? 1.347 -28.562 -7.637 1 78.31 44 ASP B C 1
ATOM 2711 O O . ASP B 1 44 ? 1.494 -27.469 -7.102 1 78.31 44 ASP B O 1
ATOM 2715 N N . ASP B 1 45 ? 1.839 -28.938 -8.805 1 77.69 45 ASP B N 1
ATOM 2716 C CA . ASP B 1 45 ? 2.555 -27.969 -9.625 1 77.69 45 ASP B CA 1
ATOM 2717 C C . ASP B 1 45 ? 1.779 -27.656 -10.898 1 77.69 45 ASP B C 1
ATOM 2719 O O . ASP B 1 45 ? 2.002 -28.281 -11.938 1 77.69 45 ASP B O 1
ATOM 2723 N N . PRO B 1 46 ? 0.996 -26.703 -10.789 1 77.19 46 PRO B N 1
ATOM 2724 C CA . PRO B 1 46 ? 0.1 -26.422 -11.914 1 77.19 46 PRO B CA 1
ATOM 2725 C C . PRO B 1 46 ? 0.839 -25.891 -13.141 1 77.19 46 PRO B C 1
ATOM 2727 O O . PRO B 1 46 ? 0.297 -25.891 -14.242 1 77.19 46 PRO B O 1
ATOM 2730 N N . LEU B 1 47 ? 2.039 -25.516 -12.984 1 74.81 47 LEU B N 1
ATOM 2731 C CA . LEU B 1 47 ? 2.752 -24.875 -14.078 1 74.81 47 LEU B CA 1
ATOM 2732 C C . LEU B 1 47 ? 3.18 -25.891 -15.125 1 74.81 47 LEU B C 1
ATOM 2734 O O . LEU B 1 47 ? 3.58 -25.516 -16.234 1 74.81 47 LEU B O 1
ATOM 2738 N N . VAL B 1 48 ? 3.027 -27.109 -14.781 1 73 48 VAL B N 1
ATOM 2739 C CA . VAL B 1 48 ? 3.328 -28.172 -15.742 1 73 48 VAL B CA 1
ATOM 2740 C C . VAL B 1 48 ? 2.221 -28.234 -16.797 1 73 48 VAL B C 1
ATOM 2742 O O . VAL B 1 48 ? 2.438 -28.734 -17.906 1 73 48 VAL B O 1
ATOM 2745 N N . LEU B 1 49 ? 1.088 -27.656 -16.5 1 79.44 49 LEU B N 1
ATOM 2746 C CA . LEU B 1 49 ? -0.071 -27.688 -17.391 1 79.44 49 LEU B CA 1
ATOM 2747 C C . LEU B 1 49 ? -0.151 -26.422 -18.234 1 79.44 49 LEU B C 1
ATOM 2749 O O . LEU B 1 49 ? 0.303 -25.359 -17.797 1 79.44 49 LEU B O 1
ATOM 2753 N N . PRO B 1 50 ? -0.671 -26.688 -19.406 1 82 50 PRO B N 1
ATOM 2754 C CA . PRO B 1 50 ? -0.999 -25.484 -20.156 1 82 50 PRO B CA 1
ATOM 2755 C C . PRO B 1 50 ? -2.035 -24.609 -19.453 1 82 50 PRO B C 1
ATOM 2757 O O . PRO B 1 50 ? -2.859 -25.109 -18.688 1 82 50 PRO B O 1
ATOM 2760 N N . ARG B 1 51 ? -2.002 -23.438 -19.734 1 80.12 51 ARG B N 1
ATOM 2761 C CA . ARG B 1 51 ? -2.865 -22.453 -19.094 1 80.12 51 ARG B CA 1
ATOM 2762 C C . ARG B 1 51 ? -4.336 -22.828 -19.234 1 80.12 51 ARG B C 1
ATOM 2764 O O . ARG B 1 51 ? -5.109 -22.719 -18.281 1 80.12 51 ARG B O 1
ATOM 2771 N N . ALA B 1 52 ? -4.699 -23.234 -20.375 1 82.75 52 ALA B N 1
ATOM 2772 C CA . ALA B 1 52 ? -6.09 -23.594 -20.641 1 82.75 52 ALA B CA 1
ATOM 2773 C C . ALA B 1 52 ? -6.559 -24.703 -19.719 1 82.75 52 ALA B C 1
ATOM 2775 O O . ALA B 1 52 ? -7.703 -24.703 -19.25 1 82.75 52 ALA B O 1
ATOM 2776 N N . GLU B 1 53 ? -5.703 -25.625 -19.422 1 86.62 53 GLU B N 1
ATOM 2777 C CA . GLU B 1 53 ? -6.039 -26.75 -18.562 1 86.62 53 GLU B CA 1
ATOM 2778 C C . GLU B 1 53 ? -6.148 -26.297 -17.109 1 86.62 53 GLU B C 1
ATOM 2780 O O . GLU B 1 53 ? -6.98 -26.812 -16.359 1 86.62 53 GLU B O 1
ATOM 2785 N N . ILE B 1 54 ? -5.309 -25.375 -16.766 1 85.94 54 ILE B N 1
ATOM 2786 C CA . ILE B 1 54 ? -5.367 -24.844 -15.414 1 85.94 54 ILE B CA 1
ATOM 2787 C C . ILE B 1 54 ? -6.711 -24.141 -15.195 1 85.94 54 ILE B C 1
ATOM 2789 O O . ILE B 1 54 ? -7.379 -24.375 -14.188 1 85.94 54 ILE B O 1
ATOM 2793 N N . VAL B 1 55 ? -7.094 -23.344 -16.125 1 84.06 55 VAL B N 1
ATOM 2794 C CA . VAL B 1 55 ? -8.344 -22.609 -16.031 1 84.06 55 VAL B CA 1
ATOM 2795 C C . VAL B 1 55 ? -9.516 -23.578 -15.945 1 84.06 55 VAL B C 1
ATOM 2797 O O . VAL B 1 55 ? -10.414 -23.391 -15.117 1 84.06 55 VAL B O 1
ATOM 2800 N N . ASN B 1 56 ? -9.445 -24.578 -16.781 1 88.19 56 ASN B N 1
ATOM 2801 C CA . ASN B 1 56 ? -10.508 -25.578 -16.781 1 88.19 56 ASN B CA 1
ATOM 2802 C C . ASN B 1 56 ? -10.555 -26.359 -15.469 1 88.19 56 ASN B C 1
ATOM 2804 O O . ASN B 1 56 ? -11.633 -26.641 -14.945 1 88.19 56 ASN B O 1
ATOM 2808 N N . GLY B 1 57 ? -9.422 -26.781 -15.078 1 89.38 57 GLY B N 1
ATOM 2809 C CA . GLY B 1 57 ? -9.344 -27.484 -13.805 1 89.38 57 GLY B CA 1
ATOM 2810 C C . GLY B 1 57 ? -9.906 -26.688 -12.641 1 89.38 57 GLY B C 1
ATOM 2811 O O . GLY B 1 57 ? -10.656 -27.219 -11.828 1 89.38 57 GLY B O 1
ATOM 2812 N N . ARG B 1 58 ? -9.633 -25.453 -12.594 1 89.38 58 ARG B N 1
ATOM 2813 C CA . ARG B 1 58 ? -10.125 -24.594 -11.523 1 89.38 58 ARG B CA 1
ATOM 2814 C C . ARG B 1 58 ? -11.641 -24.422 -11.617 1 89.38 58 ARG B C 1
ATOM 2816 O O . ARG B 1 58 ? -12.336 -24.438 -10.602 1 89.38 58 ARG B O 1
ATOM 2823 N N . LYS B 1 59 ? -12.094 -24.25 -12.797 1 89.31 59 LYS B N 1
ATOM 2824 C CA . LYS B 1 59 ? -13.531 -24.125 -13.008 1 89.31 59 LYS B CA 1
ATOM 2825 C C . LYS B 1 59 ? -14.266 -25.375 -12.516 1 89.31 59 LYS B C 1
ATOM 2827 O O . LYS B 1 59 ? -15.297 -25.281 -11.859 1 89.31 59 LYS B O 1
ATOM 2832 N N . GLN B 1 60 ? -13.695 -26.5 -12.836 1 91.06 60 GLN B N 1
ATOM 2833 C CA . GLN B 1 60 ? -14.297 -27.766 -12.422 1 91.06 60 GLN B CA 1
ATOM 2834 C C . GLN B 1 60 ? -14.281 -27.906 -10.898 1 91.06 60 GLN B C 1
ATOM 2836 O O . GLN B 1 60 ? -15.281 -28.312 -10.305 1 91.06 60 GLN B O 1
ATOM 2841 N N . LEU B 1 61 ? -13.219 -27.547 -10.367 1 92.19 61 LEU B N 1
ATOM 2842 C CA . LEU B 1 61 ? -13.102 -27.641 -8.914 1 92.19 61 LEU B CA 1
ATOM 2843 C C . LEU B 1 61 ? -14.117 -26.719 -8.234 1 92.19 61 LEU B C 1
ATOM 2845 O O . LEU B 1 61 ? -14.719 -27.109 -7.227 1 92.19 61 LEU B O 1
ATOM 2849 N N . ARG B 1 62 ? -14.266 -25.547 -8.758 1 90.56 62 ARG B N 1
ATOM 2850 C CA . ARG B 1 62 ? -15.273 -24.625 -8.227 1 90.56 62 ARG B CA 1
ATOM 2851 C C . ARG B 1 62 ? -16.672 -25.234 -8.305 1 90.56 62 ARG B C 1
ATOM 2853 O O . ARG B 1 62 ? -17.422 -25.188 -7.328 1 90.56 62 ARG B O 1
ATOM 2860 N N . ASN B 1 63 ? -16.953 -25.812 -9.391 1 91.31 63 ASN B N 1
ATOM 2861 C CA . ASN B 1 63 ? -18.266 -26.438 -9.57 1 91.31 63 ASN B CA 1
ATOM 2862 C C . ASN B 1 63 ? -18.469 -27.609 -8.617 1 91.31 63 ASN B C 1
ATOM 2864 O O . ASN B 1 63 ? -19.547 -27.797 -8.062 1 91.31 63 ASN B O 1
ATOM 2868 N N . ILE B 1 64 ? -17.484 -28.359 -8.469 1 89.94 64 ILE B N 1
ATOM 2869 C CA . ILE B 1 64 ? -17.531 -29.516 -7.582 1 89.94 64 ILE B CA 1
ATOM 2870 C C . ILE B 1 64 ? -17.766 -29.062 -6.148 1 89.94 64 ILE B C 1
ATOM 2872 O O . ILE B 1 64 ? -18.531 -29.672 -5.41 1 89.94 64 ILE B O 1
ATOM 2876 N N . ALA B 1 65 ? -17.125 -27.969 -5.766 1 89.81 65 ALA B N 1
ATOM 2877 C CA . ALA B 1 65 ? -17.266 -27.453 -4.41 1 89.81 65 ALA B CA 1
ATOM 2878 C C . ALA B 1 65 ? -18.703 -27 -4.152 1 89.81 65 ALA B C 1
ATOM 2880 O O . ALA B 1 65 ? -19.172 -27.031 -3.01 1 89.81 65 ALA B O 1
ATOM 2881 N N . LEU B 1 66 ? -19.328 -26.656 -5.23 1 89.88 66 LEU B N 1
ATOM 2882 C CA . LEU B 1 66 ? -20.688 -26.141 -5.094 1 89.88 66 LEU B CA 1
ATOM 2883 C C . LEU B 1 66 ? -21.719 -27.25 -5.199 1 89.88 66 LEU B C 1
ATOM 2885 O O . LEU B 1 66 ? -22.906 -27.031 -4.941 1 89.88 66 LEU B O 1
ATOM 2889 N N . THR B 1 67 ? -21.375 -28.391 -5.555 1 87.12 67 THR B N 1
ATOM 2890 C CA . THR B 1 67 ? -22.297 -29.469 -5.852 1 87.12 67 THR B CA 1
ATOM 2891 C C . THR B 1 67 ? -22.688 -30.219 -4.582 1 87.12 67 THR B C 1
ATOM 2893 O O . THR B 1 67 ? -23.844 -30.609 -4.402 1 87.12 67 THR B O 1
ATOM 2896 N N . CYS B 1 68 ? -21.656 -30.547 -3.779 1 84.38 68 CYS B N 1
ATOM 2897 C CA . CYS B 1 68 ? -21.859 -31.391 -2.605 1 84.38 68 CYS B CA 1
ATOM 2898 C C . CYS B 1 68 ? -21.078 -30.859 -1.416 1 84.38 68 CYS B C 1
ATOM 2900 O O . CYS B 1 68 ? -19.906 -30.484 -1.562 1 84.38 68 CYS B O 1
ATOM 2902 N N . LYS B 1 69 ? -21.672 -30.906 -0.326 1 83.94 69 LYS B N 1
ATOM 2903 C CA . LYS B 1 69 ? -21.047 -30.422 0.898 1 83.94 69 LYS B CA 1
ATOM 2904 C C . LYS B 1 69 ? -19.828 -31.266 1.26 1 83.94 69 LYS B C 1
ATOM 2906 O O . LYS B 1 69 ? -18.828 -30.734 1.743 1 83.94 69 LYS B O 1
ATOM 2911 N N . ALA B 1 70 ? -19.984 -32.5 1.004 1 81.94 70 ALA B N 1
ATOM 2912 C CA . ALA B 1 70 ? -18.891 -33.406 1.339 1 81.94 70 ALA B CA 1
ATOM 2913 C C . ALA B 1 70 ? -17.656 -33.125 0.503 1 81.94 70 ALA B C 1
ATOM 2915 O O . ALA B 1 70 ? -16.531 -33.375 0.931 1 81.94 70 ALA B O 1
ATOM 2916 N N . PHE B 1 71 ? -17.922 -32.531 -0.662 1 87.62 71 PHE B N 1
ATOM 2917 C CA . PHE B 1 71 ? -16.812 -32.281 -1.587 1 87.62 71 PHE B CA 1
ATOM 2918 C C . PHE B 1 71 ? -16.25 -30.859 -1.396 1 87.62 71 PHE B C 1
ATOM 2920 O O . PHE B 1 71 ? -15.156 -30.562 -1.87 1 87.62 71 PHE B O 1
ATOM 2927 N N . LYS B 1 72 ? -16.875 -30.078 -0.689 1 88.19 72 LYS B N 1
ATOM 2928 C CA . LYS B 1 72 ? -16.594 -28.656 -0.645 1 88.19 72 LYS B CA 1
ATOM 2929 C C . LYS B 1 72 ? -15.18 -28.391 -0.136 1 88.19 72 LYS B C 1
ATOM 2931 O O . LYS B 1 72 ? -14.367 -27.781 -0.832 1 88.19 72 LYS B O 1
ATOM 2936 N N . ASN B 1 73 ? -14.867 -28.969 0.942 1 87.56 73 ASN B N 1
ATOM 2937 C CA . ASN B 1 73 ? -13.594 -28.641 1.577 1 87.56 73 ASN B CA 1
ATOM 2938 C C . ASN B 1 73 ? -12.406 -29.203 0.796 1 87.56 73 ASN B C 1
ATOM 2940 O O . ASN B 1 73 ? -11.484 -28.453 0.447 1 87.56 73 ASN B O 1
ATOM 2944 N N . PRO B 1 74 ? -12.523 -30.453 0.402 1 88.44 74 PRO B N 1
ATOM 2945 C CA . PRO B 1 74 ? -11.406 -30.969 -0.383 1 88.44 74 PRO B CA 1
ATOM 2946 C C . PRO B 1 74 ? -11.242 -30.25 -1.724 1 88.44 74 PRO B C 1
ATOM 2948 O O . PRO B 1 74 ? -10.117 -30.047 -2.188 1 88.44 74 PRO B O 1
ATOM 2951 N N . ALA B 1 75 ? -12.281 -29.906 -2.312 1 90.94 75 ALA B N 1
ATOM 2952 C CA . ALA B 1 75 ? -12.227 -29.219 -3.594 1 90.94 75 ALA B CA 1
ATOM 2953 C C . ALA B 1 75 ? -11.641 -27.812 -3.434 1 90.94 75 ALA B C 1
ATOM 2955 O O . ALA B 1 75 ? -10.82 -27.375 -4.242 1 90.94 75 ALA B O 1
ATOM 2956 N N . LEU B 1 76 ? -12.016 -27.172 -2.383 1 90.69 76 LEU B N 1
ATOM 2957 C CA . LEU B 1 76 ? -11.516 -25.828 -2.113 1 90.69 76 LEU B CA 1
ATOM 2958 C C . LEU B 1 76 ? -10.031 -25.859 -1.754 1 90.69 76 LEU B C 1
ATOM 2960 O O . LEU B 1 76 ? -9.273 -24.969 -2.135 1 90.69 76 LEU B O 1
ATOM 2964 N N . ASP B 1 77 ? -9.695 -26.891 -1.129 1 90.25 77 ASP B N 1
ATOM 2965 C CA . ASP B 1 77 ? -8.289 -27.031 -0.781 1 90.25 77 ASP B CA 1
ATOM 2966 C C . ASP B 1 77 ? -7.418 -27.109 -2.033 1 90.25 77 ASP B C 1
ATOM 2968 O O . ASP B 1 77 ? -6.344 -26.5 -2.084 1 90.25 77 ASP B O 1
ATOM 2972 N N . ARG B 1 78 ? -7.992 -27.781 -2.914 1 91.19 78 ARG B N 1
ATOM 2973 C CA . ARG B 1 78 ? -7.254 -27.922 -4.164 1 91.19 78 ARG B CA 1
ATOM 2974 C C . ARG B 1 78 ? -7.34 -26.641 -4.996 1 91.19 78 ARG B C 1
ATOM 2976 O O . ARG B 1 78 ? -6.359 -26.234 -5.617 1 91.19 78 ARG B O 1
ATOM 2983 N N . LEU B 1 79 ? -8.383 -26.031 -4.98 1 92.31 79 LEU B N 1
ATOM 2984 C CA . LEU B 1 79 ? -8.641 -24.844 -5.781 1 92.31 79 LEU B CA 1
ATOM 2985 C C . LEU B 1 79 ? -7.695 -23.719 -5.387 1 92.31 79 LEU B C 1
ATOM 2987 O O . LEU B 1 79 ? -7.199 -22.984 -6.246 1 92.31 79 LEU B O 1
ATOM 2991 N N . TRP B 1 80 ? -7.359 -23.672 -4.133 1 94.5 80 TRP B N 1
ATOM 2992 C CA . TRP B 1 80 ? -6.656 -22.516 -3.605 1 94.5 80 TRP B CA 1
ATOM 2993 C C . TRP B 1 80 ? -5.145 -22.719 -3.662 1 94.5 80 TRP B C 1
ATOM 2995 O O . TRP B 1 80 ? -4.375 -21.797 -3.369 1 94.5 80 TRP B O 1
ATOM 3005 N N . ILE B 1 81 ? -4.672 -23.828 -4.18 1 93.31 81 ILE B N 1
ATOM 3006 C CA . ILE B 1 81 ? -3.24 -24.109 -4.215 1 93.31 81 ILE B CA 1
ATOM 3007 C C . ILE B 1 81 ? -2.568 -23.219 -5.254 1 93.31 81 ILE B C 1
ATOM 3009 O O . ILE B 1 81 ? -1.365 -22.953 -5.172 1 93.31 81 ILE B O 1
ATOM 3013 N N . TYR B 1 82 ? -3.438 -22.781 -6.148 1 93.12 82 TYR B N 1
ATOM 3014 C CA . TYR B 1 82 ? -2.914 -21.984 -7.246 1 93.12 82 TYR B CA 1
ATOM 3015 C C . TYR B 1 82 ? -3.797 -20.766 -7.5 1 93.12 82 TYR B C 1
ATOM 3017 O O . TYR B 1 82 ? -5.023 -20.875 -7.523 1 93.12 82 TYR B O 1
ATOM 3025 N N . LEU B 1 83 ? -3.082 -19.609 -7.672 1 92.12 83 LEU B N 1
ATOM 3026 C CA . LEU B 1 83 ? -3.766 -18.406 -8.109 1 92.12 83 LEU B CA 1
ATOM 3027 C C . LEU B 1 83 ? -2.969 -17.703 -9.203 1 92.12 83 LEU B C 1
ATOM 3029 O O . LEU B 1 83 ? -1.738 -17.641 -9.141 1 92.12 83 LEU B O 1
ATOM 3033 N N . ASP B 1 84 ? -3.664 -17.141 -10.156 1 89.75 84 ASP B N 1
ATOM 3034 C CA . ASP B 1 84 ? -3.025 -16.328 -11.188 1 89.75 84 ASP B CA 1
ATOM 3035 C C . ASP B 1 84 ? -3.391 -14.859 -11.023 1 89.75 84 ASP B C 1
ATOM 3037 O O . ASP B 1 84 ? -3.086 -14.039 -11.898 1 89.75 84 ASP B O 1
ATOM 3041 N N . SER B 1 85 ? -4.09 -14.609 -10 1 90.19 85 SER B N 1
ATOM 3042 C CA . SER B 1 85 ? -4.469 -13.266 -9.562 1 90.19 85 SER B CA 1
ATOM 3043 C C . SER B 1 85 ? -4.828 -13.25 -8.086 1 90.19 85 SER B C 1
ATOM 3045 O O . SER B 1 85 ? -5.305 -14.25 -7.543 1 90.19 85 SER B O 1
ATOM 3047 N N . LEU B 1 86 ? -4.645 -12.164 -7.496 1 93.06 86 LEU B N 1
ATOM 3048 C CA . LEU B 1 86 ? -4.969 -12.062 -6.078 1 93.06 86 LEU B CA 1
ATOM 3049 C C . LEU B 1 86 ? -6.441 -11.719 -5.879 1 93.06 86 LEU B C 1
ATOM 3051 O O . LEU B 1 86 ? -6.945 -11.758 -4.754 1 93.06 86 LEU B O 1
ATOM 3055 N N . LEU B 1 87 ? -7.125 -11.461 -6.941 1 91.94 87 LEU B N 1
ATOM 3056 C CA . LEU B 1 87 ? -8.492 -10.945 -6.875 1 91.94 87 LEU B CA 1
ATOM 3057 C C . LEU B 1 87 ? -9.406 -11.945 -6.176 1 91.94 87 LEU B C 1
ATOM 3059 O O . LEU B 1 87 ? -10.203 -11.562 -5.312 1 91.94 87 LEU B O 1
ATOM 3063 N N . PRO B 1 88 ? -9.305 -13.242 -6.504 1 91.69 88 PRO B N 1
ATOM 3064 C CA . PRO B 1 88 ? -10.18 -14.188 -5.797 1 91.69 88 PRO B CA 1
ATOM 3065 C C . PRO B 1 88 ? -9.977 -14.156 -4.281 1 91.69 88 PRO B C 1
ATOM 3067 O O . PRO B 1 88 ? -10.938 -14.273 -3.523 1 91.69 88 PRO B O 1
ATOM 3070 N N . LEU B 1 89 ? -8.82 -13.984 -3.859 1 94.94 89 LEU B N 1
ATOM 3071 C CA . LEU B 1 89 ? -8.523 -13.93 -2.432 1 94.94 89 LEU B CA 1
ATOM 3072 C C . LEU B 1 89 ? -9.07 -12.648 -1.81 1 94.94 89 LEU B C 1
ATOM 3074 O O . LEU B 1 89 ? -9.625 -12.68 -0.709 1 94.94 89 LEU B O 1
ATOM 3078 N N . ILE B 1 90 ? -8.938 -11.539 -2.52 1 95.31 90 ILE B N 1
ATOM 3079 C CA . ILE B 1 90 ? -9.414 -10.242 -2.047 1 95.31 90 ILE B CA 1
ATOM 3080 C C . ILE B 1 90 ? -10.938 -10.266 -1.931 1 95.31 90 ILE B C 1
ATOM 3082 O O . ILE B 1 90 ? -11.508 -9.688 -1.002 1 95.31 90 ILE B O 1
ATOM 3086 N N . LYS B 1 91 ? -11.539 -10.992 -2.793 1 93.75 91 LYS B N 1
ATOM 3087 C CA . LYS B 1 91 ? -13 -11.016 -2.857 1 93.75 91 LYS B CA 1
ATOM 3088 C C . LYS B 1 91 ? -13.586 -11.75 -1.656 1 93.75 91 LYS B C 1
ATOM 3090 O O . LYS B 1 91 ? -14.781 -11.617 -1.369 1 93.75 91 LYS B O 1
ATOM 3095 N N . VAL B 1 92 ? -12.812 -12.453 -0.94 1 94.19 92 VAL B N 1
ATOM 3096 C CA . VAL B 1 92 ? -13.312 -13.195 0.214 1 94.19 92 VAL B CA 1
ATOM 3097 C C . VAL B 1 92 ? -13.305 -12.297 1.448 1 94.19 92 VAL B C 1
ATOM 3099 O O . VAL B 1 92 ? -13.883 -12.641 2.482 1 94.19 92 VAL B O 1
ATOM 3102 N N . LEU B 1 93 ? -12.703 -11.086 1.386 1 95.69 93 LEU B N 1
ATOM 3103 C CA . LEU B 1 93 ? -12.641 -10.164 2.516 1 95.69 93 LEU B CA 1
ATOM 3104 C C . LEU B 1 93 ? -14.039 -9.672 2.889 1 95.69 93 LEU B C 1
ATOM 3106 O O . LEU B 1 93 ? -14.867 -9.414 2.012 1 95.69 93 LEU B O 1
ATOM 3110 N N . PRO B 1 94 ? -14.234 -9.555 4.176 1 90.31 94 PRO B N 1
ATOM 3111 C CA . PRO B 1 94 ? -15.539 -9.047 4.598 1 90.31 94 PRO B CA 1
ATOM 3112 C C . PRO B 1 94 ? -15.703 -7.551 4.316 1 90.31 94 PRO B C 1
ATOM 3114 O O . PRO B 1 94 ? -14.719 -6.809 4.316 1 90.31 94 PRO B O 1
ATOM 3117 N N . ASN B 1 95 ? -16.891 -7.066 4.027 1 86.44 95 ASN B N 1
ATOM 3118 C CA . ASN B 1 95 ? -17.25 -5.66 3.875 1 86.44 95 ASN B CA 1
ATOM 3119 C C . ASN B 1 95 ? -16.422 -4.984 2.787 1 86.44 95 ASN B C 1
ATOM 3121 O O . ASN B 1 95 ? -15.977 -3.852 2.961 1 86.44 95 ASN B O 1
ATOM 3125 N N . LEU B 1 96 ? -16.078 -5.75 1.784 1 93.88 96 LEU B N 1
ATOM 3126 C CA . LEU B 1 96 ? -15.383 -5.215 0.624 1 93.88 96 LEU B CA 1
ATOM 3127 C C . LEU B 1 96 ? -16.281 -4.281 -0.175 1 93.88 96 LEU B C 1
ATOM 3129 O O . LEU B 1 96 ? -17.469 -4.57 -0.377 1 93.88 96 LEU B O 1
ATOM 3133 N N . LYS B 1 97 ? -15.758 -3.125 -0.532 1 93.88 97 LYS B N 1
ATOM 3134 C CA . LYS B 1 97 ? -16.5 -2.143 -1.308 1 93.88 97 LYS B CA 1
ATOM 3135 C C . LYS B 1 97 ? -15.875 -1.922 -2.678 1 93.88 97 LYS B C 1
ATOM 3137 O O . LYS B 1 97 ? -14.648 -1.993 -2.818 1 93.88 97 LYS B O 1
ATOM 3142 N N . VAL B 1 98 ? -16.734 -1.701 -3.631 1 93.5 98 VAL B N 1
ATOM 3143 C CA . VAL B 1 98 ? -16.266 -1.355 -4.969 1 93.5 98 VAL B CA 1
ATOM 3144 C C . VAL B 1 98 ? -16.625 0.094 -5.285 1 93.5 98 VAL B C 1
ATOM 3146 O O . VAL B 1 98 ? -17.797 0.463 -5.285 1 93.5 98 VAL B O 1
ATOM 3149 N N . LEU B 1 99 ? -15.57 0.888 -5.406 1 92 99 LEU B N 1
ATOM 3150 C CA . LEU B 1 99 ? -15.742 2.295 -5.746 1 92 99 LEU B CA 1
ATOM 3151 C C . LEU B 1 99 ? -14.922 2.662 -6.977 1 92 99 LEU B C 1
ATOM 3153 O O . LEU B 1 99 ? -13.711 2.432 -7.008 1 92 99 LEU B O 1
ATOM 3157 N N . HIS B 1 100 ? -15.547 3.178 -8 1 87.94 100 HIS B N 1
ATOM 3158 C CA . HIS B 1 100 ? -14.883 3.602 -9.227 1 87.94 100 HIS B CA 1
ATOM 3159 C C . HIS B 1 100 ? -14.031 2.479 -9.812 1 87.94 100 HIS B C 1
ATOM 3161 O O . HIS B 1 100 ? -12.859 2.691 -10.141 1 87.94 100 HIS B O 1
ATOM 3167 N N . GLY B 1 101 ? -14.562 1.316 -9.734 1 88.56 101 GLY B N 1
ATOM 3168 C CA . GLY B 1 101 ? -13.906 0.179 -10.359 1 88.56 101 GLY B CA 1
ATOM 3169 C C . GLY B 1 101 ? -12.758 -0.369 -9.539 1 88.56 101 GLY B C 1
ATOM 3170 O O . GLY B 1 101 ? -11.945 -1.148 -10.047 1 88.56 101 GLY B O 1
ATOM 3171 N N . GLN B 1 102 ? -12.656 -0.009 -8.242 1 92.25 102 GLN B N 1
ATOM 3172 C CA . GLN B 1 102 ? -11.586 -0.489 -7.371 1 92.25 102 GLN B CA 1
ATOM 3173 C C . GLN B 1 102 ? -12.156 -1.122 -6.105 1 92.25 102 GLN B C 1
ATOM 3175 O O . GLN B 1 102 ? -13.156 -0.646 -5.562 1 92.25 102 GLN B O 1
ATOM 3180 N N . TYR B 1 103 ? -11.5 -2.119 -5.684 1 94.56 103 TYR B N 1
ATOM 3181 C CA . TYR B 1 103 ? -11.875 -2.76 -4.43 1 94.56 103 TYR B CA 1
ATOM 3182 C C . TYR B 1 103 ? -11.211 -2.066 -3.244 1 94.56 103 TYR B C 1
ATOM 3184 O O . TYR B 1 103 ? -10 -1.852 -3.238 1 94.56 103 TYR B O 1
ATOM 3192 N N . TYR B 1 104 ? -12.023 -1.704 -2.279 1 95.94 104 TYR B N 1
ATOM 3193 C CA . TYR B 1 104 ? -11.547 -1.084 -1.047 1 95.94 104 TYR B CA 1
ATOM 3194 C C . TYR B 1 104 ? -11.93 -1.925 0.166 1 95.94 104 TYR B C 1
ATOM 3196 O O . TYR B 1 104 ? -12.969 -2.582 0.173 1 95.94 104 TYR B O 1
ATOM 3204 N N . PHE B 1 105 ? -11.039 -1.899 1.147 1 95.19 105 PHE B N 1
ATOM 3205 C CA . PHE B 1 105 ? -11.258 -2.635 2.387 1 95.19 105 PHE B CA 1
ATOM 3206 C C . PHE B 1 105 ? -10.984 -1.754 3.598 1 95.19 105 PHE B C 1
ATOM 3208 O O . PHE B 1 105 ? -9.906 -1.165 3.711 1 95.19 105 PHE B O 1
ATOM 3215 N N . SER B 1 106 ? -11.945 -1.598 4.438 1 92.56 106 SER B N 1
ATOM 3216 C CA . SER B 1 106 ? -11.773 -0.799 5.648 1 92.56 106 SER B CA 1
ATOM 3217 C C . SER B 1 106 ? -12.102 -1.611 6.898 1 92.56 106 SER B C 1
ATOM 3219 O O . SER B 1 106 ? -12.219 -1.056 7.992 1 92.56 106 SER B O 1
ATOM 3221 N N . GLY B 1 107 ? -12.234 -2.9 6.77 1 90.81 107 GLY B N 1
ATOM 3222 C CA . GLY B 1 107 ? -12.641 -3.73 7.891 1 90.81 107 GLY B CA 1
ATOM 3223 C C . GLY B 1 107 ? -11.469 -4.297 8.664 1 90.81 107 GLY B C 1
ATOM 3224 O O . GLY B 1 107 ? -10.344 -3.822 8.531 1 90.81 107 GLY B O 1
ATOM 3225 N N . ARG B 1 108 ? -11.859 -5.219 9.562 1 92.31 108 ARG B N 1
ATOM 3226 C CA . ARG B 1 108 ? -10.875 -5.934 10.367 1 92.31 108 ARG B CA 1
ATOM 3227 C C . ARG B 1 108 ? -10.727 -7.375 9.898 1 92.31 108 ARG B C 1
ATOM 3229 O O . ARG B 1 108 ? -11.664 -7.953 9.344 1 92.31 108 ARG B O 1
ATOM 3236 N N . LEU B 1 109 ? -9.523 -7.824 10.07 1 93.25 109 LEU B N 1
ATOM 3237 C CA . LEU B 1 109 ? -9.242 -9.211 9.711 1 93.25 109 LEU B CA 1
ATOM 3238 C C . LEU B 1 109 ? -9.148 -10.086 10.961 1 93.25 109 LEU B C 1
ATOM 3240 O O . LEU B 1 109 ? -8.141 -10.062 11.664 1 93.25 109 LEU B O 1
ATOM 3244 N N . SER B 1 110 ? -10.156 -10.875 11.164 1 91.62 110 SER B N 1
ATOM 3245 C CA . SER B 1 110 ? -10.148 -11.781 12.305 1 91.62 110 SER B CA 1
ATOM 3246 C C . SER B 1 110 ? -9.219 -12.969 12.062 1 91.62 110 SER B C 1
ATOM 3248 O O . SER B 1 110 ? -8.844 -13.242 10.914 1 91.62 110 SER B O 1
ATOM 3250 N N . GLN B 1 111 ? -8.859 -13.609 13.07 1 90.44 111 GLN B N 1
ATOM 3251 C CA . GLN B 1 111 ? -7.965 -14.758 12.977 1 90.44 111 GLN B CA 1
ATOM 3252 C C . GLN B 1 111 ? -8.617 -15.906 12.211 1 90.44 111 GLN B C 1
ATOM 3254 O O . GLN B 1 111 ? -7.938 -16.688 11.547 1 90.44 111 GLN B O 1
ATOM 3259 N N . ASP B 1 112 ? -9.953 -15.883 12.328 1 91.31 112 ASP B N 1
ATOM 3260 C CA . ASP B 1 112 ? -10.68 -16.984 11.695 1 91.31 112 ASP B CA 1
ATOM 3261 C C . ASP B 1 112 ? -11.281 -16.562 10.359 1 91.31 112 ASP B C 1
ATOM 3263 O O . ASP B 1 112 ? -12.211 -17.188 9.867 1 91.31 112 ASP B O 1
ATOM 3267 N N . SER B 1 113 ? -10.727 -15.586 9.836 1 93.5 113 SER B N 1
ATOM 3268 C CA . SER B 1 113 ? -11.281 -15.094 8.578 1 93.5 113 SER B CA 1
ATOM 3269 C C . SER B 1 113 ? -11 -16.062 7.43 1 93.5 113 SER B C 1
ATOM 3271 O O . SER B 1 113 ? -9.961 -16.734 7.418 1 93.5 113 SER B O 1
ATOM 3273 N N . LYS B 1 114 ? -11.906 -16.141 6.504 1 93.69 114 LYS B N 1
ATOM 3274 C CA . LYS B 1 114 ? -11.727 -16.953 5.301 1 93.69 114 LYS B CA 1
ATOM 3275 C C . LYS B 1 114 ? -10.492 -16.5 4.516 1 93.69 114 LYS B C 1
ATOM 3277 O O . LYS B 1 114 ? -9.828 -17.328 3.877 1 93.69 114 LYS B O 1
ATOM 3282 N N . PHE B 1 115 ? -10.227 -15.273 4.598 1 96.38 115 PHE B N 1
ATOM 3283 C CA . PHE B 1 115 ? -9.055 -14.734 3.918 1 96.38 115 PHE B CA 1
ATOM 3284 C C . PHE B 1 115 ? -7.781 -15.422 4.402 1 96.38 115 PHE B C 1
ATOM 3286 O O . PHE B 1 115 ? -6.984 -15.898 3.594 1 96.38 115 PHE B O 1
ATOM 3293 N N . ARG B 1 116 ? -7.617 -15.5 5.656 1 95.38 116 ARG B N 1
ATOM 3294 C CA . ARG B 1 116 ? -6.441 -16.141 6.238 1 95.38 116 ARG B CA 1
ATOM 3295 C C . ARG B 1 116 ? -6.414 -17.625 5.926 1 95.38 116 ARG B C 1
ATOM 3297 O O . ARG B 1 116 ? -5.355 -18.188 5.629 1 95.38 116 ARG B O 1
ATOM 3304 N N . LEU B 1 117 ? -7.547 -18.234 5.984 1 94.88 117 LEU B N 1
ATOM 3305 C CA . LEU B 1 117 ? -7.66 -19.656 5.719 1 94.88 117 LEU B CA 1
ATOM 3306 C C . LEU B 1 117 ? -7.176 -19.984 4.309 1 94.88 117 LEU B C 1
ATOM 3308 O O . LEU B 1 117 ? -6.352 -20.891 4.129 1 94.88 117 LEU B O 1
ATOM 3312 N N . TYR B 1 118 ? -7.656 -19.25 3.398 1 95.69 118 TYR B N 1
ATOM 3313 C CA . TYR B 1 118 ? -7.316 -19.547 2.01 1 95.69 118 TYR B CA 1
ATOM 3314 C C . TYR B 1 118 ? -5.898 -19.078 1.687 1 95.69 118 TYR B C 1
ATOM 3316 O O . TYR B 1 118 ? -5.215 -19.703 0.866 1 95.69 118 TYR B O 1
ATOM 3324 N N . ALA B 1 119 ? -5.453 -17.984 2.277 1 96.69 119 ALA B N 1
ATOM 3325 C CA . ALA B 1 119 ? -4.074 -17.531 2.094 1 96.69 119 ALA B CA 1
ATOM 3326 C C . ALA B 1 119 ? -3.084 -18.625 2.494 1 96.69 119 ALA B C 1
ATOM 3328 O O . ALA B 1 119 ? -2.031 -18.766 1.869 1 96.69 119 ALA B O 1
ATOM 3329 N N . ARG B 1 120 ? -3.43 -19.438 3.439 1 95.56 120 ARG B N 1
ATOM 3330 C CA . ARG B 1 120 ? -2.557 -20.5 3.928 1 95.56 120 ARG B CA 1
ATOM 3331 C C . ARG B 1 120 ? -2.49 -21.656 2.934 1 95.56 120 ARG B C 1
ATOM 3333 O O . ARG B 1 120 ? -1.54 -22.438 2.947 1 95.56 120 ARG B O 1
ATOM 3340 N N . LYS B 1 121 ? -3.42 -21.75 2.139 1 94.31 121 LYS B N 1
ATOM 3341 C CA . LYS B 1 121 ? -3.498 -22.891 1.216 1 94.31 121 LYS B CA 1
ATOM 3342 C C . LYS B 1 121 ? -2.719 -22.594 -0.066 1 94.31 121 LYS B C 1
ATOM 3344 O O . LYS B 1 121 ? -2.416 -23.516 -0.831 1 94.31 121 LYS B O 1
ATOM 3349 N N . LEU B 1 122 ? -2.443 -21.359 -0.287 1 96.19 122 LEU B N 1
ATOM 3350 C CA . LEU B 1 122 ? -1.794 -20.938 -1.525 1 96.19 122 LEU B CA 1
ATOM 3351 C C . LEU B 1 122 ? -0.362 -21.469 -1.591 1 96.19 122 LEU B C 1
ATOM 3353 O O . LEU B 1 122 ? 0.412 -21.281 -0.648 1 96.19 122 LEU B O 1
ATOM 3357 N N . ARG B 1 123 ? 0.009 -22.078 -2.725 1 95.25 123 ARG B N 1
ATOM 3358 C CA . ARG B 1 123 ? 1.348 -22.641 -2.891 1 95.25 123 ARG B CA 1
ATOM 3359 C C . ARG B 1 123 ? 2.061 -22.016 -4.082 1 95.25 123 ARG B C 1
ATOM 336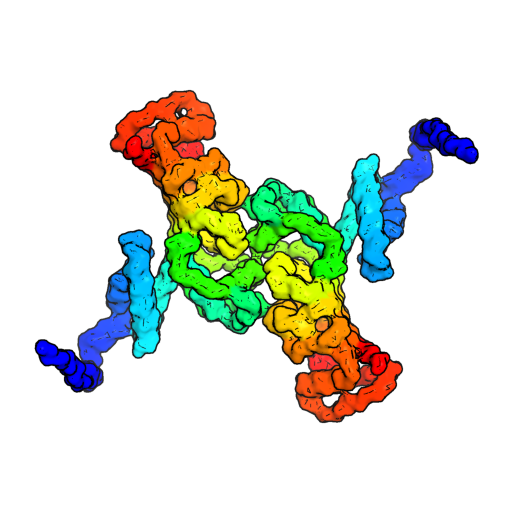1 O O . ARG B 1 123 ? 3.287 -21.906 -4.09 1 95.25 123 ARG B O 1
ATOM 3368 N N . THR B 1 124 ? 1.256 -21.75 -5.035 1 94.81 124 THR B N 1
ATOM 3369 C CA . THR B 1 124 ? 1.815 -21.156 -6.246 1 94.81 124 THR B CA 1
ATOM 3370 C C . THR B 1 124 ? 1.039 -19.906 -6.645 1 94.81 124 THR B C 1
ATOM 3372 O O . THR B 1 124 ? -0.191 -19.922 -6.73 1 94.81 124 THR B O 1
ATOM 3375 N N . LEU B 1 125 ? 1.729 -18.812 -6.875 1 94.94 125 LEU B N 1
ATOM 3376 C CA . LEU B 1 125 ? 1.126 -17.547 -7.293 1 94.94 125 LEU B CA 1
ATOM 3377 C C . LEU B 1 125 ? 1.766 -17.047 -8.578 1 94.94 125 LEU B C 1
ATOM 3379 O O . LEU B 1 125 ? 2.992 -16.953 -8.68 1 94.94 125 LEU B O 1
ATOM 3383 N N . ALA B 1 126 ? 0.966 -16.828 -9.516 1 92.38 126 ALA B N 1
ATOM 3384 C CA . ALA B 1 126 ? 1.421 -16.219 -10.758 1 92.38 126 ALA B CA 1
ATOM 3385 C C . ALA B 1 126 ? 0.903 -14.789 -10.898 1 92.38 126 ALA B C 1
ATOM 3387 O O . ALA B 1 126 ? -0.282 -14.531 -10.68 1 92.38 126 ALA B O 1
ATOM 3388 N N . ILE B 1 127 ? 1.798 -13.875 -11.172 1 91.5 127 ILE B N 1
ATOM 3389 C CA . ILE B 1 127 ? 1.384 -12.484 -11.328 1 91.5 127 ILE B CA 1
ATOM 3390 C C . ILE B 1 127 ? 1.856 -11.945 -12.672 1 91.5 127 ILE B C 1
ATOM 3392 O O . ILE B 1 127 ? 2.908 -12.352 -13.18 1 91.5 127 ILE B O 1
ATOM 3396 N N . GLY B 1 128 ? 1.027 -11.023 -13.211 1 89.38 128 GLY B N 1
ATOM 3397 C CA . GLY B 1 128 ? 1.327 -10.414 -14.5 1 89.38 128 GLY B CA 1
ATOM 3398 C C . GLY B 1 128 ? 0.217 -10.586 -15.516 1 89.38 128 GLY B C 1
ATOM 3399 O O . GLY B 1 128 ? -0.554 -11.547 -15.445 1 89.38 128 GLY B O 1
ATOM 3400 N N . SER B 1 129 ? 0.116 -9.648 -16.422 1 80.56 129 SER B N 1
ATOM 3401 C CA . SER B 1 129 ? -0.974 -9.617 -17.391 1 80.56 129 SER B CA 1
ATOM 3402 C C . SER B 1 129 ? -0.91 -10.82 -18.328 1 80.56 129 SER B C 1
ATOM 3404 O O . SER B 1 129 ? -1.929 -11.227 -18.891 1 80.56 129 SER B O 1
ATOM 3406 N N . GLU B 1 130 ? 0.261 -11.367 -18.469 1 74.38 130 GLU B N 1
ATOM 3407 C CA . GLU B 1 130 ? 0.403 -12.484 -19.406 1 74.38 130 GLU B CA 1
ATOM 3408 C C . GLU B 1 130 ? -0.095 -13.781 -18.781 1 74.38 130 GLU B C 1
ATOM 3410 O O . GLU B 1 130 ? -0.354 -14.758 -19.484 1 74.38 130 GLU B O 1
ATOM 3415 N N . THR B 1 131 ? -0.182 -13.805 -17.484 1 70.69 131 THR B N 1
ATOM 3416 C CA . THR B 1 131 ? -0.652 -14.992 -16.781 1 70.69 131 THR B CA 1
ATOM 3417 C C . THR B 1 131 ? -2.123 -14.852 -16.391 1 70.69 131 THR B C 1
ATOM 3419 O O . THR B 1 131 ? -2.822 -15.852 -16.203 1 70.69 131 THR B O 1
ATOM 3422 N N . GLU B 1 132 ? -2.492 -13.617 -16.266 1 67.31 132 GLU B N 1
ATOM 3423 C CA . GLU B 1 132 ? -3.801 -13.367 -15.656 1 67.31 132 GLU B CA 1
ATOM 3424 C C . GLU B 1 132 ? -4.926 -13.68 -16.641 1 67.31 132 GLU B C 1
ATOM 3426 O O . GLU B 1 132 ? -4.805 -13.422 -17.844 1 67.31 132 GLU B O 1
ATOM 3431 N N . SER B 1 133 ? -5.723 -14.461 -16.109 1 64.31 133 SER B N 1
ATOM 3432 C CA . SER B 1 133 ? -6.973 -14.617 -16.844 1 64.31 133 SER B CA 1
ATOM 3433 C C . SER B 1 133 ? -7.59 -13.273 -17.188 1 64.31 133 SER B C 1
ATOM 3435 O O . SER B 1 133 ? -7.199 -12.242 -16.625 1 64.31 133 SER B O 1
ATOM 3437 N N . PRO B 1 134 ? -8.414 -13.25 -18.219 1 60.66 134 PRO B N 1
ATOM 3438 C CA . PRO B 1 134 ? -8.945 -11.945 -18.609 1 60.66 134 PRO B CA 1
ATOM 3439 C C . PRO B 1 134 ? -9.25 -11.047 -17.406 1 60.66 134 PRO B C 1
ATOM 3441 O O . PRO B 1 134 ? -9.844 -11.508 -16.422 1 60.66 134 PRO B O 1
ATOM 3444 N N . GLN B 1 135 ? -8.469 -10.055 -17.438 1 57.94 135 GLN B N 1
ATOM 3445 C CA . GLN B 1 135 ? -8.414 -9.133 -16.297 1 57.94 135 GLN B CA 1
ATOM 3446 C C . GLN B 1 135 ? -9.805 -8.578 -15.984 1 57.94 135 GLN B C 1
ATOM 3448 O O . GLN B 1 135 ? -10.539 -8.172 -16.891 1 57.94 135 GLN B O 1
ATOM 3453 N N . PRO B 1 136 ? -10.172 -8.938 -14.688 1 60.62 136 PRO B N 1
ATOM 3454 C CA . PRO B 1 136 ? -11.391 -8.234 -14.289 1 60.62 136 PRO B CA 1
ATOM 3455 C C . PRO B 1 136 ? -11.305 -6.727 -14.5 1 60.62 136 PRO B C 1
ATOM 3457 O O . PRO B 1 136 ? -10.203 -6.172 -14.539 1 60.62 136 PRO B O 1
ATOM 3460 N N . THR B 1 137 ? -12.367 -6.156 -14.766 1 66.19 137 THR B N 1
ATOM 3461 C CA . THR B 1 137 ? -12.531 -4.723 -14.953 1 66.19 137 THR B CA 1
ATOM 3462 C C . THR B 1 137 ? -12.188 -3.961 -13.68 1 66.19 137 THR B C 1
ATOM 3464 O O . THR B 1 137 ? -11.734 -2.816 -13.734 1 66.19 137 THR B O 1
ATOM 3467 N N . GLN B 1 138 ? -12.211 -4.762 -12.625 1 76.62 138 GLN B N 1
ATOM 3468 C CA . GLN B 1 138 ? -11.984 -4.082 -11.352 1 76.62 138 GLN B CA 1
ATOM 3469 C C . GLN B 1 138 ? -10.547 -4.289 -10.867 1 76.62 138 GLN B C 1
ATOM 3471 O O . GLN B 1 138 ? -9.969 -5.355 -11.07 1 76.62 138 GLN B O 1
ATOM 3476 N N . MET B 1 139 ? -10.086 -3.234 -10.289 1 87.81 139 MET B N 1
ATOM 3477 C CA . MET B 1 139 ? -8.719 -3.236 -9.773 1 87.81 139 MET B CA 1
ATOM 3478 C C . MET B 1 139 ? -8.703 -3.209 -8.25 1 87.81 139 MET B C 1
ATOM 3480 O O . MET B 1 139 ? -9.719 -2.895 -7.621 1 87.81 139 MET B O 1
ATOM 3484 N N . ILE B 1 140 ? -7.695 -3.717 -7.648 1 92.69 140 ILE B N 1
ATOM 3485 C CA . ILE B 1 140 ? -7.496 -3.672 -6.203 1 92.69 140 ILE B CA 1
ATOM 3486 C C . ILE B 1 140 ? -6.867 -2.336 -5.812 1 92.69 140 ILE B C 1
ATOM 3488 O O . ILE B 1 140 ? -5.828 -1.949 -6.348 1 92.69 140 ILE B O 1
ATOM 3492 N N . SER B 1 141 ? -7.527 -1.631 -4.953 1 93.81 141 SER B N 1
ATOM 3493 C CA . SER B 1 141 ? -6.926 -0.393 -4.465 1 93.81 141 SER B CA 1
ATOM 3494 C C . SER B 1 141 ? -5.609 -0.662 -3.748 1 93.81 141 SER B C 1
ATOM 3496 O O . SER B 1 141 ? -5.527 -1.555 -2.9 1 93.81 141 SER B O 1
ATOM 3498 N N . PRO B 1 142 ? -4.637 0.11 -4.023 1 91.5 142 PRO B N 1
ATOM 3499 C CA . PRO B 1 142 ? -3.348 -0.113 -3.363 1 91.5 142 PRO B CA 1
ATOM 3500 C C . PRO B 1 142 ? -3.424 0.05 -1.847 1 91.5 142 PRO B C 1
ATOM 3502 O O . PRO B 1 142 ? -2.621 -0.539 -1.118 1 91.5 142 PRO B O 1
ATOM 3505 N N . SER B 1 143 ? -4.344 0.874 -1.374 1 92.81 143 SER B N 1
ATOM 3506 C CA . SER B 1 143 ? -4.5 1.043 0.067 1 92.81 143 SER B CA 1
ATOM 3507 C C . SER B 1 143 ? -4.832 -0.281 0.746 1 92.81 143 SER B C 1
ATOM 3509 O O . SER B 1 143 ? -4.535 -0.471 1.928 1 92.81 143 SER B O 1
ATOM 3511 N N . LEU B 1 144 ? -5.398 -1.135 -0.022 1 95.31 144 LEU B N 1
ATOM 3512 C CA . LEU B 1 144 ? -5.82 -2.424 0.518 1 95.31 144 LEU B CA 1
ATOM 3513 C C . LEU B 1 144 ? -4.613 -3.252 0.949 1 95.31 144 LEU B C 1
ATOM 3515 O O . LEU B 1 144 ? -4.641 -3.893 2.002 1 95.31 144 LEU B O 1
ATOM 3519 N N . TYR B 1 145 ? -3.566 -3.217 0.194 1 93.25 145 TYR B N 1
ATOM 3520 C CA . TYR B 1 145 ? -2.365 -3.975 0.521 1 93.25 145 TYR B CA 1
ATOM 3521 C C . TYR B 1 145 ? -1.76 -3.498 1.836 1 93.25 145 TYR B C 1
ATOM 3523 O O . TYR B 1 145 ? -1.381 -4.312 2.682 1 93.25 145 TYR B O 1
ATOM 3531 N N . HIS B 1 146 ? -1.793 -2.246 1.941 1 90.69 146 HIS B N 1
ATOM 3532 C CA . HIS B 1 146 ? -1.271 -1.616 3.148 1 90.69 146 HIS B CA 1
ATOM 3533 C C . HIS B 1 146 ? -2.129 -1.954 4.363 1 90.69 146 HIS B C 1
ATOM 3535 O O . HIS B 1 146 ? -1.604 -2.318 5.418 1 90.69 146 HIS B O 1
ATOM 3541 N N . LEU B 1 147 ? -3.336 -1.862 4.227 1 93.81 147 LEU B N 1
ATOM 3542 C CA . LEU B 1 147 ? -4.273 -2.062 5.328 1 93.81 147 LEU B CA 1
ATOM 3543 C C . LEU B 1 147 ? -4.266 -3.518 5.789 1 93.81 147 LEU B C 1
ATOM 3545 O O . LEU B 1 147 ? -4.289 -3.791 6.992 1 93.81 147 LEU B O 1
ATOM 3549 N N . ILE B 1 148 ? -4.148 -4.406 4.855 1 94 148 ILE B N 1
ATOM 3550 C CA . ILE B 1 148 ? -4.113 -5.82 5.211 1 94 148 ILE B CA 1
ATOM 3551 C C . ILE B 1 148 ? -2.807 -6.141 5.934 1 94 148 ILE B C 1
ATOM 3553 O O . ILE B 1 148 ? -2.795 -6.91 6.895 1 94 148 ILE B O 1
ATOM 3557 N N . THR B 1 149 ? -1.793 -5.547 5.469 1 90.75 149 THR B N 1
ATOM 3558 C CA . THR B 1 149 ? -0.508 -5.746 6.133 1 90.75 149 THR B CA 1
ATOM 3559 C C . THR B 1 149 ? -0.567 -5.27 7.582 1 90.75 149 THR B C 1
ATOM 3561 O O . THR B 1 149 ? -0.036 -5.926 8.477 1 90.75 149 THR B O 1
ATOM 3564 N N . GLN B 1 150 ? -1.198 -4.195 7.777 1 89.69 150 GLN B N 1
ATOM 3565 C CA . GLN B 1 150 ? -1.364 -3.684 9.133 1 89.69 150 GLN B CA 1
ATOM 3566 C C . GLN B 1 150 ? -2.191 -4.641 9.984 1 89.69 150 GLN B C 1
ATOM 3568 O O . GLN B 1 150 ? -1.868 -4.883 11.148 1 89.69 150 GLN B O 1
ATOM 3573 N N . GLU B 1 151 ? -3.221 -5.172 9.383 1 90.62 151 GLU B N 1
ATOM 3574 C CA . GLU B 1 151 ? -4.113 -6.086 10.094 1 90.62 151 GLU B CA 1
ATOM 3575 C C . GLU B 1 151 ? -3.41 -7.395 10.43 1 90.62 151 GLU B C 1
ATOM 3577 O O . GLU B 1 151 ? -3.707 -8.023 11.445 1 90.62 151 GLU B O 1
ATOM 3582 N N . LEU B 1 152 ? -2.51 -7.73 9.57 1 89.38 152 LEU B N 1
ATOM 3583 C CA . LEU B 1 152 ? -1.79 -8.984 9.766 1 89.38 152 LEU B CA 1
ATOM 3584 C C . LEU B 1 152 ? -0.761 -8.852 10.883 1 89.38 152 LEU B C 1
ATOM 3586 O O . LEU B 1 152 ? -0.504 -9.805 11.617 1 89.38 152 LEU B O 1
ATOM 3590 N N . GLY B 1 153 ? -0.204 -7.668 11.008 1 83.44 153 GLY B N 1
ATOM 3591 C CA . GLY B 1 153 ? 0.846 -7.473 12 1 83.44 153 GLY B CA 1
ATOM 3592 C C . GLY B 1 153 ? 2.092 -8.289 11.711 1 83.44 153 GLY B C 1
ATOM 3593 O O . GLY B 1 153 ? 2.67 -8.188 10.625 1 83.44 153 GLY B O 1
ATOM 3594 N N . GLU B 1 154 ? 2.338 -9.25 12.594 1 82.62 154 GLU B N 1
ATOM 3595 C CA . GLU B 1 154 ? 3.551 -10.055 12.477 1 82.62 154 GLU B CA 1
ATOM 3596 C C . GLU B 1 154 ? 3.275 -11.367 11.75 1 82.62 154 GLU B C 1
ATOM 3598 O O . GLU B 1 154 ? 4.207 -12.102 11.414 1 82.62 154 GLU B O 1
ATOM 3603 N N . ASP B 1 155 ? 2.035 -11.539 11.477 1 86.31 155 ASP B N 1
ATOM 3604 C CA . ASP B 1 155 ? 1.68 -12.789 10.805 1 86.31 155 ASP B CA 1
ATOM 3605 C C . ASP B 1 155 ? 2.154 -12.789 9.359 1 86.31 155 ASP B C 1
ATOM 3607 O O . ASP B 1 155 ? 2.146 -11.742 8.695 1 86.31 155 ASP B O 1
ATOM 3611 N N . ILE B 1 156 ? 2.486 -13.969 8.961 1 88.81 156 ILE B N 1
ATOM 3612 C CA . ILE B 1 156 ? 2.883 -14.141 7.566 1 88.81 156 ILE B CA 1
ATOM 3613 C C . ILE B 1 156 ? 1.646 -14.383 6.703 1 88.81 156 ILE B C 1
ATOM 3615 O O . ILE B 1 156 ? 0.841 -15.273 6.992 1 88.81 156 ILE B O 1
ATOM 3619 N N . LEU B 1 157 ? 1.521 -13.578 5.625 1 92.62 157 LEU B N 1
ATOM 3620 C CA . LEU B 1 157 ? 0.327 -13.641 4.789 1 92.62 157 LEU B CA 1
ATOM 3621 C C . LEU B 1 157 ? 0.227 -14.984 4.078 1 92.62 157 LEU B C 1
ATOM 3623 O O . LEU B 1 157 ? -0.824 -15.633 4.105 1 92.62 157 LEU B O 1
ATOM 3627 N N . PHE B 1 158 ? 1.317 -15.367 3.438 1 96.25 158 PHE B N 1
ATOM 3628 C CA . PHE B 1 158 ? 1.341 -16.625 2.686 1 96.25 158 PHE B CA 1
ATOM 3629 C C . PHE B 1 158 ? 2.41 -17.562 3.229 1 96.25 158 PHE B C 1
ATOM 3631 O O . PHE B 1 158 ? 3.432 -17.781 2.576 1 96.25 158 PHE B O 1
ATOM 3638 N N . PRO B 1 159 ? 2.129 -18.297 4.289 1 95.12 159 PRO B N 1
ATOM 3639 C CA . PRO B 1 159 ? 3.162 -19.125 4.918 1 95.12 159 PRO B CA 1
ATOM 3640 C C . PRO B 1 159 ? 3.537 -20.328 4.074 1 95.12 159 PRO B C 1
ATOM 3642 O O . PRO B 1 159 ? 4.637 -20.875 4.223 1 95.12 159 PRO B O 1
ATOM 3645 N N . ASN B 1 160 ? 2.627 -20.766 3.154 1 95.38 160 ASN B N 1
ATOM 3646 C CA . ASN B 1 160 ? 2.893 -21.984 2.4 1 95.38 160 ASN B CA 1
ATOM 3647 C C . ASN B 1 160 ? 3.189 -21.672 0.933 1 95.38 160 ASN B C 1
ATOM 3649 O O . ASN B 1 160 ? 3.254 -22.594 0.108 1 95.38 160 ASN B O 1
ATOM 3653 N N . LEU B 1 161 ? 3.316 -20.438 0.654 1 96.75 161 LEU B N 1
ATOM 3654 C CA . LEU B 1 161 ? 3.662 -20.078 -0.715 1 96.75 161 LEU B CA 1
ATOM 3655 C C . LEU B 1 161 ? 5.078 -20.531 -1.06 1 96.75 161 LEU B C 1
ATOM 3657 O O . LEU B 1 161 ? 6.043 -20.094 -0.426 1 96.75 161 LEU B O 1
ATOM 3661 N N . GLN B 1 162 ? 5.219 -21.328 -2.145 1 95.69 162 GLN B N 1
ATOM 3662 C CA . GLN B 1 162 ? 6.508 -21.922 -2.467 1 95.69 162 GLN B CA 1
ATOM 3663 C C . GLN B 1 162 ? 7.004 -21.453 -3.832 1 95.69 162 GLN B C 1
ATOM 3665 O O . GLN B 1 162 ? 8.211 -21.359 -4.059 1 95.69 162 GLN B O 1
ATOM 3670 N N . HIS B 1 163 ? 6.059 -21.219 -4.676 1 95.5 163 HIS B N 1
ATOM 3671 C CA . HIS B 1 163 ? 6.41 -20.891 -6.051 1 95.5 163 HIS B CA 1
ATOM 3672 C C . HIS B 1 163 ? 5.766 -19.578 -6.488 1 95.5 163 HIS B C 1
ATOM 3674 O O . HIS B 1 163 ? 4.574 -19.359 -6.258 1 95.5 163 HIS B O 1
ATOM 3680 N N . VAL B 1 164 ? 6.562 -18.734 -7.09 1 96.19 164 VAL B N 1
ATOM 3681 C CA . VAL B 1 164 ? 6.043 -17.484 -7.633 1 96.19 164 VAL B CA 1
ATOM 3682 C C . VAL B 1 164 ? 6.48 -17.328 -9.086 1 96.19 164 VAL B C 1
ATOM 3684 O O . VAL B 1 164 ? 7.645 -17.562 -9.422 1 96.19 164 VAL B O 1
ATOM 3687 N N . ILE B 1 165 ? 5.562 -17 -9.906 1 93.94 165 ILE B N 1
ATOM 3688 C CA . ILE B 1 165 ? 5.84 -16.719 -11.312 1 93.94 165 ILE B CA 1
ATOM 3689 C C . ILE B 1 165 ? 5.48 -15.281 -11.641 1 93.94 165 ILE B C 1
ATOM 3691 O O . ILE B 1 165 ? 4.352 -14.844 -11.406 1 93.94 165 ILE B O 1
ATOM 3695 N N . VAL B 1 166 ? 6.426 -14.555 -12.078 1 94.5 166 VAL B N 1
ATOM 3696 C CA . VAL B 1 166 ? 6.207 -13.188 -12.531 1 94.5 166 VAL B CA 1
ATOM 3697 C C . VAL B 1 166 ? 6.352 -13.117 -14.047 1 94.5 166 VAL B C 1
ATOM 3699 O O . VAL B 1 166 ? 7.445 -13.312 -14.586 1 94.5 166 VAL B O 1
ATOM 3702 N N . HIS B 1 167 ? 5.223 -12.836 -14.703 1 91.25 167 HIS B N 1
ATOM 3703 C CA . HIS B 1 167 ? 5.184 -12.797 -16.156 1 91.25 167 HIS B CA 1
ATOM 3704 C C . HIS B 1 167 ? 4.637 -11.469 -16.672 1 91.25 167 HIS B C 1
ATOM 3706 O O . HIS B 1 167 ? 3.523 -11.406 -17.188 1 91.25 167 HIS B O 1
ATOM 3712 N N . PRO B 1 168 ? 5.492 -10.461 -16.609 1 91.19 168 PRO B N 1
ATOM 3713 C CA . PRO B 1 168 ? 5.027 -9.117 -16.953 1 91.19 168 PRO B CA 1
ATOM 3714 C C . PRO B 1 168 ? 5.004 -8.875 -18.469 1 91.19 168 PRO B C 1
ATOM 3716 O O . PRO B 1 168 ? 5.914 -9.305 -19.188 1 91.19 168 PRO B O 1
ATOM 3719 N N . SER B 1 169 ? 3.947 -8.227 -18.859 1 88.19 169 SER B N 1
ATOM 3720 C CA . SER B 1 169 ? 3.971 -7.605 -20.172 1 88.19 169 SER B CA 1
ATOM 3721 C C . SER B 1 169 ? 4.723 -6.277 -20.156 1 88.19 169 SER B C 1
ATOM 3723 O O . SER B 1 169 ? 5.152 -5.82 -19.094 1 88.19 169 SER B O 1
ATOM 3725 N N . GLN B 1 170 ? 4.875 -5.68 -21.25 1 85.31 170 GLN B N 1
ATOM 3726 C CA . GLN B 1 170 ? 5.516 -4.371 -21.312 1 85.31 170 GLN B CA 1
ATOM 3727 C C . GLN B 1 170 ? 4.68 -3.314 -20.594 1 85.31 170 GLN B C 1
ATOM 3729 O O . GLN B 1 170 ? 5.227 -2.439 -19.922 1 85.31 170 GLN B O 1
ATOM 3734 N N . ASP B 1 171 ? 3.443 -3.48 -20.641 1 87.06 171 ASP B N 1
ATOM 3735 C CA . ASP B 1 171 ? 2.527 -2.5 -20.062 1 87.06 171 ASP B CA 1
ATOM 3736 C C . ASP B 1 171 ? 2.469 -2.629 -18.547 1 87.06 171 ASP B C 1
ATOM 3738 O O . ASP B 1 171 ? 2.172 -1.658 -17.844 1 87.06 171 ASP B O 1
ATOM 3742 N N . ASP B 1 172 ? 2.812 -3.781 -18.016 1 87.94 172 ASP B N 1
ATOM 3743 C CA . ASP B 1 172 ? 2.76 -4.023 -16.562 1 87.94 172 ASP B CA 1
ATOM 3744 C C . ASP B 1 172 ? 3.756 -3.133 -15.828 1 87.94 172 ASP B C 1
ATOM 3746 O O . ASP B 1 172 ? 3.512 -2.734 -14.688 1 87.94 172 ASP B O 1
ATOM 3750 N N . THR B 1 173 ? 4.762 -2.791 -16.484 1 83.81 173 THR B N 1
ATOM 3751 C CA . THR B 1 173 ? 5.828 -2.051 -15.828 1 83.81 173 THR B CA 1
ATOM 3752 C C . THR B 1 173 ? 5.383 -0.624 -15.516 1 83.81 173 THR B C 1
ATOM 3754 O O . THR B 1 173 ? 5.992 0.055 -14.688 1 83.81 173 THR B O 1
ATOM 3757 N N . ASN B 1 174 ? 4.324 -0.25 -16.141 1 85.06 174 ASN B N 1
ATOM 3758 C CA . ASN B 1 174 ? 3.777 1.076 -15.875 1 85.06 174 ASN B CA 1
ATOM 3759 C C . ASN B 1 174 ? 2.459 0.994 -15.109 1 85.06 174 ASN B C 1
ATOM 3761 O O . ASN B 1 174 ? 1.805 2.014 -14.883 1 85.06 174 ASN B O 1
ATOM 3765 N N . ASN B 1 175 ? 2.18 -0.146 -14.789 1 87.25 175 ASN B N 1
ATOM 3766 C CA . ASN B 1 175 ? 0.898 -0.374 -14.133 1 87.25 175 ASN B CA 1
ATOM 3767 C C . ASN B 1 175 ? 1.047 -0.419 -12.609 1 87.25 175 ASN B C 1
ATOM 3769 O O . ASN B 1 175 ? 1.694 -1.319 -12.07 1 87.25 175 ASN B O 1
ATOM 3773 N N . ILE B 1 176 ? 0.369 0.423 -11.969 1 86.62 176 ILE B N 1
ATOM 3774 C CA . ILE B 1 176 ? 0.455 0.585 -10.516 1 86.62 176 ILE B CA 1
ATOM 3775 C C . ILE B 1 176 ? -0.068 -0.672 -9.828 1 86.62 176 ILE B C 1
ATOM 3777 O O . ILE B 1 176 ? 0.44 -1.066 -8.773 1 86.62 176 ILE B O 1
ATOM 3781 N N . ASN B 1 177 ? -1.017 -1.248 -10.445 1 85.12 177 ASN B N 1
ATOM 3782 C CA . ASN B 1 177 ? -1.599 -2.443 -9.844 1 85.12 177 ASN B CA 1
ATOM 3783 C C . ASN B 1 177 ? -0.616 -3.611 -9.852 1 85.12 177 ASN B C 1
ATOM 3785 O O . ASN B 1 177 ? -0.609 -4.43 -8.93 1 85.12 177 ASN B O 1
ATOM 3789 N N . PHE B 1 178 ? 0.143 -3.633 -10.883 1 90.81 178 PHE B N 1
ATOM 3790 C CA . PHE B 1 178 ? 1.154 -4.68 -10.984 1 90.81 178 PHE B CA 1
ATOM 3791 C C . PHE B 1 178 ? 2.229 -4.492 -9.922 1 90.81 178 PHE B C 1
ATOM 3793 O O . PHE B 1 178 ? 2.572 -5.438 -9.203 1 90.81 178 PHE B O 1
ATOM 3800 N N . THR B 1 179 ? 2.695 -3.314 -9.734 1 92.44 179 THR B N 1
ATOM 3801 C CA . THR B 1 179 ? 3.797 -3.059 -8.812 1 92.44 179 THR B CA 1
ATOM 3802 C C . THR B 1 179 ? 3.324 -3.154 -7.363 1 92.44 179 THR B C 1
ATOM 3804 O O . THR B 1 179 ? 4.086 -3.564 -6.48 1 92.44 179 THR B O 1
ATOM 3807 N N . ALA B 1 180 ? 2.098 -2.861 -7.148 1 91.81 180 ALA B N 1
ATOM 3808 C CA . ALA B 1 180 ? 1.556 -2.838 -5.789 1 91.81 180 ALA B CA 1
ATOM 3809 C C . ALA B 1 180 ? 1.459 -4.246 -5.211 1 91.81 180 ALA B C 1
ATOM 3811 O O . ALA B 1 180 ? 1.495 -4.43 -3.994 1 91.81 180 ALA B O 1
ATOM 3812 N N . GLN B 1 181 ? 1.377 -5.227 -6.039 1 93.19 181 GLN B N 1
ATOM 3813 C CA . GLN B 1 181 ? 1.149 -6.582 -5.547 1 93.19 181 GLN B CA 1
ATOM 3814 C C . GLN B 1 181 ? 2.469 -7.32 -5.344 1 93.19 181 GLN B C 1
ATOM 3816 O O . GLN B 1 181 ? 2.5 -8.383 -4.719 1 93.19 181 GLN B O 1
ATOM 3821 N N . LEU B 1 182 ? 3.557 -6.797 -5.805 1 94.75 182 LEU B N 1
ATOM 3822 C CA . LEU B 1 182 ? 4.844 -7.484 -5.812 1 94.75 182 LEU B CA 1
ATOM 3823 C C . LEU B 1 182 ? 5.289 -7.816 -4.395 1 94.75 182 LEU B C 1
ATOM 3825 O O . LEU B 1 182 ? 5.715 -8.945 -4.117 1 94.75 182 LEU B O 1
ATOM 3829 N N . PRO B 1 183 ? 5.09 -6.914 -3.459 1 94.38 183 PRO B N 1
ATOM 3830 C CA . PRO B 1 183 ? 5.535 -7.242 -2.104 1 94.38 183 PRO B CA 1
ATOM 3831 C C . PRO B 1 183 ? 4.809 -8.453 -1.521 1 94.38 183 PRO B C 1
ATOM 3833 O O . PRO B 1 183 ? 5.391 -9.211 -0.738 1 94.38 183 PRO B O 1
ATOM 3836 N N . TRP B 1 184 ? 3.615 -8.656 -1.886 1 94.38 184 TRP B N 1
ATOM 3837 C CA . TRP B 1 184 ? 2.859 -9.812 -1.41 1 94.38 184 TRP B CA 1
ATOM 3838 C C . TRP B 1 184 ? 3.359 -11.102 -2.061 1 94.38 184 TRP B C 1
ATOM 3840 O O . TRP B 1 184 ? 3.418 -12.148 -1.414 1 94.38 184 TRP B O 1
ATOM 3850 N N . ALA B 1 185 ? 3.717 -10.992 -3.287 1 95.44 185 ALA B N 1
ATOM 3851 C CA . ALA B 1 185 ? 4.172 -12.156 -4.031 1 95.44 185 ALA B CA 1
ATOM 3852 C C . ALA B 1 185 ? 5.535 -12.625 -3.537 1 95.44 185 ALA B C 1
ATOM 3854 O O . ALA B 1 185 ? 5.855 -13.82 -3.609 1 95.44 185 ALA B O 1
ATOM 3855 N N . PHE B 1 186 ? 6.289 -11.68 -3.045 1 96.25 186 PHE B N 1
ATOM 3856 C CA . PHE B 1 186 ? 7.648 -11.992 -2.623 1 96.25 186 PHE B CA 1
ATOM 3857 C C . PHE B 1 186 ? 7.691 -12.328 -1.138 1 96.25 186 PHE B C 1
ATOM 3859 O O . PHE B 1 186 ? 8.336 -11.633 -0.353 1 96.25 186 PHE B O 1
ATOM 3866 N N . ALA B 1 187 ? 7.078 -13.406 -0.84 1 94.19 187 ALA B N 1
ATOM 3867 C CA . ALA B 1 187 ? 7.043 -13.883 0.539 1 94.19 187 ALA B CA 1
ATOM 3868 C C . ALA B 1 187 ? 8.32 -14.641 0.887 1 94.19 187 ALA B C 1
ATOM 3870 O O . ALA B 1 187 ? 8.945 -15.258 0.017 1 94.19 187 ALA B O 1
ATOM 3871 N N . SER B 1 188 ? 8.68 -14.664 2.141 1 93.06 188 SER B N 1
ATOM 3872 C CA . SER B 1 188 ? 9.898 -15.312 2.604 1 93.06 188 SER B CA 1
ATOM 3873 C C . SER B 1 188 ? 9.812 -16.828 2.455 1 93.06 188 SER B C 1
ATOM 3875 O O . SER B 1 188 ? 10.836 -17.516 2.451 1 93.06 188 SER B O 1
ATOM 3877 N N . SER B 1 189 ? 8.633 -17.312 2.299 1 95.19 189 SER B N 1
ATOM 3878 C CA . SER B 1 189 ? 8.414 -18.766 2.193 1 95.19 189 SER B CA 1
ATOM 3879 C C . SER B 1 189 ? 8.734 -19.266 0.792 1 95.19 189 SER B C 1
ATOM 3881 O O . SER B 1 189 ? 8.859 -20.469 0.576 1 95.19 189 SER B O 1
ATOM 3883 N N . VAL B 1 190 ? 8.898 -18.406 -0.093 1 96.94 190 VAL B N 1
ATOM 3884 C CA . VAL B 1 190 ? 9.062 -18.766 -1.495 1 96.94 190 VAL B CA 1
ATOM 3885 C C . VAL B 1 190 ? 10.414 -19.469 -1.694 1 96.94 190 VAL B C 1
ATOM 3887 O O . VAL B 1 190 ? 11.453 -18.953 -1.272 1 96.94 190 VAL B O 1
ATOM 3890 N N . LYS B 1 191 ? 10.375 -20.594 -2.391 1 96 191 LYS B N 1
ATOM 3891 C CA . LYS B 1 191 ? 11.586 -21.359 -2.635 1 96 191 LYS B CA 1
ATOM 3892 C C . LYS B 1 191 ? 12 -21.297 -4.105 1 96 191 LYS B C 1
ATOM 3894 O O . LYS B 1 191 ? 13.172 -21.5 -4.438 1 96 191 LYS B O 1
ATOM 3899 N N . ALA B 1 192 ? 11.016 -21.094 -4.898 1 95.12 192 ALA B N 1
ATOM 3900 C CA . ALA B 1 192 ? 11.281 -21.047 -6.336 1 95.12 192 ALA B CA 1
ATOM 3901 C C . ALA B 1 192 ? 10.562 -19.859 -6.984 1 95.12 192 ALA B C 1
ATOM 3903 O O . ALA B 1 192 ? 9.383 -19.625 -6.711 1 95.12 192 ALA B O 1
ATOM 3904 N N . ALA B 1 193 ? 11.273 -19.125 -7.816 1 95.69 193 ALA B N 1
ATOM 3905 C CA . ALA B 1 193 ? 10.695 -18 -8.539 1 95.69 193 ALA B CA 1
ATOM 3906 C C . ALA B 1 193 ? 11.078 -18.031 -10.016 1 95.69 193 ALA B C 1
ATOM 3908 O O . ALA B 1 193 ? 12.203 -18.406 -10.359 1 95.69 193 ALA B O 1
ATOM 3909 N N . ALA B 1 194 ? 10.148 -17.719 -10.828 1 93.06 194 ALA B N 1
ATOM 3910 C CA . ALA B 1 194 ? 10.391 -17.625 -12.266 1 93.06 194 ALA B CA 1
ATOM 3911 C C . ALA B 1 194 ? 10 -16.25 -12.789 1 93.06 194 ALA B C 1
ATOM 3913 O O . ALA B 1 194 ? 8.914 -15.742 -12.484 1 93.06 194 ALA B O 1
ATOM 3914 N N . PHE B 1 195 ? 10.883 -15.602 -13.461 1 92.88 195 PHE B N 1
ATOM 3915 C CA . PHE B 1 195 ? 10.633 -14.344 -14.148 1 92.88 195 PHE B CA 1
ATOM 3916 C C . PHE B 1 195 ? 10.695 -14.523 -15.656 1 92.88 195 PHE B C 1
ATOM 3918 O O . PHE B 1 195 ? 11.742 -14.875 -16.203 1 92.88 195 PHE B O 1
ATOM 3925 N N . CYS B 1 196 ? 9.484 -14.32 -16.203 1 87.12 196 CYS B N 1
ATOM 3926 C CA . CYS B 1 196 ? 9.414 -14.523 -17.641 1 87.12 196 CYS B CA 1
ATOM 3927 C C . CYS B 1 196 ? 8.531 -13.469 -18.297 1 87.12 196 CYS B C 1
ATOM 3929 O O . CYS B 1 196 ? 7.598 -12.961 -17.688 1 87.12 196 CYS B O 1
ATOM 3931 N N . GLY B 1 197 ? 8.977 -12.93 -19.359 1 83.81 197 GLY B N 1
ATOM 3932 C CA . GLY B 1 197 ? 8.125 -11.984 -20.062 1 83.81 197 GLY B CA 1
ATOM 3933 C C . GLY B 1 197 ? 8.891 -10.82 -20.656 1 83.81 197 GLY B C 1
ATOM 3934 O O . GLY B 1 197 ? 10.062 -10.617 -20.344 1 83.81 197 GLY B O 1
ATOM 3935 N N . ARG B 1 198 ? 8.195 -10.031 -21.453 1 84.12 198 ARG B N 1
ATOM 3936 C CA . ARG B 1 198 ? 8.797 -8.93 -22.203 1 84.12 198 ARG B CA 1
ATOM 3937 C C . ARG B 1 198 ? 9.117 -7.75 -21.297 1 84.12 198 ARG B C 1
ATOM 3939 O O . ARG B 1 198 ? 9.984 -6.938 -21.594 1 84.12 198 ARG B O 1
ATOM 3946 N N . GLY B 1 199 ? 8.523 -7.762 -20.172 1 88.31 199 GLY B N 1
ATOM 3947 C CA . GLY B 1 199 ? 8.695 -6.633 -19.266 1 88.31 199 GLY B CA 1
ATOM 3948 C C . GLY B 1 199 ? 9.977 -6.715 -18.453 1 88.31 199 GLY B C 1
ATOM 3949 O O . GLY B 1 199 ? 10.398 -5.723 -17.844 1 88.31 199 GLY B O 1
ATOM 3950 N N . ILE B 1 200 ? 10.633 -7.812 -18.453 1 87.62 200 ILE B N 1
ATOM 3951 C CA . ILE B 1 200 ? 11.773 -8.062 -17.578 1 87.62 200 ILE B CA 1
ATOM 3952 C C . ILE B 1 200 ? 12.938 -7.145 -17.969 1 87.62 200 ILE B C 1
ATOM 3954 O O . ILE B 1 200 ? 13.781 -6.812 -17.141 1 87.62 200 ILE B O 1
ATOM 3958 N N . SER B 1 201 ? 12.945 -6.703 -19.188 1 85.94 201 SER B N 1
ATOM 3959 C CA . SER B 1 201 ? 14.047 -5.887 -19.688 1 85.94 201 SER B CA 1
ATOM 3960 C C . SER B 1 201 ? 13.852 -4.418 -19.328 1 85.94 201 SER B C 1
ATOM 3962 O O . SER B 1 201 ? 14.75 -3.598 -19.547 1 85.94 201 SER B O 1
ATOM 3964 N N . ARG B 1 202 ? 12.781 -4.09 -18.766 1 89.38 202 ARG B N 1
ATOM 3965 C CA . ARG B 1 202 ? 12.477 -2.699 -18.438 1 89.38 202 ARG B CA 1
ATOM 3966 C C . ARG B 1 202 ? 13.188 -2.277 -17.156 1 89.38 202 ARG B C 1
ATOM 3968 O O . ARG B 1 202 ? 13.477 -3.111 -16.297 1 89.38 202 ARG B O 1
ATOM 3975 N N . PRO B 1 203 ? 13.406 -1.026 -16.984 1 90.56 203 PRO B N 1
ATOM 3976 C CA . PRO B 1 203 ? 14.156 -0.518 -15.836 1 90.56 203 PRO B CA 1
ATOM 3977 C C . PRO B 1 203 ? 13.5 -0.862 -14.5 1 90.56 203 PRO B C 1
ATOM 3979 O O . PRO B 1 203 ? 14.188 -1.019 -13.492 1 90.56 203 PRO B O 1
ATOM 3982 N N . LEU B 1 204 ? 12.242 -0.997 -14.484 1 93.25 204 LEU B N 1
ATOM 3983 C CA . LEU B 1 204 ? 11.523 -1.319 -13.266 1 93.25 204 LEU B CA 1
ATOM 3984 C C . LEU B 1 204 ? 12.062 -2.596 -12.633 1 93.25 204 LEU B C 1
ATOM 3986 O O . LEU B 1 204 ? 12.18 -2.686 -11.406 1 93.25 204 LEU B O 1
ATOM 3990 N N . PHE B 1 205 ? 12.422 -3.5 -13.414 1 92.19 205 PHE B N 1
ATOM 3991 C CA . PHE B 1 205 ? 12.844 -4.797 -12.898 1 92.19 205 PHE B CA 1
ATOM 3992 C C . PHE B 1 205 ? 14.258 -4.715 -12.336 1 92.19 205 PHE B C 1
ATOM 3994 O O . PHE B 1 205 ? 14.555 -5.309 -11.297 1 92.19 205 PHE B O 1
ATOM 4001 N N . ALA B 1 206 ? 15.07 -3.945 -12.984 1 90 206 ALA B N 1
ATOM 4002 C CA . ALA B 1 206 ? 16.453 -3.807 -12.531 1 90 206 ALA B CA 1
ATOM 4003 C C . ALA B 1 206 ? 16.531 -2.92 -11.289 1 90 206 ALA B C 1
ATOM 4005 O O . ALA B 1 206 ? 17.328 -3.178 -10.383 1 90 206 ALA B O 1
ATOM 4006 N N . GLU B 1 207 ? 15.688 -1.96 -11.234 1 92.75 207 GLU B N 1
ATOM 4007 C CA . GLU B 1 207 ? 15.883 -0.914 -10.234 1 92.75 207 GLU B CA 1
ATOM 4008 C C . GLU B 1 207 ? 14.961 -1.122 -9.031 1 92.75 207 GLU B C 1
ATOM 4010 O O . GLU B 1 207 ? 15.211 -0.577 -7.957 1 92.75 207 GLU B O 1
ATOM 4015 N N . PHE B 1 208 ? 13.953 -1.936 -9.234 1 94.12 208 PHE B N 1
ATOM 4016 C CA . PHE B 1 208 ? 13.008 -2.086 -8.133 1 94.12 208 PHE B CA 1
ATOM 4017 C C . PHE B 1 208 ? 12.695 -3.559 -7.887 1 94.12 208 PHE B C 1
ATOM 4019 O O . PHE B 1 208 ? 12.914 -4.07 -6.785 1 94.12 208 PHE B O 1
ATOM 4026 N N . CYS B 1 209 ? 12.273 -4.285 -8.859 1 94.88 209 CYS B N 1
ATOM 4027 C CA . CYS B 1 209 ? 11.742 -5.633 -8.68 1 94.88 209 CYS B CA 1
ATOM 4028 C C . CYS B 1 209 ? 12.812 -6.574 -8.141 1 94.88 209 CYS B C 1
ATOM 4030 O O . CYS B 1 209 ? 12.594 -7.266 -7.145 1 94.88 209 CYS B O 1
ATOM 4032 N N . PHE B 1 210 ? 13.914 -6.613 -8.75 1 94.12 210 PHE B N 1
ATOM 4033 C CA . PHE B 1 210 ? 14.922 -7.582 -8.344 1 94.12 210 PHE B CA 1
ATOM 4034 C C . PHE B 1 210 ? 15.57 -7.172 -7.027 1 94.12 210 PHE B C 1
ATOM 4036 O O . PHE B 1 210 ? 15.828 -8.016 -6.164 1 94.12 210 PHE B O 1
ATOM 4043 N N . PRO B 1 211 ? 15.852 -5.875 -6.863 1 93.31 211 PRO B N 1
ATOM 4044 C CA . PRO B 1 211 ? 16.297 -5.496 -5.52 1 93.31 211 PRO B CA 1
ATOM 4045 C C . PRO B 1 211 ? 15.289 -5.871 -4.438 1 93.31 211 PRO B C 1
ATOM 4047 O O . PRO B 1 211 ? 15.672 -6.305 -3.35 1 93.31 211 PRO B O 1
ATOM 4050 N N . LEU B 1 212 ? 14.062 -5.691 -4.707 1 95.19 212 LEU B N 1
ATOM 4051 C CA . LEU B 1 212 ? 13.016 -6.082 -3.773 1 95.19 212 LEU B CA 1
ATOM 4052 C C . LEU B 1 212 ? 13.031 -7.59 -3.545 1 95.19 212 LEU B C 1
ATOM 4054 O O . LEU B 1 212 ? 12.906 -8.055 -2.408 1 95.19 212 LEU B O 1
ATOM 4058 N N . ALA B 1 213 ? 13.148 -8.305 -4.641 1 95.38 213 ALA B N 1
ATOM 4059 C CA . ALA B 1 213 ? 13.211 -9.766 -4.551 1 95.38 213 ALA B CA 1
ATOM 4060 C C . ALA B 1 213 ? 14.383 -10.203 -3.686 1 95.38 213 ALA B C 1
ATOM 4062 O O . ALA B 1 213 ? 14.25 -11.117 -2.861 1 95.38 213 ALA B O 1
ATOM 4063 N N . GLN B 1 214 ? 15.469 -9.594 -3.857 1 92.19 214 GLN B N 1
ATOM 4064 C CA . GLN B 1 214 ? 16.656 -9.906 -3.076 1 92.19 214 GLN B CA 1
ATOM 4065 C C . GLN B 1 214 ? 16.422 -9.68 -1.586 1 92.19 214 GLN B C 1
ATOM 4067 O O . GLN B 1 214 ? 16.875 -10.461 -0.751 1 92.19 214 GLN B O 1
ATOM 4072 N N . LYS B 1 215 ? 15.711 -8.719 -1.333 1 91.94 215 LYS B N 1
ATOM 4073 C CA . LYS B 1 215 ? 15.438 -8.352 0.052 1 91.94 215 LYS B CA 1
ATOM 4074 C C . LYS B 1 215 ? 14.406 -9.297 0.676 1 91.94 215 LYS B C 1
ATOM 4076 O O . LYS B 1 215 ? 14.578 -9.742 1.812 1 91.94 215 LYS B O 1
ATOM 4081 N N . LEU B 1 216 ? 13.383 -9.617 -0.053 1 93.94 216 LEU B N 1
ATOM 4082 C CA . LEU B 1 216 ? 12.219 -10.266 0.546 1 93.94 216 LEU B CA 1
ATOM 4083 C C . LEU B 1 216 ? 12.289 -11.773 0.366 1 93.94 216 LEU B C 1
ATOM 4085 O O . LEU B 1 216 ? 11.805 -12.531 1.214 1 93.94 216 LEU B O 1
ATOM 4089 N N . LEU B 1 217 ? 12.836 -12.195 -0.77 1 95.44 217 LEU B N 1
ATOM 4090 C CA . LEU B 1 217 ? 12.914 -13.625 -1.048 1 95.44 217 LEU B CA 1
ATOM 4091 C C . LEU B 1 217 ? 14.164 -14.234 -0.419 1 95.44 217 LEU B C 1
ATOM 4093 O O . LEU B 1 217 ? 15 -14.805 -1.121 1 95.44 217 LEU B O 1
ATOM 4097 N N . SER B 1 218 ? 14.18 -14.281 0.854 1 89.88 218 SER B N 1
ATOM 4098 C CA . SER B 1 218 ? 15.375 -14.656 1.599 1 89.88 218 SER B CA 1
ATOM 4099 C C . SER B 1 218 ? 15.633 -16.156 1.522 1 89.88 218 SER B C 1
ATOM 4101 O O . SER B 1 218 ? 16.766 -16.609 1.666 1 89.88 218 SER B O 1
ATOM 4103 N N . ASN B 1 219 ? 14.625 -16.969 1.248 1 92.69 219 ASN B N 1
ATOM 4104 C CA . ASN B 1 219 ? 14.781 -18.422 1.225 1 92.69 219 ASN B CA 1
ATOM 4105 C C . ASN B 1 219 ? 14.711 -18.969 -0.198 1 92.69 219 ASN B C 1
ATOM 4107 O O . ASN B 1 219 ? 14.477 -20.156 -0.396 1 92.69 219 ASN B O 1
ATOM 4111 N N . LEU B 1 220 ? 14.922 -18.094 -1.091 1 95 220 LEU B N 1
ATOM 4112 C CA . LEU B 1 220 ? 14.836 -18.5 -2.488 1 95 220 LEU B CA 1
ATOM 4113 C C . LEU B 1 220 ? 15.961 -19.469 -2.844 1 95 220 LEU B C 1
ATOM 4115 O O . LEU B 1 220 ? 17.141 -19.172 -2.605 1 95 220 LEU B O 1
ATOM 4119 N N . ARG B 1 221 ? 15.633 -20.609 -3.484 1 91.75 221 ARG B N 1
ATOM 4120 C CA . ARG B 1 221 ? 16.609 -21.625 -3.816 1 91.75 221 ARG B CA 1
ATOM 4121 C C . ARG B 1 221 ? 16.734 -21.812 -5.328 1 91.75 221 ARG B C 1
ATOM 4123 O O . ARG B 1 221 ? 17.797 -22.156 -5.836 1 91.75 221 ARG B O 1
ATOM 4130 N N . HIS B 1 222 ? 15.617 -21.594 -5.969 1 90.12 222 HIS B N 1
ATOM 4131 C CA . HIS B 1 222 ? 15.578 -21.781 -7.414 1 90.12 222 HIS B CA 1
ATOM 4132 C C . HIS B 1 222 ? 15.086 -20.531 -8.133 1 90.12 222 HIS B C 1
ATOM 4134 O O . HIS B 1 222 ? 14.016 -20.016 -7.809 1 90.12 222 HIS B O 1
ATOM 4140 N N . LEU B 1 223 ? 15.891 -20.062 -9.07 1 91.81 223 LEU B N 1
ATOM 4141 C CA . LEU B 1 223 ? 15.516 -18.875 -9.828 1 91.81 223 LEU B CA 1
ATOM 4142 C C . LEU B 1 223 ? 15.617 -19.141 -11.328 1 91.81 223 LEU B C 1
ATOM 4144 O O . LEU B 1 223 ? 16.625 -19.672 -11.805 1 91.81 223 LEU B O 1
ATOM 4148 N N . SER B 1 224 ? 14.547 -18.891 -11.984 1 88.81 224 SER B N 1
ATOM 4149 C CA . SER B 1 224 ? 14.531 -18.953 -13.445 1 88.81 224 SER B CA 1
ATOM 4150 C C . SER B 1 224 ? 14.273 -17.578 -14.055 1 88.81 224 SER B C 1
ATOM 4152 O O . SER B 1 224 ? 13.312 -16.906 -13.695 1 88.81 224 SER B O 1
ATOM 4154 N N . LEU B 1 225 ? 15.172 -17.141 -14.875 1 88.31 225 LEU B N 1
ATOM 4155 C CA . LEU B 1 225 ? 15.031 -15.875 -15.578 1 88.31 225 LEU B CA 1
ATOM 4156 C C . LEU B 1 225 ? 15.062 -16.078 -17.094 1 88.31 225 LEU B C 1
ATOM 4158 O O . LEU B 1 225 ? 16.062 -16.531 -17.641 1 88.31 225 LEU B O 1
ATOM 4162 N N . LYS B 1 226 ? 13.953 -15.766 -17.672 1 83.5 226 LYS B N 1
ATOM 4163 C CA . LYS B 1 226 ? 13.836 -15.898 -19.125 1 83.5 226 LYS B CA 1
ATOM 4164 C C . LYS B 1 226 ? 13.484 -14.562 -19.766 1 83.5 226 LYS B C 1
ATOM 4166 O O . LYS B 1 226 ? 12.359 -14.086 -19.656 1 83.5 226 LYS B O 1
ATOM 4171 N N . ALA B 1 227 ? 14.43 -13.969 -20.453 1 79.88 227 ALA B N 1
ATOM 4172 C CA . ALA B 1 227 ? 14.172 -12.727 -21.172 1 79.88 227 ALA B CA 1
ATOM 4173 C C . ALA B 1 227 ? 13.82 -12.992 -22.641 1 79.88 227 ALA B C 1
ATOM 4175 O O . ALA B 1 227 ? 14.492 -13.781 -23.297 1 79.88 227 ALA B O 1
ATOM 4176 N N . ALA B 1 228 ? 12.781 -12.555 -23.078 1 72.38 228 ALA B N 1
ATOM 4177 C CA . ALA B 1 228 ? 12.258 -12.898 -24.406 1 72.38 228 ALA B CA 1
ATOM 4178 C C . ALA B 1 228 ? 13.008 -12.148 -25.5 1 72.38 228 ALA B C 1
ATOM 4180 O O . ALA B 1 228 ? 13.555 -12.773 -26.422 1 72.38 228 ALA B O 1
ATOM 4181 N N . GLU B 1 229 ? 13.031 -10.875 -25.531 1 72 229 GLU B N 1
ATOM 4182 C CA . GLU B 1 229 ? 13.469 -10.125 -26.703 1 72 229 GLU B CA 1
ATOM 4183 C C . GLU B 1 229 ? 14.758 -9.359 -26.422 1 72 229 GLU B C 1
ATOM 4185 O O . GLU B 1 229 ? 15.664 -9.336 -27.25 1 72 229 GLU B O 1
ATOM 4190 N N . THR B 1 230 ? 14.836 -8.773 -25.344 1 75 230 THR B N 1
ATOM 4191 C CA . THR B 1 230 ? 15.969 -7.918 -25.016 1 75 230 THR B CA 1
ATOM 4192 C C . THR B 1 230 ? 16.625 -8.367 -23.703 1 75 230 THR B C 1
ATOM 4194 O O . THR B 1 230 ? 15.93 -8.805 -22.781 1 75 230 THR B O 1
ATOM 4197 N N . ALA B 1 231 ? 17.938 -8.344 -23.781 1 73.81 231 ALA B N 1
ATOM 4198 C CA . ALA B 1 231 ? 18.688 -8.695 -22.578 1 73.81 231 ALA B CA 1
ATOM 4199 C C . ALA B 1 231 ? 18.312 -7.797 -21.406 1 73.81 231 ALA B C 1
ATOM 4201 O O . ALA B 1 231 ? 18.094 -6.598 -21.578 1 73.81 231 ALA B O 1
ATOM 4202 N N . PRO B 1 232 ? 18.203 -8.445 -20.312 1 78.25 232 PRO B N 1
ATOM 4203 C CA . PRO B 1 232 ? 17.891 -7.629 -19.125 1 78.25 232 PRO B CA 1
ATOM 4204 C C . PRO B 1 232 ? 19.016 -6.66 -18.781 1 78.25 232 PRO B C 1
ATOM 4206 O O . PRO B 1 232 ? 20.172 -6.898 -19.125 1 78.25 232 PRO B O 1
ATOM 4209 N N . PRO B 1 233 ? 18.625 -5.566 -18.219 1 78.94 233 PRO B N 1
ATOM 4210 C CA . PRO B 1 233 ? 19.656 -4.621 -17.766 1 78.94 233 PRO B CA 1
ATOM 4211 C C . PRO B 1 233 ? 20.641 -5.25 -16.797 1 78.94 233 PRO B C 1
ATOM 4213 O O . PRO B 1 233 ? 20.328 -6.238 -16.125 1 78.94 233 PRO B O 1
ATOM 4216 N N . THR B 1 234 ? 21.812 -4.703 -16.766 1 75.94 234 THR B N 1
ATOM 4217 C CA . THR B 1 234 ? 22.906 -5.215 -15.953 1 75.94 234 THR B CA 1
ATOM 4218 C C . THR B 1 234 ? 22.516 -5.262 -14.477 1 75.94 234 THR B C 1
ATOM 4220 O O . THR B 1 234 ? 22.938 -6.152 -13.742 1 75.94 234 THR B O 1
ATOM 4223 N N . GLY B 1 235 ? 21.656 -4.367 -14.07 1 77.94 235 GLY B N 1
ATOM 4224 C CA . GLY B 1 235 ? 21.219 -4.316 -12.68 1 77.94 235 GLY B CA 1
ATOM 4225 C C . GLY B 1 235 ? 20.484 -5.566 -12.25 1 77.94 235 GLY B C 1
ATOM 4226 O O . GLY B 1 235 ? 20.516 -5.938 -11.07 1 77.94 235 GLY B O 1
ATOM 4227 N N . VAL B 1 236 ? 19.844 -6.207 -13.227 1 83.62 236 VAL B N 1
ATOM 4228 C CA . VAL B 1 236 ? 19.109 -7.43 -12.93 1 83.62 236 VAL B CA 1
ATOM 4229 C C . VAL B 1 236 ? 20.078 -8.547 -12.578 1 83.62 236 VAL B C 1
ATOM 4231 O O . VAL B 1 236 ? 19.906 -9.234 -11.562 1 83.62 236 VAL B O 1
ATOM 4234 N N . LEU B 1 237 ? 21.047 -8.594 -13.359 1 76.88 237 LEU B N 1
ATOM 4235 C CA . LEU B 1 237 ? 22.031 -9.648 -13.156 1 76.88 237 LEU B CA 1
ATOM 4236 C C . LEU B 1 237 ? 22.828 -9.406 -11.875 1 76.88 237 LEU B C 1
ATOM 4238 O O . LEU B 1 237 ? 23.141 -10.352 -11.141 1 76.88 237 LEU B O 1
ATOM 4242 N N . GLU B 1 238 ? 23.062 -8.219 -11.578 1 77.38 238 GLU B N 1
ATOM 4243 C CA . GLU B 1 238 ? 23.75 -7.875 -10.336 1 77.38 238 GLU B CA 1
ATOM 4244 C C . GLU B 1 238 ? 22.922 -8.273 -9.117 1 77.38 238 GLU B C 1
ATOM 4246 O O . GLU B 1 238 ? 23.453 -8.805 -8.141 1 77.38 238 GLU B O 1
ATOM 4251 N N . ALA B 1 239 ? 21.672 -8.047 -9.195 1 81.88 239 ALA B N 1
ATOM 4252 C CA . ALA B 1 239 ? 20.781 -8.391 -8.086 1 81.88 239 ALA B CA 1
ATOM 4253 C C . ALA B 1 239 ? 20.688 -9.898 -7.906 1 81.88 239 ALA B C 1
ATOM 4255 O O . ALA B 1 239 ? 20.688 -10.398 -6.777 1 81.88 239 ALA B O 1
ATOM 4256 N N . VAL B 1 240 ? 20.641 -10.531 -9.016 1 82.75 240 VAL B N 1
ATOM 4257 C CA . VAL B 1 240 ? 20.531 -11.984 -8.984 1 82.75 240 VAL B CA 1
ATOM 4258 C C . VAL B 1 240 ? 21.781 -12.586 -8.344 1 82.75 240 VAL B C 1
ATOM 4260 O O . VAL B 1 240 ? 21.688 -13.523 -7.547 1 82.75 240 VAL B O 1
ATOM 4263 N N . MET B 1 241 ? 22.812 -11.93 -8.586 1 75.06 241 MET B N 1
ATOM 4264 C CA . MET B 1 241 ? 24.094 -12.414 -8.055 1 75.06 241 MET B CA 1
ATOM 4265 C C . MET B 1 241 ? 24.188 -12.164 -6.551 1 75.06 241 MET B C 1
ATOM 4267 O O . MET B 1 241 ? 24.953 -12.828 -5.852 1 75.06 241 MET B O 1
ATOM 4271 N N . GLY B 1 242 ? 23.406 -11.258 -6.098 1 76.69 242 GLY B N 1
ATOM 4272 C CA . GLY B 1 242 ? 23.391 -10.953 -4.676 1 76.69 242 GLY B CA 1
ATOM 4273 C C . GLY B 1 242 ? 22.484 -11.875 -3.873 1 76.69 242 GLY B C 1
ATOM 4274 O O . GLY B 1 242 ? 22.469 -11.812 -2.641 1 76.69 242 GLY B O 1
ATOM 4275 N N . MET B 1 243 ? 21.844 -12.789 -4.574 1 84.06 243 MET B N 1
ATOM 4276 C CA . MET B 1 243 ? 20.969 -13.734 -3.877 1 84.06 243 MET B CA 1
ATOM 4277 C C . MET B 1 243 ? 21.766 -14.953 -3.402 1 84.06 243 MET B C 1
ATOM 4279 O O . MET B 1 243 ? 21.953 -15.906 -4.16 1 84.06 243 MET B O 1
ATOM 4283 N N . ASN B 1 244 ? 22.047 -14.984 -2.131 1 76.81 244 ASN B N 1
ATOM 4284 C CA . ASN B 1 244 ? 23.062 -15.859 -1.569 1 76.81 244 ASN B CA 1
ATOM 4285 C C . ASN B 1 244 ? 22.531 -17.266 -1.352 1 76.81 244 ASN B C 1
ATOM 4287 O O . ASN B 1 244 ? 23.297 -18.219 -1.242 1 76.81 244 ASN B O 1
ATOM 4291 N N . ASN B 1 245 ? 21.297 -17.516 -1.339 1 83.56 245 ASN B N 1
ATOM 4292 C CA . ASN B 1 245 ? 20.75 -18.812 -0.993 1 83.56 245 ASN B CA 1
ATOM 4293 C C . ASN B 1 245 ? 20.328 -19.594 -2.236 1 83.56 245 ASN B C 1
ATOM 4295 O O . ASN B 1 245 ? 19.719 -20.656 -2.133 1 83.56 245 ASN B O 1
ATOM 4299 N N . LEU B 1 246 ? 20.719 -19.141 -3.361 1 85 246 LEU B N 1
ATOM 4300 C CA . LEU B 1 246 ? 20.297 -19.781 -4.605 1 85 246 LEU B CA 1
ATOM 4301 C C . LEU B 1 246 ? 21.047 -21.078 -4.828 1 85 246 LEU B C 1
ATOM 4303 O O . LEU B 1 246 ? 22.266 -21.125 -4.746 1 85 246 LEU B O 1
ATOM 4307 N N . GLU B 1 247 ? 20.328 -22.156 -5.066 1 81.88 247 GLU B N 1
ATOM 4308 C CA . GLU B 1 247 ? 20.891 -23.469 -5.371 1 81.88 247 GLU B CA 1
ATOM 4309 C C . GLU B 1 247 ? 20.891 -23.734 -6.871 1 81.88 247 GLU B C 1
ATOM 4311 O O . GLU B 1 247 ? 21.75 -24.469 -7.379 1 81.88 247 GLU B O 1
ATOM 4316 N N . SER B 1 248 ? 19.891 -23.188 -7.523 1 81.44 248 SER B N 1
ATOM 4317 C CA . SER B 1 248 ? 19.781 -23.375 -8.969 1 81.44 248 SER B CA 1
ATOM 4318 C C . SER B 1 248 ? 19.375 -22.062 -9.656 1 81.44 248 SER B C 1
ATOM 4320 O O . SER B 1 248 ? 18.516 -21.344 -9.148 1 81.44 248 SER B O 1
ATOM 4322 N N . LEU B 1 249 ? 20.094 -21.781 -10.727 1 81.38 249 LEU B N 1
ATOM 4323 C CA . LEU B 1 249 ? 19.812 -20.594 -11.539 1 81.38 249 LEU B CA 1
ATOM 4324 C C . LEU B 1 249 ? 19.688 -20.969 -13.016 1 81.38 249 LEU B C 1
ATOM 4326 O O . LEU B 1 249 ? 20.641 -21.5 -13.602 1 81.38 249 LEU B O 1
ATOM 4330 N N . ASP B 1 250 ? 18.5 -20.75 -13.531 1 78.69 250 ASP B N 1
ATOM 4331 C CA . ASP B 1 250 ? 18.25 -20.953 -14.953 1 78.69 250 ASP B CA 1
ATOM 4332 C C . ASP B 1 250 ? 18.125 -19.625 -15.695 1 78.69 250 ASP B C 1
ATOM 4334 O O . ASP B 1 250 ? 17.172 -18.875 -15.484 1 78.69 250 ASP B O 1
ATOM 4338 N N . LEU B 1 251 ? 19.125 -19.281 -16.531 1 78.69 251 LEU B N 1
ATOM 4339 C CA . LEU B 1 251 ? 19.125 -18.031 -17.281 1 78.69 251 LEU B CA 1
ATOM 4340 C C . LEU B 1 251 ? 18.953 -18.297 -18.781 1 78.69 251 LEU B C 1
ATOM 4342 O O . LEU B 1 251 ? 19.719 -19.062 -19.375 1 78.69 251 LEU B O 1
ATOM 4346 N N . GLN B 1 252 ? 17.859 -17.766 -19.312 1 77.25 252 GLN B N 1
ATOM 4347 C CA . GLN B 1 252 ? 17.641 -17.781 -20.75 1 77.25 252 GLN B CA 1
ATOM 4348 C C . GLN B 1 252 ? 17.578 -16.359 -21.312 1 77.25 252 GLN B C 1
ATOM 4350 O O . GLN B 1 252 ? 16.547 -15.688 -21.219 1 77.25 252 GLN B O 1
ATOM 4355 N N . LEU B 1 253 ? 18.656 -15.828 -21.844 1 72.69 253 LEU B N 1
ATOM 4356 C CA . LEU B 1 253 ? 18.766 -14.461 -22.344 1 72.69 253 LEU B CA 1
ATOM 4357 C C . LEU B 1 253 ? 18.922 -14.438 -23.859 1 72.69 253 LEU B C 1
ATOM 4359 O O . LEU B 1 253 ? 19.5 -15.359 -24.438 1 72.69 253 LEU B O 1
ATOM 4363 N N . PRO B 1 254 ? 18.188 -13.297 -24.406 1 69.75 254 PR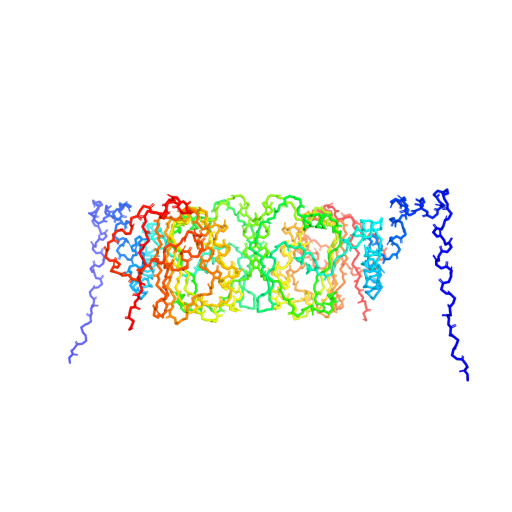O B N 1
ATOM 4364 C CA . PRO B 1 254 ? 18.375 -13.18 -25.859 1 69.75 254 PRO B CA 1
ATOM 4365 C C . PRO B 1 254 ? 19.781 -12.734 -26.25 1 69.75 254 PRO B C 1
ATOM 4367 O O . PRO B 1 254 ? 20.406 -11.961 -25.531 1 69.75 254 PRO B O 1
ATOM 4370 N N . GLY B 1 255 ? 20.234 -13.078 -27.5 1 58.69 255 GLY B N 1
ATOM 4371 C CA . GLY B 1 255 ? 21.484 -12.641 -28.125 1 58.69 255 GLY B CA 1
ATOM 4372 C C . GLY B 1 255 ? 22.609 -13.648 -27.984 1 58.69 255 GLY B C 1
ATOM 4373 O O . GLY B 1 255 ? 22.5 -14.594 -27.203 1 58.69 255 GLY B O 1
ATOM 4374 N N . PRO B 1 256 ? 23.422 -13.414 -28.969 1 48.84 256 PRO B N 1
ATOM 4375 C CA . PRO B 1 256 ? 24.516 -14.383 -29.047 1 48.84 256 PRO B CA 1
ATOM 4376 C C . PRO B 1 256 ? 25.188 -14.633 -27.688 1 48.84 256 PRO B C 1
ATOM 4378 O O . PRO B 1 256 ? 24.859 -15.609 -27.016 1 48.84 256 PRO B O 1
ATOM 4381 N N . ASN B 1 257 ? 26.438 -14.109 -27.547 1 41.22 257 ASN B N 1
ATOM 4382 C CA . ASN 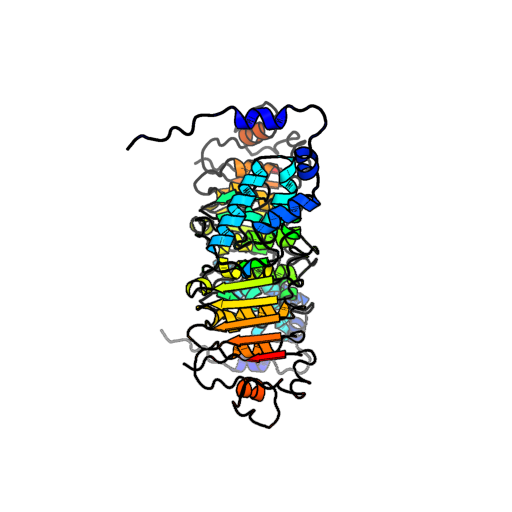B 1 257 ? 27.5 -14.414 -26.594 1 41.22 257 ASN B CA 1
ATOM 4383 C C . ASN B 1 257 ? 27.219 -13.828 -25.219 1 41.22 257 ASN B C 1
ATOM 4385 O O . ASN B 1 257 ? 27.844 -12.852 -24.812 1 41.22 257 ASN B O 1
ATOM 4389 N N . VAL B 1 258 ? 26.109 -13.523 -24.953 1 45.59 258 VAL B N 1
ATOM 4390 C CA . VAL B 1 258 ? 26.125 -12.938 -23.609 1 45.59 258 VAL B CA 1
ATOM 4391 C C . VAL B 1 258 ? 26.734 -13.93 -22.625 1 45.59 258 VAL B C 1
ATOM 4393 O O . VAL B 1 258 ? 26.141 -14.984 -22.359 1 45.59 258 VAL B O 1
ATOM 4396 N N . SER B 1 259 ? 27.969 -14.141 -22.734 1 41.91 259 SER B N 1
ATOM 4397 C CA . SER B 1 259 ? 28.688 -15.062 -21.859 1 41.91 259 SER B CA 1
ATOM 4398 C C . SER B 1 259 ? 28.344 -14.836 -20.406 1 41.91 259 SER B C 1
ATOM 4400 O O . SER B 1 259 ? 28.594 -13.75 -19.859 1 41.91 259 SER B O 1
ATOM 4402 N N . LEU B 1 260 ? 27.25 -15.328 -19.922 1 47.81 260 LEU B N 1
ATOM 4403 C CA . LEU B 1 260 ? 27.047 -15.469 -18.484 1 47.81 260 LEU B CA 1
ATOM 4404 C C . LEU B 1 260 ? 28.391 -15.492 -17.75 1 47.81 260 LEU B C 1
ATOM 4406 O O . LEU B 1 260 ? 28.5 -14.977 -16.625 1 47.81 260 LEU B O 1
ATOM 4410 N N . GLY B 1 261 ? 29.266 -16.047 -18.547 1 45.75 261 GLY B N 1
ATOM 4411 C CA . GLY B 1 261 ? 30.625 -16.141 -18.031 1 45.75 261 GLY B CA 1
ATOM 4412 C C . GLY B 1 261 ? 31.234 -14.781 -17.734 1 45.75 261 GLY B C 1
ATOM 4413 O O . GLY B 1 261 ? 31.859 -14.594 -16.688 1 45.75 261 GLY B O 1
ATOM 4414 N N . HIS B 1 262 ? 30.938 -13.945 -18.656 1 46.25 262 HIS B N 1
ATOM 4415 C CA . HIS B 1 262 ? 31.531 -12.625 -18.453 1 46.25 262 HIS B CA 1
ATOM 4416 C C . HIS B 1 262 ? 30.828 -11.891 -17.312 1 46.25 262 HIS B C 1
ATOM 4418 O O . HIS B 1 262 ? 31.484 -11.203 -16.516 1 46.25 262 HIS B O 1
ATOM 4424 N N . ILE B 1 263 ? 29.625 -11.922 -17.375 1 47.38 263 ILE B N 1
ATOM 4425 C CA . ILE B 1 263 ? 28.875 -11.219 -16.344 1 47.38 263 ILE B CA 1
ATOM 4426 C C . ILE B 1 263 ? 29.172 -11.828 -14.969 1 47.38 263 ILE B C 1
ATOM 4428 O O . ILE B 1 263 ? 29.391 -11.109 -13.992 1 47.38 263 ILE B O 1
ATOM 4432 N N . LEU B 1 264 ? 29.219 -13.094 -15.016 1 48.5 264 LEU B N 1
ATOM 4433 C CA . LEU B 1 264 ? 29.578 -13.789 -13.781 1 48.5 264 LEU B CA 1
ATOM 4434 C C . LEU B 1 264 ? 31.031 -13.539 -13.43 1 48.5 264 LEU B C 1
ATOM 4436 O O . LEU B 1 264 ? 31.375 -13.422 -12.25 1 48.5 264 LEU B O 1
ATOM 4440 N N . ALA B 1 265 ? 31.812 -13.492 -14.539 1 45.19 265 ALA B N 1
ATOM 4441 C CA . ALA B 1 265 ? 33.219 -13.203 -14.336 1 45.19 265 ALA B CA 1
ATOM 4442 C C . ALA B 1 265 ? 33.438 -11.805 -13.758 1 45.19 265 ALA B C 1
ATOM 4444 O O . ALA B 1 265 ? 34.281 -11.594 -12.898 1 45.19 265 ALA B O 1
ATOM 4445 N N . ARG B 1 266 ? 32.844 -10.852 -14.438 1 44.53 266 ARG B N 1
ATOM 4446 C CA . ARG B 1 266 ? 33.031 -9.477 -13.992 1 44.53 266 ARG B CA 1
ATOM 4447 C C . ARG B 1 266 ? 32.562 -9.305 -12.547 1 44.53 266 ARG B C 1
ATOM 4449 O O . ARG B 1 266 ? 33.156 -8.539 -11.789 1 44.53 266 ARG B O 1
ATOM 4456 N N . THR B 1 267 ? 31.359 -9.711 -12.367 1 40.59 267 THR B N 1
ATOM 4457 C CA . THR B 1 267 ? 30.812 -9.508 -11.039 1 40.59 267 THR B CA 1
ATOM 4458 C C . THR B 1 267 ? 31.578 -10.32 -10 1 40.59 267 THR B C 1
ATOM 4460 O O . THR B 1 267 ? 31.594 -9.977 -8.82 1 40.59 267 THR B O 1
ATOM 4463 N N . MET B 1 268 ? 32 -11.578 -10.438 1 38.25 268 MET B N 1
ATOM 4464 C CA . MET B 1 268 ? 32.781 -12.391 -9.5 1 38.25 268 MET B CA 1
ATOM 4465 C C . MET B 1 268 ? 34.219 -11.906 -9.43 1 38.25 268 MET B C 1
ATOM 4467 O O . MET B 1 268 ? 35.031 -12.492 -8.727 1 38.25 268 MET B O 1
ATOM 4471 N N . GLY B 1 269 ? 34.656 -10.719 -9.438 1 36.31 269 GLY B N 1
ATOM 4472 C CA . GLY B 1 269 ? 36 -10.219 -9.359 1 36.31 269 GLY B CA 1
ATOM 4473 C C . GLY B 1 269 ? 36.969 -10.961 -10.281 1 36.31 269 GLY B C 1
ATOM 4474 O O . GLY B 1 269 ? 37.844 -10.344 -10.898 1 36.31 269 GLY B O 1
ATOM 4475 N N . SER B 1 270 ? 37.625 -12.188 -9.836 1 35.06 270 SER B N 1
ATOM 4476 C CA . SER B 1 270 ? 38.906 -12.656 -10.336 1 35.06 270 SER B CA 1
ATOM 4477 C C . SER B 1 270 ? 38.844 -12.969 -11.828 1 35.06 270 SER B C 1
ATOM 4479 O O . SER B 1 270 ? 37.75 -13.078 -12.398 1 35.06 270 SER B O 1
ATOM 4481 N N . GLY B 1 271 ? 39.844 -14.016 -12.523 1 32.12 271 GLY B N 1
ATOM 4482 C CA . GLY B 1 271 ? 40.656 -14.32 -13.688 1 32.12 271 GLY B CA 1
ATOM 4483 C C . GLY B 1 271 ? 39.844 -14.82 -14.875 1 32.12 271 GLY B C 1
ATOM 4484 O O . GLY B 1 271 ? 39.688 -14.102 -15.852 1 32.12 271 GLY B O 1
ATOM 4485 N N . ASN B 1 272 ? 39.812 -16.312 -15.102 1 30.58 272 ASN B N 1
ATOM 4486 C CA . ASN B 1 272 ? 39.844 -16.938 -16.422 1 30.58 272 ASN B CA 1
ATOM 4487 C C . ASN B 1 272 ? 38.469 -16.812 -17.125 1 30.58 272 ASN B C 1
ATOM 4489 O O . ASN B 1 272 ? 37.438 -17.125 -16.531 1 30.58 272 ASN B O 1
ATOM 4493 N N . PRO B 1 273 ? 38.375 -16.109 -18.156 1 32.81 273 PRO B N 1
ATOM 4494 C CA . PRO B 1 273 ? 37.25 -16 -19.109 1 32.81 273 PRO B CA 1
ATOM 4495 C C . PRO B 1 273 ? 36.562 -17.344 -19.375 1 32.81 273 PRO B C 1
ATOM 4497 O O . PRO B 1 273 ? 37.25 -18.297 -19.797 1 32.81 273 PRO B O 1
ATOM 4500 N N . CYS B 1 274 ? 35.688 -17.859 -18.516 1 31.8 274 CYS B N 1
ATOM 4501 C CA . CYS B 1 274 ? 35.094 -19.125 -18.953 1 31.8 274 CYS B CA 1
ATOM 4502 C C . CYS B 1 274 ? 34.781 -19.094 -20.438 1 31.8 274 CYS B C 1
ATOM 4504 O O . CYS B 1 274 ? 34.094 -18.188 -20.906 1 31.8 274 CYS B O 1
ATOM 4506 N N . GLN B 1 275 ? 35.531 -19.672 -21.219 1 30.19 275 GLN B N 1
ATOM 4507 C CA . GLN B 1 275 ? 35.281 -19.922 -22.641 1 30.19 275 GLN B CA 1
ATOM 4508 C C . GLN B 1 275 ? 33.875 -20.469 -22.844 1 30.19 275 GLN B C 1
ATOM 4510 O O . GLN B 1 275 ? 33.375 -21.281 -22.062 1 30.19 275 GLN B O 1
ATOM 4515 N N . PRO B 1 276 ? 33.031 -19.938 -23.562 1 32.12 276 PRO B N 1
ATOM 4516 C CA . PRO B 1 276 ? 31.688 -20.328 -24.031 1 32.12 276 PRO B CA 1
ATOM 4517 C C . PRO B 1 276 ? 31.562 -21.812 -24.312 1 32.12 276 PRO B C 1
ATOM 4519 O O . PRO B 1 276 ? 30.688 -22.234 -25.062 1 32.12 276 PRO B O 1
ATOM 4522 N N . ARG B 1 277 ? 32.625 -22.797 -23.906 1 32.22 277 ARG B N 1
ATOM 4523 C CA . ARG B 1 277 ? 32.406 -24.062 -24.609 1 32.22 277 ARG B CA 1
ATOM 4524 C C . ARG B 1 277 ? 31.031 -24.656 -24.266 1 32.22 277 ARG B C 1
ATOM 4526 O O . ARG B 1 277 ? 30.375 -24.188 -23.328 1 32.22 277 ARG B O 1
ATOM 4533 N N . ASP B 1 278 ? 30.938 -26.172 -24.391 1 30.36 278 ASP B N 1
ATOM 4534 C CA . ASP B 1 278 ? 29.938 -27.234 -24.438 1 30.36 278 ASP B CA 1
ATOM 4535 C C . ASP B 1 278 ? 29.219 -27.344 -23.094 1 30.36 278 ASP B C 1
ATOM 4537 O O . ASP B 1 278 ? 29.828 -27.641 -22.078 1 30.36 278 ASP B O 1
ATOM 4541 N N . VAL B 1 279 ? 28.141 -26.672 -22.766 1 34.59 279 VAL B N 1
ATOM 4542 C CA . VAL B 1 279 ? 27.188 -26.719 -21.656 1 34.59 279 VAL B CA 1
ATOM 4543 C C . VAL B 1 279 ? 27 -28.172 -21.219 1 34.59 279 VAL B C 1
ATOM 4545 O O . VAL B 1 279 ? 26.125 -28.453 -20.391 1 34.59 279 VAL B O 1
ATOM 4548 N N . THR B 1 280 ? 27.516 -29.203 -21.844 1 31 280 THR B N 1
ATOM 4549 C CA . THR B 1 280 ? 27.266 -30.547 -21.344 1 31 280 THR B CA 1
ATOM 4550 C C . THR B 1 280 ? 27.859 -30.734 -19.953 1 31 280 THR B C 1
ATOM 4552 O O . THR B 1 280 ? 27.547 -31.719 -19.266 1 31 280 THR B O 1
ATOM 4555 N N . LYS B 1 281 ? 29.203 -30.406 -19.688 1 31.73 281 LYS B N 1
ATOM 4556 C CA . LYS B 1 281 ? 29.859 -30.875 -18.484 1 31.73 281 LYS B CA 1
ATOM 4557 C C . LYS B 1 281 ? 29.484 -30.031 -17.281 1 31.73 281 LYS B C 1
ATOM 4559 O O . LYS B 1 281 ? 29.312 -28.812 -17.391 1 31.73 281 LYS B O 1
ATOM 4564 N N . PRO B 1 282 ? 29.109 -30.734 -16.031 1 32.03 282 PRO B N 1
ATOM 4565 C CA . PRO B 1 282 ? 28.844 -30.188 -14.703 1 32.03 282 PRO B CA 1
ATOM 4566 C C . PRO B 1 282 ? 29.781 -29.047 -14.336 1 32.03 282 PRO B C 1
ATOM 4568 O O . PRO B 1 282 ? 31.016 -29.188 -14.445 1 32.03 282 PRO B O 1
ATOM 4571 N N . ALA B 1 283 ? 29.578 -27.969 -14.82 1 32.91 283 ALA B N 1
ATOM 4572 C CA . ALA B 1 283 ? 30.562 -26.906 -14.602 1 32.91 283 ALA B CA 1
ATOM 4573 C C . ALA B 1 283 ? 31.125 -26.953 -13.188 1 32.91 283 ALA B C 1
ATOM 4575 O O . ALA B 1 283 ? 30.359 -26.938 -12.211 1 32.91 283 ALA B O 1
ATOM 4576 N N . PRO B 1 284 ? 32.375 -27.406 -12.867 1 30.81 284 PRO B N 1
ATOM 4577 C CA . PRO B 1 284 ? 33.031 -27.672 -11.594 1 30.81 284 PRO B CA 1
ATOM 4578 C C . PRO B 1 284 ? 32.781 -26.578 -10.555 1 30.81 284 PRO B C 1
ATOM 4580 O O . PRO B 1 284 ? 32.25 -25.531 -10.883 1 30.81 284 PRO B O 1
ATOM 4583 N N . SER B 1 285 ? 33.812 -26.359 -9.516 1 32.75 285 SER B N 1
ATOM 4584 C CA . SER B 1 285 ? 34.219 -25.984 -8.156 1 32.75 285 SER B CA 1
ATOM 4585 C C . SER B 1 285 ? 34.125 -24.484 -7.938 1 32.75 285 SER B C 1
ATOM 4587 O O . SER B 1 285 ? 34.25 -24 -6.812 1 32.75 285 SER B O 1
ATOM 4589 N N . ARG B 1 286 ? 34.375 -23.672 -8.922 1 32.59 286 ARG B N 1
ATOM 4590 C CA . ARG B 1 286 ? 34.844 -22.312 -8.695 1 32.59 286 ARG B CA 1
ATOM 4591 C C . ARG B 1 286 ? 33.688 -21.375 -8.359 1 32.59 286 ARG B C 1
ATOM 4593 O O . ARG B 1 286 ? 33.906 -20.156 -8.211 1 32.59 286 ARG B O 1
ATOM 4600 N N . PHE B 1 287 ? 32.531 -21.672 -8.68 1 38.66 287 PHE B N 1
ATOM 4601 C CA . PHE B 1 287 ? 31.375 -20.906 -8.258 1 38.66 287 PHE B CA 1
ATOM 4602 C C . PHE B 1 287 ? 31.281 -20.859 -6.738 1 38.66 287 PHE B C 1
ATOM 4604 O O . PHE B 1 287 ? 30.25 -20.438 -6.188 1 38.66 287 PHE B O 1
ATOM 4611 N N . GLY B 1 288 ? 32.156 -21.359 -6.102 1 35.56 288 GLY B N 1
ATOM 4612 C CA . GLY B 1 288 ? 32.219 -21.656 -4.68 1 35.56 288 GLY B CA 1
ATOM 4613 C C . GLY B 1 288 ? 32.031 -20.422 -3.812 1 35.56 288 GLY B C 1
ATOM 4614 O O . GLY B 1 288 ? 31.328 -20.484 -2.793 1 35.56 288 GLY B O 1
ATOM 4615 N N . ARG B 1 289 ? 32.75 -19.344 -4.148 1 38.47 289 ARG B N 1
ATOM 4616 C CA . ARG B 1 289 ? 32.781 -18.344 -3.086 1 38.47 289 ARG B CA 1
ATOM 4617 C C . ARG B 1 289 ? 31.547 -17.469 -3.107 1 38.47 289 ARG B C 1
ATOM 4619 O O . ARG B 1 289 ? 31.094 -17 -2.061 1 38.47 289 ARG B O 1
ATOM 4626 N N . ALA B 1 290 ? 31.109 -16.953 -4.328 1 38.44 290 ALA B N 1
ATOM 4627 C CA . ALA B 1 290 ? 30.047 -15.945 -4.336 1 38.44 290 ALA B CA 1
ATOM 4628 C C . ALA B 1 290 ? 28.719 -16.547 -3.908 1 38.44 290 ALA B C 1
ATOM 4630 O O . ALA B 1 290 ? 27.891 -15.867 -3.301 1 38.44 290 ALA B O 1
ATOM 4631 N N . PHE B 1 291 ? 28.344 -17.734 -4.559 1 42.09 291 PHE B N 1
ATOM 4632 C CA . PHE B 1 291 ? 27.172 -18.484 -4.117 1 42.09 291 PHE B CA 1
ATOM 4633 C C . PHE B 1 291 ? 27.594 -19.75 -3.375 1 42.09 291 PHE B C 1
ATOM 4635 O O . PHE B 1 291 ? 27.703 -20.828 -3.975 1 42.09 291 PHE B O 1
ATOM 4642 N N . PRO B 1 292 ? 28.062 -19.516 -2.311 1 44.03 292 PRO B N 1
ATOM 4643 C CA . PRO B 1 292 ? 28.594 -20.703 -1.646 1 44.03 292 PRO B CA 1
ATOM 4644 C C . PRO B 1 292 ? 27.656 -21.906 -1.753 1 44.03 292 PRO B C 1
ATOM 4646 O O . PRO B 1 292 ? 28.109 -23.047 -1.76 1 44.03 292 PRO B O 1
ATOM 4649 N N . SER B 1 293 ? 26.328 -21.5 -1.967 1 43.34 293 SER B N 1
ATOM 4650 C CA . SER B 1 293 ? 25.406 -22.641 -1.931 1 43.34 293 SER B CA 1
ATOM 4651 C C . SER B 1 293 ? 24.953 -23.016 -3.334 1 43.34 293 SER B C 1
ATOM 4653 O O . SER B 1 293 ? 24.062 -23.859 -3.492 1 43.34 293 SER B O 1
ATOM 4655 N N . LEU B 1 294 ? 25.391 -22.312 -4.312 1 47.16 294 LEU B N 1
ATOM 4656 C CA . LEU B 1 294 ? 24.859 -22.594 -5.648 1 47.16 294 LEU B CA 1
ATOM 4657 C C . LEU B 1 294 ? 25.375 -23.938 -6.164 1 47.16 294 LEU B C 1
ATOM 4659 O O . LEU B 1 294 ? 26.578 -24.156 -6.262 1 47.16 294 LEU B O 1
ATOM 4663 N N . SER B 1 295 ? 24.734 -24.938 -6.113 1 41.41 295 SER B N 1
ATOM 4664 C CA . SER B 1 295 ? 25.172 -26.25 -6.555 1 41.41 295 SER B CA 1
ATOM 4665 C C . SER B 1 295 ? 25.047 -26.406 -8.07 1 41.41 295 SER B C 1
ATOM 4667 O O . SER B 1 295 ? 25.781 -27.188 -8.68 1 41.41 295 SER B O 1
ATOM 4669 N N . GLY B 1 296 ? 24.031 -25.766 -8.859 1 41.25 296 GLY B N 1
ATOM 4670 C CA . GLY B 1 296 ? 23.859 -26.031 -10.281 1 41.25 296 GLY B CA 1
ATOM 4671 C C . GLY B 1 296 ? 23.5 -24.797 -11.07 1 41.25 296 GLY B C 1
ATOM 4672 O O . GLY B 1 296 ? 22.688 -23.969 -10.625 1 41.25 296 GLY B O 1
ATOM 4673 N N . LEU B 1 297 ? 24.344 -24.25 -11.906 1 44 297 LEU B N 1
ATOM 4674 C CA . LEU B 1 297 ? 24.078 -23.172 -12.852 1 44 297 LEU B CA 1
ATOM 4675 C C . LEU B 1 297 ? 23.781 -23.734 -14.242 1 44 297 LEU B C 1
ATOM 4677 O O . LEU B 1 297 ? 24.562 -24.531 -14.773 1 44 297 LEU B O 1
ATOM 4681 N N . ALA B 1 298 ? 22.531 -23.875 -14.688 1 36.97 298 ALA B N 1
ATOM 4682 C CA . ALA B 1 298 ? 22.297 -24.281 -16.062 1 36.97 298 ALA B CA 1
ATOM 4683 C C . ALA B 1 298 ? 22.109 -23.078 -16.984 1 36.97 298 ALA B C 1
ATOM 4685 O O . ALA B 1 298 ? 21.031 -22.469 -17 1 36.97 298 ALA B O 1
ATOM 4686 N N . PRO B 1 299 ? 23.094 -22.5 -17.469 1 42.16 299 PRO B N 1
ATOM 4687 C CA . PRO B 1 299 ? 22.953 -21.422 -18.438 1 42.16 299 PRO B CA 1
ATOM 4688 C C . PRO B 1 299 ? 22.453 -21.906 -19.797 1 42.16 299 PRO B C 1
ATOM 4690 O O . PRO B 1 299 ? 22.922 -22.922 -20.312 1 42.16 299 PRO B O 1
ATOM 4693 N N . ILE B 1 300 ? 21.125 -21.891 -20.234 1 35.84 300 ILE B N 1
ATOM 4694 C CA . ILE B 1 300 ? 20.719 -22.281 -21.578 1 35.84 300 ILE B CA 1
ATOM 4695 C C . ILE B 1 300 ? 20.766 -21.078 -22.5 1 35.84 300 ILE B C 1
ATOM 4697 O O . ILE B 1 300 ? 20.062 -20.078 -22.281 1 35.84 300 ILE B O 1
ATOM 4701 N N . CYS B 1 301 ? 21.75 -20.828 -23.188 1 34.97 301 CYS B N 1
ATOM 4702 C CA . CYS B 1 301 ? 21.828 -19.844 -24.266 1 34.97 301 CYS B CA 1
ATOM 4703 C C . CYS B 1 301 ? 21.25 -20.391 -25.562 1 34.97 301 CYS B C 1
ATOM 4705 O O . CYS B 1 301 ? 21.641 -21.469 -26 1 34.97 301 CYS B O 1
ATOM 4707 N N . GLU B 1 302 ? 20 -20.125 -25.875 1 31.83 302 GLU B N 1
ATOM 4708 C CA . GLU B 1 302 ? 19.531 -20.625 -27.172 1 31.83 302 GLU B CA 1
ATOM 4709 C C . GLU B 1 302 ? 20.234 -19.938 -28.328 1 31.83 302 GLU B C 1
ATOM 4711 O O . GLU B 1 302 ? 20.312 -18.703 -28.359 1 31.83 302 GLU B O 1
ATOM 4716 N N . ARG B 1 303 ? 21.188 -20.641 -29 1 33.06 303 ARG B N 1
ATOM 4717 C CA . ARG B 1 303 ? 21.766 -20.297 -30.297 1 33.06 303 ARG B CA 1
ATOM 4718 C C . ARG B 1 303 ? 20.672 -20.172 -31.359 1 33.06 303 ARG B C 1
ATOM 4720 O O . ARG B 1 303 ? 19.891 -21.094 -31.578 1 33.06 303 ARG B O 1
ATOM 4727 N N . HIS B 1 304 ? 20.047 -18.922 -31.625 1 29.31 304 HIS B N 1
ATOM 4728 C CA . HIS B 1 304 ? 19.547 -18.922 -33 1 29.31 304 HIS B CA 1
ATOM 4729 C C . HIS B 1 304 ? 20.703 -18.828 -34 1 29.31 304 HIS B C 1
ATOM 4731 O O . HIS B 1 304 ? 21.688 -18.141 -33.75 1 29.31 304 HIS B O 1
#

Solvent-accessible surface area (backbone atoms only — not comparable to full-atom values): 33143 Å² total; per-residue (Å²): 137,82,80,83,72,91,67,80,71,62,69,69,59,65,74,70,61,67,84,67,80,45,76,64,49,51,50,60,64,32,64,67,56,45,39,57,56,50,35,71,41,48,46,95,63,51,79,81,45,57,66,70,53,46,55,48,21,44,53,49,31,53,50,47,29,71,71,37,78,74,40,22,60,54,27,47,54,51,46,35,27,49,36,41,54,66,60,72,56,58,68,54,41,68,77,61,40,78,56,96,53,23,39,42,60,51,68,82,70,56,90,82,30,65,42,55,58,47,31,46,44,22,29,33,42,31,41,34,71,73,58,30,60,83,74,66,86,56,44,71,36,53,36,33,57,34,50,49,49,61,59,44,59,88,56,69,71,41,68,46,26,33,35,33,36,40,26,32,32,64,67,38,76,75,31,66,67,53,55,39,46,46,69,69,65,39,32,54,48,23,33,33,39,36,40,37,30,63,24,54,40,38,64,57,31,29,72,38,50,35,44,32,38,48,65,35,30,63,48,27,27,34,40,34,40,38,32,64,75,45,53,54,45,68,49,36,57,54,32,58,62,64,40,51,52,27,31,34,42,37,42,33,48,40,56,80,80,71,41,61,32,44,57,48,23,62,73,59,69,57,83,75,69,52,68,84,69,78,79,79,60,80,75,77,78,76,59,39,78,76,25,66,51,43,76,45,76,51,70,48,66,64,81,127,138,84,80,81,73,91,67,82,74,63,71,71,58,64,73,71,59,69,84,66,84,45,74,66,52,51,50,61,63,32,64,69,56,46,40,57,57,50,34,72,41,46,46,98,62,50,79,80,46,56,66,70,52,46,55,48,20,44,52,49,30,53,51,45,29,70,70,36,77,74,38,22,61,55,26,48,54,52,45,36,28,51,39,41,55,65,59,71,56,58,68,55,42,68,78,60,40,77,56,96,52,22,40,43,60,50,68,82,70,57,90,82,31,64,42,55,57,47,32,47,44,23,29,34,41,32,40,35,70,73,58,30,60,85,73,66,87,56,41,70,37,52,38,34,59,34,51,48,49,62,59,45,60,88,55,68,69,42,67,45,25,32,36,33,36,41,25,30,32,65,67,38,75,75,31,66,66,55,55,39,46,46,69,71,65,38,32,54,48,22,32,32,40,35,42,37,31,63,23,53,40,38,65,57,31,31,74,37,50,36,45,33,38,49,65,36,30,65,49,27,27,35,41,35,40,37,31,66,73,46,52,54,45,68,49,35,56,52,31,57,62,64,40,52,52,28,31,33,43,38,44,33,47,41,58,83,79,72,45,60,38,50,57,49,32,62,73,58,68,70,84,82,75,60,69,84,71,77,82,78,62,80,76,77,80,77,59,41,77,76,26,64,52,43,77,44,76,50,71,49,65,68,81,127

Nearest PDB structures (foldseek):
  3pbm-assembly1_A  TM=2.890E-01  e=4.876E-01  Pseudomonas aeruginosa
  3iwp-assembly3_L  TM=3.026E-01  e=5.057E+00  Homo sapiens
  3pbm-assembly1_A  TM=3.923E-01  e=4.092E-01  Pseudomonas aeruginosa
  3rw7-assembly4_D  TM=3.557E-01  e=7.814E+00  Homo sapiens
  5ud2-assembly1_B  TM=3.717E-01  e=7.366E+00  Helicobacter pylori 26695

pLDDT: mean 74.75, std 23.2, range [24.72, 96.94]